Protein AF-0000000082410897 (afdb_homodimer)

Structure (mmCIF, N/CA/C/O backbone):
data_AF-0000000082410897-model_v1
#
loop_
_entity.id
_entity.type
_entity.pdbx_description
1 polymer 'threonine ammonia-lyase'
#
loop_
_atom_site.group_PDB
_atom_site.id
_atom_site.type_symbol
_atom_site.label_atom_id
_atom_site.label_alt_id
_atom_site.label_comp_id
_atom_site.label_asym_id
_atom_site.label_entity_id
_atom_site.label_seq_id
_atom_site.pdbx_PDB_ins_code
_atom_site.Cartn_x
_atom_site.Cartn_y
_atom_site.Cartn_z
_atom_site.occupancy
_atom_site.B_iso_or_equiv
_atom_site.auth_seq_id
_atom_site.auth_comp_id
_atom_site.auth_asym_id
_atom_site.auth_atom_id
_atom_site.pdbx_PDB_model_num
ATOM 1 N N . MET A 1 1 ? 3.176 -31.516 -30.844 1 23.73 1 MET A N 1
ATOM 2 C CA . MET A 1 1 ? 2.111 -31.438 -29.859 1 23.73 1 MET A CA 1
ATOM 3 C C . MET A 1 1 ? 2.639 -31.781 -28.469 1 23.73 1 MET A C 1
ATOM 5 O O . MET A 1 1 ? 2.826 -32.969 -28.141 1 23.73 1 MET A O 1
ATOM 9 N N . ALA A 1 2 ? 3.648 -31 -28.062 1 31.53 2 ALA A N 1
ATOM 10 C CA . ALA A 1 2 ? 4.555 -31.359 -26.969 1 31.53 2 ALA A CA 1
ATOM 11 C C . ALA A 1 2 ? 3.781 -31.656 -25.688 1 31.53 2 ALA A C 1
ATOM 13 O O . ALA A 1 2 ? 2.916 -30.875 -25.297 1 31.53 2 ALA A O 1
ATOM 14 N N . GLN A 1 3 ? 3.535 -32.906 -25.375 1 28.58 3 GLN A N 1
ATOM 15 C CA . GLN A 1 3 ? 2.881 -33.375 -24.172 1 28.58 3 GLN A CA 1
ATOM 16 C C . GLN A 1 3 ? 3.391 -32.656 -22.922 1 28.58 3 GLN A C 1
ATOM 18 O O . GLN A 1 3 ? 4.598 -32.625 -22.672 1 28.58 3 GLN A O 1
ATOM 23 N N . VAL A 1 4 ? 2.807 -31.562 -22.625 1 36.75 4 VAL A N 1
ATOM 24 C CA . VAL A 1 4 ? 3.219 -30.797 -21.453 1 36.75 4 VAL A CA 1
ATOM 25 C C . VAL A 1 4 ? 3.381 -31.719 -20.266 1 36.75 4 VAL A C 1
ATOM 27 O O . VAL A 1 4 ? 2.414 -32.344 -19.812 1 36.75 4 VAL A O 1
ATOM 30 N N . PRO A 1 5 ? 4.434 -32.375 -20.125 1 37.5 5 PRO A N 1
ATOM 31 C CA . PRO A 1 5 ? 4.723 -33.438 -19.156 1 37.5 5 PRO A CA 1
ATOM 32 C C . PRO A 1 5 ? 4.176 -33.125 -17.766 1 37.5 5 PRO A C 1
ATOM 34 O O . PRO A 1 5 ? 4.258 -33.969 -16.859 1 37.5 5 PRO A O 1
ATOM 37 N N . ASP A 1 6 ? 4.027 -31.922 -17.484 1 39.91 6 ASP A N 1
ATOM 38 C CA . ASP A 1 6 ? 3.74 -31.641 -16.078 1 39.91 6 ASP A CA 1
ATOM 39 C C . ASP A 1 6 ? 2.404 -32.25 -15.664 1 39.91 6 ASP A C 1
ATOM 41 O O . ASP A 1 6 ? 1.946 -32.062 -14.539 1 39.91 6 ASP A O 1
ATOM 45 N N . LEU A 1 7 ? 1.587 -32.75 -16.641 1 37.97 7 LEU A N 1
ATOM 46 C CA . LEU A 1 7 ? 0.259 -33.25 -16.328 1 37.97 7 LEU A CA 1
ATOM 47 C C . LEU A 1 7 ? 0.35 -34.469 -15.422 1 37.97 7 LEU A C 1
ATOM 49 O O . LEU A 1 7 ? -0.462 -34.656 -14.508 1 37.97 7 LEU A O 1
ATOM 53 N N . ALA A 1 8 ? 0.976 -35.656 -15.836 1 38.75 8 ALA A N 1
ATOM 54 C CA . ALA A 1 8 ? 0.842 -37.031 -15.375 1 38.75 8 ALA A CA 1
ATOM 55 C C . ALA A 1 8 ? 1.577 -37.219 -14.055 1 38.75 8 ALA A C 1
ATOM 57 O O . ALA A 1 8 ? 1.206 -38.094 -13.258 1 38.75 8 ALA A O 1
ATOM 58 N N . ALA A 1 9 ? 2.814 -36.688 -13.906 1 41.31 9 ALA A N 1
ATOM 59 C CA . ALA A 1 9 ? 3.688 -37.219 -12.859 1 41.31 9 ALA A CA 1
ATOM 60 C C . ALA A 1 9 ? 3.223 -36.781 -11.477 1 41.31 9 ALA A C 1
ATOM 62 O O . ALA A 1 9 ? 3.73 -37.281 -10.461 1 41.31 9 ALA A O 1
ATOM 63 N N . THR A 1 10 ? 2.582 -35.531 -11.32 1 44.59 10 THR A N 1
ATOM 64 C CA . THR A 1 10 ? 2.451 -34.906 -10.008 1 44.59 10 THR A CA 1
ATOM 65 C C . THR A 1 10 ? 1.21 -35.406 -9.281 1 44.59 10 THR A C 1
ATOM 67 O O . THR A 1 10 ? 0.605 -34.688 -8.484 1 44.59 10 THR A O 1
ATOM 70 N N . THR A 1 11 ? 0.627 -36.406 -9.664 1 49.94 11 THR A N 1
ATOM 71 C CA . THR A 1 11 ? -0.564 -37 -9.07 1 49.94 11 THR A CA 1
ATOM 72 C C . THR A 1 11 ? -0.333 -37.312 -7.598 1 49.94 11 THR A C 1
ATOM 74 O O . THR A 1 11 ? -1.281 -37.594 -6.863 1 49.94 11 THR A O 1
ATOM 77 N N . GLY A 1 12 ? 0.864 -37.031 -7.191 1 69.25 12 GLY A N 1
ATOM 78 C CA . GLY A 1 12 ? 1.093 -37.5 -5.836 1 69.25 12 GLY A CA 1
ATOM 79 C C . GLY A 1 12 ? 1.355 -36.375 -4.848 1 69.25 12 GLY A C 1
ATOM 80 O O . GLY A 1 12 ? 1.619 -36.656 -3.67 1 69.25 12 GLY A O 1
ATOM 81 N N . LEU A 1 13 ? 1.204 -35.094 -5.316 1 85.88 13 LEU A N 1
ATOM 82 C CA . LEU A 1 13 ? 1.529 -34.031 -4.363 1 85.88 13 LEU A CA 1
ATOM 83 C C . LEU A 1 13 ? 0.398 -33.844 -3.359 1 85.88 13 LEU A C 1
ATOM 85 O O . LEU A 1 13 ? -0.776 -33.812 -3.736 1 85.88 13 LEU A O 1
ATOM 89 N N . GLN A 1 14 ? 0.771 -33.75 -2.111 1 93.81 14 GLN A N 1
ATOM 90 C CA . GLN A 1 14 ? -0.213 -33.5 -1.059 1 93.81 14 GLN A CA 1
ATOM 91 C C . GLN A 1 14 ? -0.261 -32.031 -0.663 1 93.81 14 GLN A C 1
ATOM 93 O O . GLN A 1 14 ? 0.777 -31.375 -0.568 1 93.81 14 GLN A O 1
ATOM 98 N N . PRO A 1 15 ? -1.485 -31.547 -0.561 1 97.19 15 PRO A N 1
ATOM 99 C CA . PRO A 1 15 ? -1.594 -30.172 -0.059 1 97.19 15 PRO A CA 1
ATOM 100 C C . PRO A 1 15 ? -0.974 -30 1.325 1 97.19 15 PRO A C 1
ATOM 102 O O . PRO A 1 15 ? -0.872 -30.969 2.086 1 97.19 15 PRO A O 1
ATOM 105 N N . PRO A 1 16 ? -0.492 -28.781 1.615 1 98.25 16 PRO A N 1
ATOM 106 C CA . PRO A 1 16 ? 0.006 -28.562 2.975 1 98.25 16 PRO A CA 1
ATOM 107 C C . PRO A 1 16 ? -1.083 -28.703 4.035 1 98.25 16 PRO A C 1
ATOM 109 O O . PRO A 1 16 ? -2.254 -28.438 3.764 1 98.25 16 PRO A O 1
ATOM 112 N N . THR A 1 17 ? -0.662 -29.125 5.203 1 97.75 17 THR A N 1
ATOM 113 C CA . THR A 1 17 ? -1.562 -29.25 6.348 1 97.75 17 THR A CA 1
ATOM 114 C C . THR A 1 17 ? -1.705 -27.922 7.07 1 97.75 17 THR A C 1
ATOM 116 O O . THR A 1 17 ? -0.979 -26.969 6.773 1 97.75 17 THR A O 1
ATOM 119 N N . TRP A 1 18 ? -2.658 -27.953 7.973 1 97.88 18 TRP A N 1
ATOM 120 C CA . TRP A 1 18 ? -2.822 -26.75 8.805 1 97.88 18 TRP A CA 1
ATOM 121 C C . TRP A 1 18 ? -1.56 -26.484 9.609 1 97.88 18 TRP A C 1
ATOM 123 O O . TRP A 1 18 ? -1.168 -25.328 9.781 1 97.88 18 TRP A O 1
ATOM 133 N N . ALA A 1 19 ? -0.959 -27.5 10.07 1 98.25 19 ALA A N 1
ATOM 134 C CA . ALA A 1 19 ? 0.294 -27.359 10.805 1 98.25 19 ALA A CA 1
ATOM 135 C C . ALA A 1 19 ? 1.373 -26.719 9.938 1 98.25 19 ALA A C 1
ATOM 137 O O . ALA A 1 19 ? 2.18 -25.922 10.414 1 98.25 19 ALA A O 1
ATOM 138 N N . ASP A 1 20 ? 1.399 -27.078 8.68 1 98.56 20 ASP A N 1
ATOM 139 C CA . ASP A 1 20 ? 2.336 -26.484 7.734 1 98.56 20 ASP A CA 1
ATOM 140 C C . ASP A 1 20 ? 2.086 -24.984 7.586 1 98.56 20 ASP A C 1
ATOM 142 O O . ASP A 1 20 ? 3.031 -24.203 7.52 1 98.56 20 ASP A O 1
ATOM 146 N N . ILE A 1 21 ? 0.817 -24.609 7.551 1 98.81 21 ILE A N 1
ATOM 147 C CA . ILE A 1 21 ? 0.429 -23.219 7.367 1 98.81 21 ILE A CA 1
ATOM 148 C C . ILE A 1 21 ? 0.77 -22.406 8.625 1 98.81 21 ILE A C 1
ATOM 150 O O . ILE A 1 21 ? 1.24 -21.281 8.531 1 98.81 21 ILE A O 1
ATOM 154 N N . GLN A 1 22 ? 0.624 -23 9.75 1 98.62 22 GLN A N 1
ATOM 155 C CA . GLN A 1 22 ? 0.994 -22.344 11 1 98.62 22 GLN A CA 1
ATOM 156 C C . GLN A 1 22 ? 2.498 -22.094 11.07 1 98.62 22 GLN A C 1
ATOM 158 O O . GLN A 1 22 ? 2.939 -21.016 11.492 1 98.62 22 GLN A O 1
ATOM 163 N N . ARG A 1 23 ? 3.236 -23.078 10.664 1 98.56 23 ARG A N 1
ATOM 164 C CA . ARG A 1 23 ? 4.684 -22.922 10.617 1 98.56 23 ARG A CA 1
ATOM 165 C C . ARG A 1 23 ? 5.078 -21.828 9.617 1 98.56 23 ARG A C 1
ATOM 167 O O . ARG A 1 23 ? 5.969 -21.031 9.891 1 98.56 23 ARG A O 1
ATOM 174 N N . ALA A 1 24 ? 4.383 -21.844 8.5 1 98.81 24 ALA A N 1
ATOM 175 C CA . ALA A 1 24 ? 4.641 -20.812 7.488 1 98.81 24 ALA A CA 1
ATOM 176 C C . ALA A 1 24 ? 4.352 -19.422 8.031 1 98.81 24 ALA A C 1
ATOM 178 O O . ALA A 1 24 ? 5.062 -18.469 7.711 1 98.81 24 ALA A O 1
ATOM 179 N N . SER A 1 25 ? 3.312 -19.312 8.844 1 98.62 25 SER A N 1
ATOM 180 C CA . SER A 1 25 ? 2.959 -18.031 9.438 1 98.62 25 SER A CA 1
ATOM 181 C C . SER A 1 25 ? 4.09 -17.5 10.312 1 98.62 25 SER A C 1
ATOM 183 O O . SER A 1 25 ? 4.383 -16.297 10.297 1 98.62 25 SER A O 1
ATOM 185 N N . GLN A 1 26 ? 4.719 -18.359 11.039 1 98.19 26 GLN A N 1
ATOM 186 C CA . GLN A 1 26 ? 5.844 -17.969 11.875 1 98.19 26 GLN A CA 1
ATOM 187 C C . GLN A 1 26 ? 7.023 -17.484 11.031 1 98.19 26 GLN A C 1
ATOM 189 O O . GLN A 1 26 ? 7.668 -16.484 11.367 1 98.19 26 GLN A O 1
ATOM 194 N N . VAL A 1 27 ? 7.23 -18.172 9.977 1 98.19 27 VAL A N 1
ATOM 195 C CA . VAL A 1 27 ? 8.328 -17.828 9.086 1 98.19 27 VAL A CA 1
ATOM 196 C C . VAL A 1 27 ? 8.062 -16.484 8.414 1 98.19 27 VAL A C 1
ATOM 198 O O . VAL A 1 27 ? 8.891 -15.578 8.477 1 98.19 27 VAL A O 1
ATOM 201 N N . VAL A 1 28 ? 6.91 -16.359 7.816 1 98.19 28 VAL A N 1
ATOM 202 C CA . VAL A 1 28 ? 6.562 -15.188 7.02 1 98.19 28 VAL A CA 1
ATOM 203 C C . VAL A 1 28 ? 6.496 -13.953 7.91 1 98.19 28 VAL A C 1
ATOM 205 O O . VAL A 1 28 ? 6.949 -12.875 7.523 1 98.19 28 VAL A O 1
ATOM 208 N N . ARG A 1 29 ? 6.074 -14.062 9.141 1 95.31 29 ARG A N 1
ATOM 209 C CA . ARG A 1 29 ? 5.891 -12.938 10.055 1 95.31 29 ARG A CA 1
ATOM 210 C C . ARG A 1 29 ? 7.23 -12.352 10.477 1 95.31 29 ARG A C 1
ATOM 212 O O . ARG A 1 29 ? 7.301 -11.203 10.906 1 95.31 29 ARG A O 1
ATOM 219 N N . ARG A 1 30 ? 8.258 -13.094 10.344 1 94.69 30 ARG A N 1
ATOM 220 C CA . ARG A 1 30 ? 9.594 -12.594 10.672 1 94.69 30 ARG A CA 1
ATOM 221 C C . ARG A 1 30 ? 10.094 -11.633 9.602 1 94.69 30 ARG A C 1
ATOM 223 O O . ARG A 1 30 ? 10.992 -10.82 9.859 1 94.69 30 ARG A O 1
ATOM 230 N N . HIS A 1 31 ? 9.469 -11.781 8.445 1 94.25 31 HIS A N 1
ATOM 231 C CA . HIS A 1 31 ? 10.008 -11.039 7.312 1 94.25 31 HIS A CA 1
ATOM 232 C C . HIS A 1 31 ? 9.031 -9.969 6.836 1 94.25 31 HIS A C 1
ATOM 234 O O . HIS A 1 31 ? 9.445 -8.945 6.285 1 94.25 31 HIS A O 1
ATOM 240 N N . LEU A 1 32 ? 7.766 -10.273 6.949 1 95.44 32 LEU A N 1
ATOM 241 C CA . LEU A 1 32 ? 6.742 -9.414 6.363 1 95.44 32 LEU A CA 1
ATOM 242 C C . LEU A 1 32 ? 5.742 -8.961 7.422 1 95.44 32 LEU A C 1
ATOM 244 O O . LEU A 1 32 ? 5.297 -9.766 8.242 1 95.44 32 LEU A O 1
ATOM 248 N N . PRO A 1 33 ? 5.352 -7.641 7.359 1 92.5 33 PRO A N 1
ATOM 249 C CA . PRO A 1 33 ? 4.223 -7.223 8.195 1 92.5 33 PRO A CA 1
ATOM 250 C C . PRO A 1 33 ? 2.881 -7.711 7.656 1 92.5 33 PRO A C 1
ATOM 252 O O . PRO A 1 33 ? 2.783 -8.109 6.492 1 92.5 33 PRO A O 1
ATOM 255 N N . VAL A 1 34 ? 1.866 -7.684 8.555 1 95.81 34 VAL A N 1
ATOM 256 C CA . VAL A 1 34 ? 0.5 -7.949 8.117 1 95.81 34 VAL A CA 1
ATOM 257 C C . VAL A 1 34 ? 0.083 -6.918 7.074 1 95.81 34 VAL A C 1
ATOM 259 O O . VAL A 1 34 ? 0.319 -5.719 7.246 1 95.81 34 VAL A O 1
ATOM 262 N N . THR A 1 35 ? -0.437 -7.406 5.945 1 96.88 35 THR A N 1
ATOM 263 C CA . THR A 1 35 ? -0.852 -6.469 4.91 1 96.88 35 THR A CA 1
ATOM 264 C C . THR A 1 35 ? -2.213 -5.863 5.242 1 96.88 35 THR A C 1
ATOM 266 O O . THR A 1 35 ? -3.018 -6.48 5.941 1 96.88 35 THR A O 1
ATOM 269 N N . PRO A 1 36 ? -2.518 -4.664 4.676 1 95.88 36 PRO A N 1
ATOM 270 C CA . PRO A 1 36 ? -3.771 -3.982 5 1 95.88 36 PRO A CA 1
ATOM 271 C C . PRO A 1 36 ? -4.992 -4.672 4.398 1 95.88 36 PRO A C 1
ATOM 273 O O . PRO A 1 36 ? -4.914 -5.219 3.295 1 95.88 36 PRO A O 1
ATOM 276 N N . LEU A 1 37 ? -5.977 -4.719 5.168 1 97.31 37 LEU A N 1
ATOM 277 C CA . LEU A 1 37 ? -7.348 -4.965 4.727 1 97.31 37 LEU A CA 1
ATOM 278 C C . LEU A 1 37 ? -8.211 -3.729 4.938 1 97.31 37 LEU A C 1
ATOM 280 O O . LEU A 1 37 ? -8.469 -3.328 6.074 1 97.31 37 LEU A O 1
ATOM 284 N N . ILE A 1 38 ? -8.68 -3.164 3.811 1 95.75 38 ILE A N 1
ATOM 285 C CA . ILE A 1 38 ? -9.328 -1.86 3.924 1 95.75 38 ILE A CA 1
ATOM 286 C C . ILE A 1 38 ? -10.711 -1.912 3.291 1 95.75 38 ILE A C 1
ATOM 288 O O . ILE A 1 38 ? -10.891 -2.465 2.203 1 95.75 38 ILE A O 1
ATOM 292 N N . SER A 1 39 ? -11.68 -1.362 4.016 1 92.5 39 SER A N 1
ATOM 293 C CA . SER A 1 39 ? -13.016 -1.173 3.449 1 92.5 39 SER A CA 1
ATOM 294 C C . SER A 1 39 ? -13.055 0.038 2.523 1 92.5 39 SER A C 1
ATOM 296 O O . SER A 1 39 ? -12.562 1.112 2.875 1 92.5 39 SER A O 1
ATOM 298 N N . HIS A 1 40 ? -13.492 -0.213 1.335 1 89.06 40 HIS A N 1
ATOM 299 C CA . HIS A 1 40 ? -13.672 0.865 0.37 1 89.06 40 HIS A CA 1
ATOM 300 C C . HIS A 1 40 ? -15.133 0.986 -0.057 1 89.06 40 HIS A C 1
ATOM 302 O O . HIS A 1 40 ? -15.547 0.391 -1.056 1 89.06 40 HIS A O 1
ATOM 308 N N . PRO A 1 41 ? -15.836 1.862 0.57 1 83.75 41 PRO A N 1
ATOM 309 C CA . PRO A 1 41 ? -17.266 1.961 0.258 1 83.75 41 PRO A CA 1
ATOM 310 C C . PRO A 1 41 ? -17.531 2.404 -1.18 1 83.75 41 PRO A C 1
ATOM 312 O O . PRO A 1 41 ? -18.516 1.995 -1.786 1 83.75 41 PRO A O 1
ATOM 315 N N . THR A 1 42 ? -16.672 3.188 -1.698 1 83.44 42 THR A N 1
ATOM 316 C CA . THR A 1 42 ? -16.859 3.701 -3.051 1 83.44 42 THR A CA 1
ATOM 317 C C . THR A 1 42 ? -16.75 2.578 -4.078 1 83.44 42 THR A C 1
ATOM 319 O O . THR A 1 42 ? -17.406 2.613 -5.117 1 83.44 42 THR A O 1
ATOM 322 N N . LEU A 1 43 ? -15.969 1.587 -3.805 1 89.94 43 LEU A N 1
ATOM 323 C CA . LEU A 1 43 ? -15.805 0.466 -4.723 1 89.94 43 LEU A CA 1
ATOM 324 C C . LEU A 1 43 ? -17.047 -0.419 -4.73 1 89.94 43 LEU A C 1
ATOM 326 O O . LEU A 1 43 ? -17.359 -1.051 -5.742 1 89.94 43 LEU A O 1
ATOM 330 N N . GLY A 1 44 ? -17.75 -0.439 -3.646 1 83.56 44 GLY A N 1
ATOM 331 C CA . GLY A 1 44 ? -18.859 -1.355 -3.49 1 83.56 44 GLY A CA 1
ATOM 332 C C . GLY A 1 44 ? -20.203 -0.747 -3.891 1 83.56 44 GLY A C 1
ATOM 333 O O . GLY A 1 44 ? -21.219 -1.438 -3.918 1 83.56 44 GLY A O 1
ATOM 334 N N . ALA A 1 45 ? -20.266 0.492 -4.152 1 75.12 45 ALA A N 1
ATOM 335 C CA . ALA A 1 45 ? -21.531 1.188 -4.398 1 75.12 45 ALA A CA 1
ATOM 336 C C . ALA A 1 45 ? -22.281 0.567 -5.574 1 75.12 45 ALA A C 1
ATOM 338 O O . ALA A 1 45 ? -23.5 0.38 -5.516 1 75.12 45 ALA A O 1
ATOM 339 N N . GLY A 1 46 ? -21.594 0.074 -6.527 1 75.38 46 GLY A N 1
ATOM 340 C CA . GLY A 1 46 ? -22.25 -0.488 -7.691 1 75.38 46 GLY A CA 1
ATOM 341 C C . GLY A 1 46 ? -22.703 -1.923 -7.488 1 75.38 46 GLY A C 1
ATOM 342 O O . GLY A 1 46 ? -23.578 -2.412 -8.211 1 75.38 46 GLY A O 1
ATOM 343 N N . SER A 1 47 ? -22.25 -2.615 -6.523 1 79.5 47 SER A N 1
ATOM 344 C CA . SER A 1 47 ? -22.547 -4.031 -6.328 1 79.5 47 SER A CA 1
ATOM 345 C C . SER A 1 47 ? -23.406 -4.25 -5.094 1 79.5 47 SER A C 1
ATOM 347 O O . SER A 1 47 ? -23.812 -5.379 -4.809 1 79.5 47 SER A O 1
ATOM 349 N N . CYS A 1 48 ? -23.75 -3.297 -4.371 1 85.44 48 CYS A N 1
ATOM 350 C CA . CYS A 1 48 ? -24.516 -3.402 -3.137 1 85.44 48 CYS A CA 1
ATOM 351 C C . CYS A 1 48 ? -23.844 -4.344 -2.148 1 85.44 48 CYS A C 1
ATOM 353 O O . CYS A 1 48 ? -24.516 -5.156 -1.504 1 85.44 48 CYS A O 1
ATOM 355 N N . SER A 1 49 ? -22.594 -4.492 -2.252 1 91.62 49 SER A N 1
ATOM 356 C CA . SER A 1 49 ? -21.797 -5.285 -1.33 1 91.62 49 SER A CA 1
ATOM 357 C C . SER A 1 49 ? -20.906 -4.395 -0.462 1 91.62 49 SER A C 1
ATOM 359 O O . SER A 1 49 ? -20.703 -3.221 -0.776 1 91.62 49 SER A O 1
ATOM 361 N N . GLN A 1 50 ? -20.609 -4.887 0.683 1 94.31 50 GLN A N 1
ATOM 362 C CA . GLN A 1 50 ? -19.547 -4.27 1.471 1 94.31 50 GLN A CA 1
ATOM 363 C C . GLN A 1 50 ? -18.172 -4.816 1.078 1 94.31 50 GLN A C 1
ATOM 365 O O . GLN A 1 50 ? -17.844 -5.957 1.41 1 94.31 50 GLN A O 1
ATOM 370 N N . LEU A 1 51 ? -17.422 -3.963 0.487 1 96.38 51 LEU A N 1
ATOM 371 C CA . LEU A 1 51 ? -16.203 -4.453 -0.148 1 96.38 51 LEU A CA 1
ATOM 372 C C . LEU A 1 51 ? -14.977 -4.129 0.701 1 96.38 51 LEU A C 1
ATOM 374 O O . LEU A 1 51 ? -14.844 -3.006 1.194 1 96.38 51 LEU A O 1
ATOM 378 N N . PHE A 1 52 ? -14.156 -5.148 0.874 1 97.31 52 PHE A N 1
ATOM 379 C CA . PHE A 1 52 ? -12.844 -5.031 1.481 1 97.31 52 PHE A CA 1
ATOM 380 C C . PHE A 1 52 ? -11.75 -5.406 0.485 1 97.31 52 PHE A C 1
ATOM 382 O O . PHE A 1 52 ? -11.898 -6.363 -0.276 1 97.31 52 PHE A O 1
ATOM 389 N N . VAL A 1 53 ? -10.734 -4.605 0.481 1 98.31 53 VAL A N 1
ATOM 390 C CA . VAL A 1 53 ? -9.594 -4.941 -0.368 1 98.31 53 VAL A CA 1
ATOM 391 C C . VAL A 1 53 ? -8.438 -5.434 0.494 1 98.31 53 VAL A C 1
ATOM 393 O O . VAL A 1 53 ? -8.016 -4.746 1.428 1 98.31 53 VAL A O 1
ATOM 396 N N . LYS A 1 54 ? -7.973 -6.68 0.273 1 98.75 54 LYS A N 1
ATOM 397 C CA . LYS A 1 54 ? -6.738 -7.188 0.867 1 98.75 54 LYS A CA 1
ATOM 398 C C . LYS A 1 54 ? -5.523 -6.797 0.027 1 98.75 54 LYS A C 1
ATOM 400 O O . LYS A 1 54 ? -5.324 -7.328 -1.067 1 98.75 54 LYS A O 1
ATOM 405 N N . HIS A 1 55 ? -4.723 -5.926 0.554 1 98.25 55 HIS A N 1
ATOM 406 C CA . HIS A 1 55 ? -3.689 -5.254 -0.228 1 98.25 55 HIS A CA 1
ATOM 407 C C . HIS A 1 55 ? -2.385 -6.047 -0.214 1 98.25 55 HIS A C 1
ATOM 409 O O . HIS A 1 55 ? -1.375 -5.574 0.315 1 98.25 55 HIS A O 1
ATOM 415 N N . GLU A 1 56 ? -2.33 -7.102 -0.959 1 98.44 56 GLU A N 1
ATOM 416 C CA . GLU A 1 56 ? -1.108 -7.883 -1.121 1 98.44 56 GLU A CA 1
ATOM 417 C C . GLU A 1 56 ? -0.169 -7.234 -2.135 1 98.44 56 GLU A C 1
ATOM 419 O O . GLU A 1 56 ? 0.999 -7.617 -2.24 1 98.44 56 GLU A O 1
ATOM 424 N N . ASN A 1 57 ? -0.662 -6.215 -2.834 1 97.75 57 ASN A N 1
ATOM 425 C CA . ASN A 1 57 ? 0.115 -5.465 -3.816 1 97.75 57 ASN A CA 1
ATOM 426 C C . ASN A 1 57 ? 1.149 -4.566 -3.146 1 97.75 57 ASN A C 1
ATOM 428 O O . ASN A 1 57 ? 2.008 -3.994 -3.82 1 97.75 57 ASN A O 1
ATOM 432 N N . VAL A 1 58 ? 1.167 -4.539 -1.815 1 96.31 58 VAL A N 1
ATOM 433 C CA . VAL A 1 58 ? 2.086 -3.635 -1.133 1 96.31 58 VAL A CA 1
ATOM 434 C C . VAL A 1 58 ? 3.254 -4.43 -0.551 1 96.31 58 VAL A C 1
ATOM 436 O O . VAL A 1 58 ? 4.047 -3.896 0.231 1 96.31 58 VAL A O 1
ATOM 439 N N . GLN A 1 59 ? 3.406 -5.609 -0.962 1 96.31 59 GLN A N 1
ATOM 440 C CA . GLN A 1 59 ? 4.527 -6.445 -0.541 1 96.31 59 GLN A CA 1
ATOM 441 C C . GLN A 1 59 ? 5.828 -5.984 -1.188 1 96.31 59 GLN A C 1
ATOM 443 O O . GLN A 1 59 ? 5.812 -5.281 -2.199 1 96.31 59 GLN A O 1
ATOM 448 N N . PRO A 1 60 ? 7.062 -6.289 -0.675 1 92.94 60 PRO A N 1
ATOM 449 C CA . PRO A 1 60 ? 8.344 -5.824 -1.203 1 92.94 60 PRO A CA 1
ATOM 450 C C . PRO A 1 60 ? 8.547 -6.18 -2.674 1 92.94 60 PRO A C 1
ATOM 452 O O . PRO A 1 60 ? 9.211 -5.445 -3.408 1 92.94 60 PRO A O 1
ATOM 455 N N . THR A 1 61 ? 8.008 -7.289 -3.186 1 93.5 61 THR A N 1
ATOM 456 C CA . THR A 1 61 ? 8.141 -7.641 -4.594 1 93.5 61 THR A CA 1
ATOM 457 C C . THR A 1 61 ? 6.922 -7.172 -5.383 1 93.5 61 THR A C 1
ATOM 459 O O . THR A 1 61 ? 6.789 -7.477 -6.57 1 93.5 61 THR A O 1
ATOM 462 N N . GLY A 1 62 ? 6.043 -6.512 -4.684 1 95.31 62 GLY A N 1
ATOM 463 C CA . GLY A 1 62 ? 4.871 -5.945 -5.336 1 95.31 62 GLY A CA 1
ATOM 464 C C . GLY A 1 62 ? 3.736 -6.941 -5.492 1 95.31 62 GLY A C 1
ATOM 465 O O . GLY A 1 62 ? 2.746 -6.656 -6.172 1 95.31 62 GLY A O 1
ATOM 466 N N . ALA A 1 63 ? 3.947 -8.125 -4.832 1 97.31 63 ALA A N 1
ATOM 467 C CA . ALA A 1 63 ? 2.896 -9.117 -5.035 1 97.31 63 ALA A CA 1
ATOM 468 C C . ALA A 1 63 ? 2.895 -10.148 -3.912 1 97.31 63 ALA A C 1
ATOM 470 O O . ALA A 1 63 ? 3.893 -10.312 -3.207 1 97.31 63 ALA A O 1
ATOM 471 N N . PHE A 1 64 ? 1.832 -10.922 -3.834 1 98.38 64 PHE A N 1
ATOM 472 C CA . PHE A 1 64 ? 1.546 -11.875 -2.771 1 98.38 64 PHE A CA 1
ATOM 473 C C . PHE A 1 64 ? 2.525 -13.047 -2.812 1 98.38 64 PHE A C 1
ATOM 475 O O . PHE A 1 64 ? 2.756 -13.703 -1.798 1 98.38 64 PHE A O 1
ATOM 482 N N . LYS A 1 65 ? 3.123 -13.258 -3.924 1 98.06 65 LYS A N 1
ATOM 483 C CA . LYS A 1 65 ? 3.887 -14.484 -4.129 1 98.06 65 LYS A CA 1
ATOM 484 C C . LYS A 1 65 ? 5.125 -14.516 -3.238 1 98.06 65 LYS A C 1
ATOM 486 O O . LYS A 1 65 ? 5.668 -15.586 -2.965 1 98.06 65 LYS A O 1
ATOM 491 N N . VAL A 1 66 ? 5.527 -13.391 -2.773 1 98.06 66 VAL A N 1
ATOM 492 C CA . VAL A 1 66 ? 6.73 -13.32 -1.947 1 98.06 66 VAL A CA 1
ATOM 493 C C . VAL A 1 66 ? 6.551 -14.188 -0.703 1 98.06 66 VAL A C 1
ATOM 495 O O . VAL A 1 66 ? 7.516 -14.766 -0.196 1 98.06 66 VAL A O 1
ATOM 498 N N . ARG A 1 67 ? 5.324 -14.375 -0.227 1 98.62 67 ARG A N 1
ATOM 499 C CA . ARG A 1 67 ? 5.035 -15.203 0.937 1 98.62 67 ARG A CA 1
ATOM 500 C C . ARG A 1 67 ? 5.465 -16.641 0.698 1 98.62 67 ARG A C 1
ATOM 502 O O . ARG A 1 67 ? 6.066 -17.281 1.571 1 98.62 67 ARG A O 1
ATOM 509 N N . GLY A 1 68 ? 5.113 -17.125 -0.471 1 98.62 68 GLY A N 1
ATOM 510 C CA . GLY A 1 68 ? 5.457 -18.5 -0.82 1 98.62 68 GLY A CA 1
ATOM 511 C C . GLY A 1 68 ? 6.953 -18.719 -0.958 1 98.62 68 GLY A C 1
ATOM 512 O O . GLY A 1 68 ? 7.488 -19.719 -0.457 1 98.62 68 GLY A O 1
ATOM 513 N N . GLY A 1 69 ? 7.609 -17.781 -1.673 1 98.5 69 GLY A N 1
ATOM 514 C CA . GLY A 1 69 ? 9.055 -17.891 -1.817 1 98.5 69 GLY A CA 1
ATOM 515 C C . GLY A 1 69 ? 9.789 -17.922 -0.49 1 98.5 69 GLY A C 1
ATOM 516 O O . GLY A 1 69 ? 10.672 -18.75 -0.276 1 98.5 69 GLY A O 1
ATOM 517 N N . LEU A 1 70 ? 9.406 -17 0.4 1 98.62 70 LEU A N 1
ATOM 518 C CA . LEU A 1 70 ? 10.031 -16.922 1.714 1 98.62 70 LEU A CA 1
ATOM 519 C C . LEU A 1 70 ? 9.875 -18.234 2.473 1 98.62 70 LEU A C 1
ATOM 521 O O . LEU A 1 70 ? 10.844 -18.75 3.045 1 98.62 70 LEU A O 1
ATOM 525 N N . ASN A 1 71 ? 8.688 -18.797 2.441 1 98.81 71 ASN A N 1
ATOM 526 C CA . ASN A 1 71 ? 8.445 -20.047 3.16 1 98.81 71 ASN A CA 1
ATOM 527 C C . ASN A 1 71 ? 9.211 -21.203 2.543 1 98.81 71 ASN A C 1
ATOM 529 O O . ASN A 1 71 ? 9.805 -22.016 3.26 1 98.81 71 ASN A O 1
ATOM 533 N N . LEU A 1 72 ? 9.18 -21.312 1.227 1 98.69 72 LEU A N 1
ATOM 534 C CA . LEU A 1 72 ? 9.867 -22.391 0.538 1 98.69 72 LEU A CA 1
ATOM 535 C C . LEU A 1 72 ? 11.367 -22.375 0.836 1 98.69 72 LEU A C 1
ATOM 537 O O . LEU A 1 72 ? 11.945 -23.391 1.22 1 98.69 72 LEU A O 1
ATOM 541 N N . VAL A 1 73 ? 11.992 -21.234 0.732 1 98.56 73 VAL A N 1
ATOM 542 C CA . VAL A 1 73 ? 13.438 -21.109 0.884 1 98.56 73 VAL A CA 1
ATOM 543 C C . VAL A 1 73 ? 13.828 -21.375 2.338 1 98.56 73 VAL A C 1
ATOM 545 O O . VAL A 1 73 ? 14.859 -22 2.607 1 98.56 73 VAL A O 1
ATOM 548 N N . ALA A 1 74 ? 13.039 -20.891 3.264 1 98.19 74 ALA A N 1
ATOM 549 C CA . ALA A 1 74 ? 13.312 -21.094 4.684 1 98.19 74 ALA A CA 1
ATOM 550 C C . ALA A 1 74 ? 13.32 -22.578 5.023 1 98.19 74 ALA A C 1
ATOM 552 O O . ALA A 1 74 ? 14.008 -23.016 5.949 1 98.19 74 ALA A O 1
ATOM 553 N N . GLY A 1 75 ? 12.609 -23.406 4.266 1 97.75 75 GLY A N 1
ATOM 554 C CA . GLY A 1 75 ? 12.445 -24.828 4.57 1 97.75 75 GLY A CA 1
ATOM 555 C C . GLY A 1 75 ? 13.406 -25.719 3.811 1 97.75 75 GLY A C 1
ATOM 556 O O . GLY A 1 75 ? 13.344 -26.938 3.928 1 97.75 75 GLY A O 1
ATOM 557 N N . LEU A 1 76 ? 14.273 -25.156 3.086 1 97.88 76 LEU A N 1
ATOM 558 C CA . LEU A 1 76 ? 15.211 -25.969 2.303 1 97.88 76 LEU A CA 1
ATOM 559 C C . LEU A 1 76 ? 16.156 -26.734 3.211 1 97.88 76 LEU A C 1
ATOM 561 O O . LEU A 1 76 ? 16.594 -26.234 4.242 1 97.88 76 LEU A O 1
ATOM 565 N N . ASP A 1 77 ? 16.469 -27.969 2.801 1 97.25 77 ASP A N 1
ATOM 566 C CA . ASP A 1 77 ? 17.5 -28.719 3.508 1 97.25 77 ASP A CA 1
ATOM 567 C C . ASP A 1 77 ? 18.891 -28.203 3.164 1 97.25 77 ASP A C 1
ATOM 569 O O . ASP A 1 77 ? 19.062 -27.453 2.195 1 97.25 77 ASP A O 1
ATOM 573 N N . GLU A 1 78 ? 19.844 -28.609 3.891 1 97.31 78 GLU A N 1
ATOM 574 C CA . GLU A 1 78 ? 21.203 -28.047 3.791 1 97.31 78 GLU A CA 1
ATOM 575 C C . GLU A 1 78 ? 21.812 -28.344 2.424 1 97.31 78 GLU A C 1
ATOM 577 O O . GLU A 1 78 ? 22.406 -27.453 1.804 1 97.31 78 GLU A O 1
ATOM 582 N N . PRO A 1 79 ? 21.703 -29.531 1.962 1 97.44 79 PRO A N 1
ATOM 583 C CA . PRO A 1 79 ? 22.281 -29.797 0.64 1 97.44 79 PRO A CA 1
ATOM 584 C C . PRO A 1 79 ? 21.672 -28.922 -0.452 1 97.44 79 PRO A C 1
ATOM 586 O O . PRO A 1 79 ? 22.391 -28.406 -1.309 1 97.44 79 PRO A O 1
ATOM 589 N N . THR A 1 80 ? 20.359 -28.797 -0.452 1 97.25 80 THR A N 1
ATOM 590 C CA . THR A 1 80 ? 19.672 -27.969 -1.434 1 97.25 80 THR A CA 1
ATOM 591 C C . THR A 1 80 ? 20.094 -26.5 -1.281 1 97.25 80 THR A C 1
ATOM 593 O O . THR A 1 80 ? 20.297 -25.812 -2.275 1 97.25 80 THR A O 1
ATOM 596 N N . ARG A 1 81 ? 20.188 -26.078 -0.102 1 97.5 81 ARG A N 1
ATOM 597 C CA . ARG A 1 81 ? 20.609 -24.703 0.185 1 97.5 81 ARG A CA 1
ATOM 598 C C . ARG A 1 81 ? 21.984 -24.422 -0.395 1 97.5 81 ARG A C 1
ATOM 600 O O . ARG A 1 81 ? 22.25 -23.328 -0.896 1 97.5 81 ARG A O 1
ATOM 607 N N . ALA A 1 82 ? 22.812 -25.344 -0.319 1 97.44 82 ALA A N 1
ATOM 608 C CA . ALA A 1 82 ? 24.188 -25.188 -0.788 1 97.44 82 ALA A CA 1
ATOM 609 C C . ALA A 1 82 ? 24.25 -25.094 -2.311 1 97.44 82 ALA A C 1
ATOM 611 O O . ALA A 1 82 ? 25.094 -24.391 -2.865 1 97.44 82 ALA A O 1
ATOM 612 N N . ARG A 1 83 ? 23.375 -25.797 -2.984 1 97.88 83 ARG A N 1
ATOM 613 C CA . ARG A 1 83 ? 23.375 -25.828 -4.441 1 97.88 83 ARG A CA 1
ATOM 614 C C . ARG A 1 83 ? 22.578 -24.656 -5.016 1 97.88 83 ARG A C 1
ATOM 616 O O . ARG A 1 83 ? 23 -24.031 -5.992 1 97.88 83 ARG A O 1
ATOM 623 N N . GLY A 1 84 ? 21.344 -24.469 -4.449 1 98.44 84 GLY A N 1
ATOM 624 C CA . GLY A 1 84 ? 20.531 -23.359 -4.898 1 98.44 84 GLY A CA 1
ATOM 625 C C . GLY A 1 84 ? 19.234 -23.797 -5.547 1 98.44 84 GLY A C 1
ATOM 626 O O . GLY A 1 84 ? 18.938 -25 -5.605 1 98.44 84 GLY A O 1
ATOM 627 N N . ILE A 1 85 ? 18.453 -22.797 -5.945 1 98.75 85 ILE A N 1
ATOM 628 C CA . ILE A 1 85 ? 17.156 -23.062 -6.559 1 98.75 85 ILE A CA 1
ATOM 629 C C . ILE A 1 85 ? 17.109 -22.438 -7.957 1 98.75 85 ILE A C 1
ATOM 631 O O . ILE A 1 85 ? 17.922 -21.578 -8.281 1 98.75 85 ILE A O 1
ATOM 635 N N . ILE A 1 86 ? 16.188 -22.984 -8.766 1 98.56 86 ILE A N 1
ATOM 636 C CA . ILE A 1 86 ? 16.016 -22.469 -10.125 1 98.56 86 ILE A CA 1
ATOM 637 C C . ILE A 1 86 ? 14.523 -22.438 -10.469 1 98.56 86 ILE A C 1
ATOM 639 O O . ILE A 1 86 ? 13.75 -23.281 -10.023 1 98.56 86 ILE A O 1
ATOM 643 N N . GLY A 1 87 ? 14.125 -21.375 -11.062 1 97.12 87 GLY A N 1
ATOM 644 C CA . GLY A 1 87 ? 12.773 -21.234 -11.594 1 97.12 87 GLY A CA 1
ATOM 645 C C . GLY A 1 87 ? 12.742 -20.672 -13.008 1 97.12 87 GLY A C 1
ATOM 646 O O . GLY A 1 87 ? 13.781 -20.297 -13.555 1 97.12 87 GLY A O 1
ATOM 647 N N . TYR A 1 88 ? 11.57 -20.812 -13.609 1 93.94 88 TYR A N 1
ATOM 648 C CA . TYR A 1 88 ? 11.305 -20.172 -14.891 1 93.94 88 TYR A CA 1
ATOM 649 C C . TYR A 1 88 ? 10.039 -19.328 -14.836 1 93.94 88 TYR A C 1
ATOM 651 O O . TYR A 1 88 ? 8.969 -19.828 -14.477 1 93.94 88 TYR A O 1
ATOM 659 N N . SER A 1 89 ? 10.172 -18.125 -14.984 1 90.44 89 SER A N 1
ATOM 660 C CA . SER A 1 89 ? 9.102 -17.141 -14.875 1 90.44 89 SER A CA 1
ATOM 661 C C . SER A 1 89 ? 9.578 -15.758 -15.289 1 90.44 89 SER A C 1
ATOM 663 O O . SER A 1 89 ? 10.773 -15.445 -15.188 1 90.44 89 SER A O 1
ATOM 665 N N . THR A 1 90 ? 8.633 -14.992 -15.781 1 79.56 90 THR A N 1
ATOM 666 C CA . THR A 1 90 ? 8.977 -13.617 -16.109 1 79.56 90 THR A CA 1
ATOM 667 C C . THR A 1 90 ? 8.336 -12.648 -15.109 1 79.56 90 THR A C 1
ATOM 669 O O . THR A 1 90 ? 8.469 -11.43 -15.242 1 79.56 90 THR A O 1
ATOM 672 N N . GLY A 1 91 ? 7.785 -13.109 -14.109 1 89 91 GLY A N 1
ATOM 673 C CA . GLY A 1 91 ? 6.961 -12.203 -13.336 1 89 91 GLY A CA 1
ATOM 674 C C . GLY A 1 91 ? 7.105 -12.398 -11.836 1 89 91 GLY A C 1
ATOM 675 O O . GLY A 1 91 ? 8.227 -12.438 -11.312 1 89 91 GLY A O 1
ATOM 676 N N . ASN A 1 92 ? 5.965 -12.43 -11.141 1 93.19 92 ASN A N 1
ATOM 677 C CA . ASN A 1 92 ? 5.887 -12.383 -9.688 1 93.19 92 ASN A CA 1
ATOM 678 C C . ASN A 1 92 ? 6.535 -13.609 -9.047 1 93.19 92 ASN A C 1
ATOM 680 O O . ASN A 1 92 ? 7.117 -13.516 -7.969 1 93.19 92 ASN A O 1
ATOM 684 N N . HIS A 1 93 ? 6.426 -14.719 -9.734 1 95.5 93 HIS A N 1
ATOM 685 C CA . HIS A 1 93 ? 7.066 -15.922 -9.219 1 95.5 93 HIS A CA 1
ATOM 686 C C . HIS A 1 93 ? 8.586 -15.789 -9.227 1 95.5 93 HIS A C 1
ATOM 688 O O . HIS A 1 93 ? 9.25 -16.109 -8.234 1 95.5 93 HIS A O 1
ATOM 694 N N . ALA A 1 94 ? 9.094 -15.328 -10.336 1 96.19 94 ALA A N 1
ATOM 695 C CA . ALA A 1 94 ? 10.531 -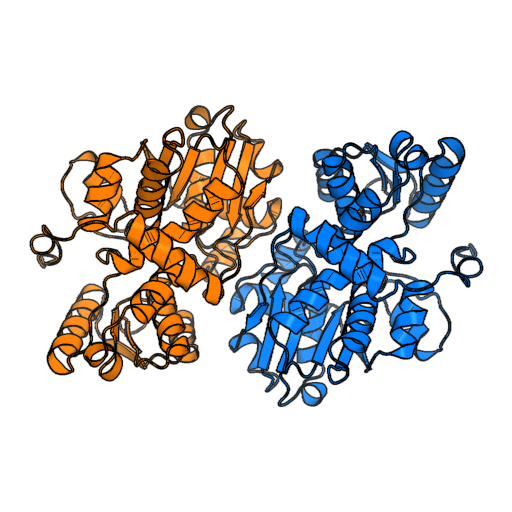15.109 -10.445 1 96.19 94 ALA A CA 1
ATOM 696 C C . ALA A 1 94 ? 11.039 -14.172 -9.352 1 96.19 94 ALA A C 1
ATOM 698 O O . ALA A 1 94 ? 12.031 -14.461 -8.688 1 96.19 94 ALA A O 1
ATOM 699 N N . GLN A 1 95 ? 10.336 -13.109 -9.148 1 95.44 95 GLN A N 1
ATOM 700 C CA . GLN A 1 95 ? 10.75 -12.117 -8.156 1 95.44 95 GLN A CA 1
ATOM 701 C C . GLN A 1 95 ? 10.625 -12.68 -6.742 1 95.44 95 GLN A C 1
ATOM 703 O O . GLN A 1 95 ? 11.438 -12.359 -5.871 1 95.44 95 GLN A O 1
ATOM 708 N N . SER A 1 96 ? 9.625 -13.445 -6.512 1 97.25 96 SER A N 1
ATOM 709 C CA . SER A 1 96 ? 9.43 -14.086 -5.215 1 97.25 96 SER A CA 1
ATOM 710 C C . SER A 1 96 ? 10.625 -14.961 -4.848 1 97.25 96 SER A C 1
ATOM 712 O O . SER A 1 96 ? 11.141 -14.883 -3.73 1 97.25 96 SER A O 1
ATOM 714 N N . LEU A 1 97 ? 11.047 -15.766 -5.777 1 98.12 97 LEU A N 1
ATOM 715 C CA . LEU A 1 97 ? 12.18 -16.641 -5.543 1 98.12 97 LEU A CA 1
ATOM 716 C C . LEU A 1 97 ? 13.461 -15.844 -5.348 1 98.12 97 LEU A C 1
ATOM 718 O O . LEU A 1 97 ? 14.242 -16.125 -4.43 1 98.12 97 LEU A O 1
ATOM 722 N N . ALA A 1 98 ? 13.633 -14.883 -6.215 1 97.12 98 ALA A N 1
ATOM 723 C CA . ALA A 1 98 ? 14.836 -14.047 -6.148 1 97.12 98 ALA A CA 1
ATOM 724 C C . ALA A 1 98 ? 14.938 -13.336 -4.805 1 97.12 98 ALA A C 1
ATOM 726 O O . ALA A 1 98 ? 15.992 -13.344 -4.164 1 97.12 98 ALA A O 1
ATOM 727 N N . TYR A 1 99 ? 13.898 -12.797 -4.309 1 96.75 99 TYR A N 1
ATOM 728 C CA . TYR A 1 99 ? 13.852 -12.062 -3.047 1 96.75 99 TYR A CA 1
ATOM 729 C C . TYR A 1 99 ? 14.156 -12.984 -1.873 1 96.75 99 TYR A C 1
ATOM 731 O O . TYR A 1 99 ? 14.992 -12.664 -1.024 1 96.75 99 TYR A O 1
ATOM 739 N N . ALA A 1 100 ? 13.43 -14.07 -1.826 1 97.94 100 ALA A N 1
ATOM 740 C CA . ALA A 1 100 ? 13.57 -15.023 -0.729 1 97.94 100 ALA A CA 1
ATOM 741 C C . ALA A 1 100 ? 14.984 -15.586 -0.677 1 97.94 100 ALA A C 1
ATOM 743 O O . ALA A 1 100 ? 15.562 -15.742 0.403 1 97.94 100 ALA A O 1
ATOM 744 N N . ALA A 1 101 ? 15.516 -15.891 -1.847 1 98.25 101 ALA A N 1
ATOM 745 C CA . ALA A 1 101 ? 16.859 -16.453 -1.925 1 98.25 101 ALA A CA 1
ATOM 746 C C . ALA A 1 101 ? 17.906 -15.445 -1.453 1 98.25 101 ALA A C 1
ATOM 748 O O . ALA A 1 101 ? 18.828 -15.805 -0.72 1 98.25 101 ALA A O 1
ATOM 749 N N . ALA A 1 102 ? 17.75 -14.25 -1.879 1 95.62 102 ALA A N 1
ATOM 750 C CA . ALA A 1 102 ? 18.672 -13.195 -1.45 1 95.62 102 ALA A CA 1
ATOM 751 C C . ALA A 1 102 ? 18.656 -13.031 0.067 1 95.62 102 ALA A C 1
ATOM 753 O O . ALA A 1 102 ? 19.703 -12.914 0.701 1 95.62 102 ALA A O 1
ATOM 754 N N . ASP A 1 103 ? 17.516 -13.062 0.633 1 93.69 103 ASP A N 1
ATOM 755 C CA . ASP A 1 103 ? 17.312 -12.914 2.072 1 93.69 103 ASP A CA 1
ATOM 756 C C . ASP A 1 103 ? 18.016 -14.039 2.838 1 93.69 103 ASP A C 1
ATOM 758 O O . ASP A 1 103 ? 18.547 -13.82 3.928 1 93.69 103 ASP A O 1
ATOM 762 N N . ALA A 1 104 ? 18.047 -15.18 2.256 1 96.75 104 ALA A N 1
ATOM 763 C CA . ALA A 1 104 ? 18.547 -16.359 2.941 1 96.75 104 ALA A CA 1
ATOM 764 C C . ALA A 1 104 ? 19.984 -16.672 2.525 1 96.75 104 ALA A C 1
ATOM 766 O O . ALA A 1 104 ? 20.594 -17.609 3.047 1 96.75 104 ALA A O 1
ATOM 767 N N . GLY A 1 105 ? 20.516 -15.938 1.604 1 96.81 105 GLY A N 1
ATOM 768 C CA . GLY A 1 105 ? 21.844 -16.219 1.099 1 96.81 105 GLY A CA 1
ATOM 769 C C . GLY A 1 105 ? 21.922 -17.484 0.262 1 96.81 105 GLY A C 1
ATOM 770 O O . GLY A 1 105 ? 22.891 -18.234 0.345 1 96.81 105 GLY A O 1
ATOM 771 N N . VAL A 1 106 ? 20.906 -17.812 -0.435 1 98.19 106 VAL A N 1
ATOM 772 C CA . VAL A 1 106 ? 20.812 -19 -1.289 1 98.19 106 VAL A CA 1
ATOM 773 C C . VAL A 1 106 ? 20.953 -18.594 -2.754 1 98.19 106 VAL A C 1
ATOM 775 O O . VAL A 1 106 ? 20.406 -17.562 -3.176 1 98.19 106 VAL A O 1
ATOM 778 N N . ARG A 1 107 ? 21.672 -19.375 -3.527 1 98.19 107 ARG A N 1
ATOM 779 C CA . ARG A 1 107 ? 21.781 -19.125 -4.961 1 98.19 107 ARG A CA 1
ATOM 780 C C . ARG A 1 107 ? 20.453 -19.312 -5.664 1 98.19 107 ARG A C 1
ATOM 782 O O . ARG A 1 107 ? 19.75 -20.297 -5.422 1 98.19 107 ARG A O 1
ATOM 789 N N . CYS A 1 108 ? 20.094 -18.344 -6.547 1 98.62 108 CYS A N 1
ATOM 790 C CA . CYS A 1 108 ? 18.844 -18.406 -7.281 1 98.62 108 CYS A CA 1
ATOM 791 C C . CYS A 1 108 ? 19.062 -18.141 -8.766 1 98.62 108 CYS A C 1
ATOM 793 O O . CYS A 1 108 ? 19.641 -17.109 -9.141 1 98.62 108 CYS A O 1
ATOM 795 N N . VAL A 1 109 ? 18.625 -19.062 -9.586 1 98.5 109 VAL A N 1
ATOM 796 C CA . VAL A 1 109 ? 18.672 -18.906 -11.039 1 98.5 109 VAL A CA 1
ATOM 797 C C . VAL A 1 109 ? 17.266 -18.781 -11.602 1 98.5 109 VAL A C 1
ATOM 799 O O . VAL A 1 109 ? 16.375 -19.547 -11.242 1 98.5 109 VAL A O 1
ATOM 802 N N . ILE A 1 110 ? 17.078 -17.797 -12.422 1 98.12 110 ILE A N 1
ATOM 803 C CA . ILE A 1 110 ? 15.805 -17.609 -13.094 1 98.12 110 ILE A CA 1
ATOM 804 C C . ILE A 1 110 ? 16 -17.688 -14.609 1 98.12 110 ILE A C 1
ATOM 806 O O . ILE A 1 110 ? 16.844 -16.984 -15.164 1 98.12 110 ILE A O 1
ATOM 810 N N . VAL A 1 111 ? 15.203 -18.5 -15.273 1 97.31 111 VAL A N 1
ATOM 811 C CA . VAL A 1 111 ? 15.25 -18.625 -16.719 1 97.31 111 VAL A CA 1
ATOM 812 C C . VAL A 1 111 ? 14.039 -17.922 -17.344 1 97.31 111 VAL A C 1
ATOM 814 O O . VAL A 1 111 ? 12.906 -18.125 -16.906 1 97.31 111 VAL A O 1
ATOM 817 N N . MET A 1 112 ? 14.32 -17.062 -18.266 1 94.06 112 MET A N 1
ATOM 818 C CA . MET A 1 112 ? 13.281 -16.375 -19.047 1 94.06 112 MET A CA 1
ATOM 819 C C . MET A 1 112 ? 13.516 -16.562 -20.531 1 94.06 112 MET A C 1
ATOM 821 O O . MET A 1 112 ? 14.633 -16.828 -20.969 1 94.06 112 MET A O 1
ATOM 825 N N . PRO A 1 113 ? 12.359 -16.469 -21.312 1 91.75 113 PRO A N 1
ATOM 826 C CA . PRO A 1 113 ? 12.57 -16.469 -22.766 1 91.75 113 PRO A CA 1
ATOM 827 C C . PRO A 1 113 ? 13.461 -15.32 -23.234 1 91.75 113 PRO A C 1
ATOM 829 O O . PRO A 1 113 ? 13.516 -14.273 -22.578 1 91.75 113 PRO A O 1
ATOM 832 N N . ALA A 1 114 ? 14.062 -15.578 -24.297 1 90.69 114 ALA A N 1
ATOM 833 C CA . ALA A 1 114 ? 14.867 -14.516 -24.891 1 90.69 114 ALA A CA 1
ATOM 834 C C . ALA A 1 114 ? 14 -13.336 -25.312 1 90.69 114 ALA A C 1
ATOM 836 O O . ALA A 1 114 ? 12.898 -13.531 -25.844 1 90.69 114 ALA A O 1
ATOM 837 N N . GLY A 1 115 ? 14.445 -12.125 -25.031 1 83.81 115 GLY A N 1
ATOM 838 C CA . GLY A 1 115 ? 13.703 -10.93 -25.406 1 83.81 115 GLY A CA 1
ATOM 839 C C . GLY A 1 115 ? 12.617 -10.57 -24.406 1 83.81 115 GLY A C 1
ATOM 840 O O . GLY A 1 115 ? 11.711 -9.797 -24.734 1 83.81 115 GLY A O 1
ATOM 841 N N . ALA A 1 116 ? 12.703 -11.125 -23.328 1 77 116 ALA A N 1
ATOM 842 C CA . ALA A 1 116 ? 11.742 -10.789 -22.281 1 77 116 ALA A CA 1
ATOM 843 C C . ALA A 1 116 ? 11.805 -9.305 -21.922 1 77 116 ALA A C 1
ATOM 845 O O . ALA A 1 116 ? 12.789 -8.625 -22.234 1 77 116 ALA A O 1
ATOM 846 N N . ASN A 1 117 ? 10.695 -8.805 -21.422 1 80.06 117 ASN A N 1
ATOM 847 C CA . ASN A 1 117 ? 10.617 -7.41 -21 1 80.06 117 ASN A CA 1
ATOM 848 C C . ASN A 1 117 ? 11.812 -7.016 -20.141 1 80.06 117 ASN A C 1
ATOM 850 O O . ASN A 1 117 ? 12.055 -7.609 -19.078 1 80.06 117 ASN A O 1
ATOM 854 N N . PRO A 1 118 ? 12.523 -6.039 -20.609 1 81.69 118 PRO A N 1
ATOM 855 C CA . PRO A 1 118 ? 13.75 -5.652 -19.922 1 81.69 118 PRO A CA 1
ATOM 856 C C . PRO A 1 118 ? 13.5 -5.195 -18.484 1 81.69 118 PRO A C 1
ATOM 858 O O . PRO A 1 118 ? 14.359 -5.371 -17.609 1 81.69 118 PRO A O 1
ATOM 861 N N . VAL A 1 119 ? 12.383 -4.668 -18.25 1 78.19 119 VAL A N 1
ATOM 862 C CA . VAL A 1 119 ? 12.047 -4.172 -16.922 1 78.19 119 VAL A CA 1
ATOM 863 C C . VAL A 1 119 ? 11.922 -5.34 -15.953 1 78.19 119 VAL A C 1
ATOM 865 O O . VAL A 1 119 ? 12.445 -5.281 -14.836 1 78.19 119 VAL A O 1
ATOM 868 N N . LYS A 1 120 ? 11.352 -6.34 -16.375 1 80.81 120 LYS A N 1
ATOM 869 C CA . LYS A 1 120 ? 11.18 -7.527 -15.539 1 80.81 120 LYS A CA 1
ATOM 870 C C . LYS A 1 120 ? 12.516 -8.234 -15.297 1 80.81 120 LYS A C 1
ATOM 872 O O . LYS A 1 120 ? 12.789 -8.695 -14.188 1 80.81 120 LYS A O 1
ATOM 877 N N . ALA A 1 121 ? 13.25 -8.297 -16.359 1 87.31 121 ALA A N 1
ATOM 878 C CA . ALA A 1 121 ? 14.578 -8.891 -16.25 1 87.31 121 ALA A CA 1
ATOM 879 C C . ALA A 1 121 ? 15.445 -8.109 -15.266 1 87.31 121 ALA A C 1
ATOM 881 O O . ALA A 1 121 ? 16.125 -8.695 -14.422 1 87.31 121 ALA A O 1
ATOM 882 N N . HIS A 1 122 ? 15.383 -6.879 -15.375 1 85.94 122 HIS A N 1
ATOM 883 C CA . HIS A 1 122 ? 16.172 -6.008 -14.508 1 85.94 122 HIS A CA 1
ATOM 884 C C . HIS A 1 122 ? 15.758 -6.168 -13.047 1 85.94 122 HIS A C 1
ATOM 886 O O . HIS A 1 122 ? 16.609 -6.223 -12.164 1 85.94 122 HIS A O 1
ATOM 892 N N . ALA A 1 123 ? 14.523 -6.27 -12.789 1 84.19 123 ALA A N 1
ATOM 893 C CA . ALA A 1 123 ? 14.023 -6.43 -11.43 1 84.19 123 ALA A CA 1
ATOM 894 C C . ALA A 1 123 ? 14.57 -7.703 -10.789 1 84.19 123 ALA A C 1
ATOM 896 O O . ALA A 1 123 ? 14.977 -7.691 -9.625 1 84.19 123 ALA A O 1
ATOM 897 N N . VAL A 1 124 ? 14.609 -8.719 -11.508 1 90.75 124 VAL A N 1
ATOM 898 C CA . VAL A 1 124 ? 15.086 -10.008 -11.023 1 90.75 124 VAL A CA 1
ATOM 899 C C . VAL A 1 124 ? 16.578 -9.93 -10.734 1 90.75 124 VAL A C 1
ATOM 901 O O . VAL A 1 124 ? 17.047 -10.422 -9.695 1 90.75 124 VAL A O 1
ATOM 904 N N . ARG A 1 125 ? 17.328 -9.258 -11.602 1 91.38 125 ARG A N 1
ATOM 905 C CA . ARG A 1 125 ? 18.766 -9.086 -11.406 1 91.38 125 ARG A CA 1
ATOM 906 C C . ARG A 1 125 ? 19.047 -8.234 -10.172 1 91.38 125 ARG A C 1
ATOM 908 O O . ARG A 1 125 ? 19.953 -8.539 -9.398 1 91.38 125 ARG A O 1
ATOM 915 N N . MET A 1 126 ? 18.266 -7.258 -9.992 1 87.06 126 MET A N 1
ATOM 916 C CA . MET A 1 126 ? 18.484 -6.34 -8.875 1 87.06 126 MET A CA 1
ATOM 917 C C . MET A 1 126 ? 18.219 -7.035 -7.543 1 87.06 126 MET A C 1
ATOM 919 O O . MET A 1 126 ? 18.75 -6.625 -6.508 1 87.06 126 MET A O 1
ATOM 923 N N . LEU A 1 127 ? 17.469 -8.078 -7.625 1 90.81 127 LEU A N 1
ATOM 924 C CA . LEU A 1 127 ? 17.172 -8.836 -6.414 1 90.81 127 LEU A CA 1
ATOM 925 C C . LEU A 1 127 ? 18.281 -9.859 -6.141 1 90.81 127 LEU A C 1
ATOM 927 O O . LEU A 1 127 ? 18.219 -10.586 -5.148 1 90.81 127 LEU A O 1
ATOM 931 N N . GLY A 1 128 ? 19.234 -9.984 -7.078 1 92.12 128 GLY A N 1
ATOM 932 C CA . GLY A 1 128 ? 20.406 -10.789 -6.805 1 92.12 128 GLY A CA 1
ATOM 933 C C . GLY A 1 128 ? 20.391 -12.133 -7.504 1 92.12 128 GLY A C 1
ATOM 934 O O . GLY A 1 128 ? 21.328 -12.922 -7.375 1 92.12 128 GLY A O 1
ATOM 935 N N . ALA A 1 129 ? 19.375 -12.406 -8.242 1 96.56 129 ALA A N 1
ATOM 936 C CA . ALA A 1 129 ? 19.266 -13.695 -8.922 1 96.56 129 ALA A CA 1
ATOM 937 C C . ALA A 1 129 ? 20.109 -13.703 -10.195 1 96.56 129 ALA A C 1
ATOM 939 O O . ALA A 1 129 ? 20.344 -12.656 -10.805 1 96.56 129 ALA A O 1
ATOM 940 N N . VAL A 1 130 ? 20.578 -14.859 -10.555 1 97.06 130 VAL A N 1
ATOM 941 C CA . VAL A 1 130 ? 21.203 -15.062 -11.852 1 97.06 130 VAL A CA 1
ATOM 942 C C . VAL A 1 130 ? 20.141 -15.25 -12.922 1 97.06 130 VAL A C 1
ATOM 944 O O . VAL A 1 130 ? 19.312 -16.156 -12.836 1 97.06 130 VAL A O 1
ATOM 947 N N . LEU A 1 131 ? 20.203 -14.398 -13.883 1 96.75 131 LEU A N 1
ATOM 948 C CA . LEU A 1 131 ? 19.203 -14.461 -14.945 1 96.75 131 LEU A CA 1
ATOM 949 C C . LEU A 1 131 ? 19.781 -15.125 -16.188 1 96.75 131 LEU A C 1
ATOM 951 O O . LEU A 1 131 ? 20.875 -14.766 -16.641 1 96.75 131 LEU A O 1
ATOM 955 N N . ILE A 1 132 ? 19.047 -16.094 -16.719 1 96.56 132 ILE A N 1
ATOM 956 C CA . ILE A 1 132 ? 19.391 -16.75 -17.984 1 96.56 132 ILE A CA 1
ATOM 957 C C . ILE A 1 132 ? 18.266 -16.531 -18.984 1 96.56 132 ILE A C 1
ATOM 959 O O . ILE A 1 132 ? 17.109 -16.922 -18.734 1 96.56 132 ILE A O 1
ATOM 963 N N . GLU A 1 133 ? 18.594 -15.914 -20.031 1 94.75 133 GLU A N 1
ATOM 964 C CA . GLU A 1 133 ? 17.641 -15.773 -21.125 1 94.75 133 GLU A CA 1
ATOM 965 C C . GLU A 1 133 ? 17.812 -16.875 -22.172 1 94.75 133 GLU A C 1
ATOM 967 O O . GLU A 1 133 ? 18.859 -16.953 -22.828 1 94.75 133 GLU A O 1
ATOM 972 N N . HIS A 1 134 ? 16.812 -17.672 -22.312 1 95.19 134 HIS A N 1
ATOM 973 C CA . HIS A 1 134 ? 16.906 -18.797 -23.234 1 95.19 134 HIS A CA 1
ATOM 974 C C . HIS A 1 134 ? 15.531 -19.203 -23.75 1 95.19 134 HIS A C 1
ATOM 976 O O . HIS A 1 134 ? 14.586 -19.328 -22.984 1 95.19 134 HIS A O 1
ATOM 982 N N . GLY A 1 135 ? 15.555 -19.484 -25.062 1 93.31 135 GLY A N 1
ATOM 983 C CA . GLY A 1 135 ? 14.336 -19.984 -25.688 1 93.31 135 GLY A CA 1
ATOM 984 C C . GLY A 1 135 ? 13.5 -18.875 -26.312 1 93.31 135 GLY A C 1
ATOM 985 O O . GLY A 1 135 ? 13.562 -17.719 -25.875 1 93.31 135 GLY A O 1
ATOM 986 N N . ALA A 1 136 ? 12.688 -19.312 -27.328 1 90.31 136 ALA A N 1
ATOM 987 C CA . ALA A 1 136 ? 11.836 -18.375 -28.047 1 90.31 136 ALA A CA 1
ATOM 988 C C . ALA A 1 136 ? 10.508 -18.172 -27.312 1 90.31 136 ALA A C 1
ATOM 990 O O . ALA A 1 136 ? 9.797 -17.188 -27.562 1 90.31 136 ALA A O 1
ATOM 991 N N . ASN A 1 137 ? 10.203 -19.125 -26.531 1 86.31 137 ASN A N 1
ATOM 992 C CA . ASN A 1 137 ? 8.945 -19.078 -25.797 1 86.31 137 ASN A CA 1
ATOM 993 C C . ASN A 1 137 ? 9.078 -19.703 -24.406 1 86.31 137 ASN A C 1
ATOM 995 O O . ASN A 1 137 ? 10.164 -20.156 -24.031 1 86.31 137 ASN A O 1
ATOM 999 N N . PHE A 1 138 ? 8 -19.672 -23.703 1 85.31 138 PHE A N 1
ATOM 1000 C CA . PHE A 1 138 ? 8 -20.109 -22.297 1 85.31 138 PHE A CA 1
ATOM 1001 C C . PHE A 1 138 ? 8.305 -21.594 -22.203 1 85.31 138 PHE A C 1
ATOM 1003 O O . PHE A 1 138 ? 8.977 -22.031 -21.266 1 85.31 138 PHE A O 1
ATOM 1010 N N . ASP A 1 139 ? 7.863 -22.344 -23.141 1 86.12 139 ASP A N 1
ATOM 1011 C CA . ASP A 1 139 ? 8.094 -23.781 -23.125 1 86.12 139 ASP A CA 1
ATOM 1012 C C . ASP A 1 139 ? 9.578 -24.109 -23.266 1 86.12 139 ASP A C 1
ATOM 1014 O O . ASP A 1 139 ? 10.094 -25 -22.594 1 86.12 139 ASP A O 1
ATOM 1018 N N . GLU A 1 140 ? 10.141 -23.406 -24.078 1 92 140 GLU A N 1
ATOM 1019 C CA . GLU A 1 140 ? 11.57 -23.625 -24.281 1 92 140 GLU A CA 1
ATOM 1020 C C . GLU A 1 140 ? 12.367 -23.172 -23.047 1 92 140 GLU A C 1
ATOM 1022 O O . GLU A 1 140 ? 13.352 -23.797 -22.672 1 92 140 GLU A O 1
ATOM 1027 N N . ALA A 1 141 ? 11.945 -22.094 -22.484 1 94.25 141 ALA A N 1
ATOM 1028 C CA . ALA A 1 141 ? 12.586 -21.625 -21.266 1 94.25 141 ALA A CA 1
ATOM 1029 C C . ALA A 1 141 ? 12.422 -22.656 -20.141 1 94.25 141 ALA A C 1
ATOM 1031 O O . ALA A 1 141 ? 13.367 -22.906 -19.391 1 94.25 141 ALA A O 1
ATOM 1032 N N . ARG A 1 142 ? 11.297 -23.203 -20.031 1 93.06 142 ARG A N 1
ATOM 1033 C CA . ARG A 1 142 ? 11.031 -24.234 -19.016 1 93.06 142 ARG A CA 1
ATOM 1034 C C . ARG A 1 142 ? 11.938 -25.438 -19.219 1 93.06 142 ARG A C 1
ATOM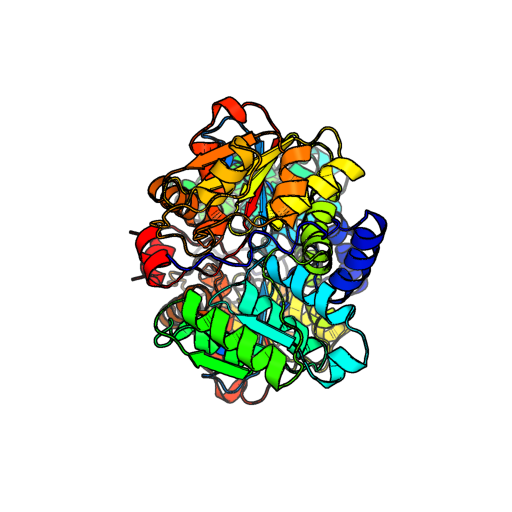 1036 O O . ARG A 1 142 ? 12.562 -25.922 -18.266 1 93.06 142 ARG A O 1
ATOM 1043 N N . ALA A 1 143 ? 11.992 -25.891 -20.438 1 95.25 143 ALA A N 1
ATOM 1044 C CA . ALA A 1 143 ? 12.828 -27.047 -20.75 1 95.25 143 ALA A CA 1
ATOM 1045 C C . ALA A 1 143 ? 14.289 -26.781 -20.391 1 95.25 143 ALA A C 1
ATOM 1047 O O . ALA A 1 143 ? 14.984 -27.656 -19.891 1 95.25 143 ALA A O 1
ATOM 1048 N N . HIS A 1 144 ? 14.633 -25.609 -20.672 1 97.12 144 HIS A N 1
ATOM 1049 C CA . HIS A 1 144 ? 16 -25.234 -20.344 1 97.12 144 HIS A CA 1
ATOM 1050 C C . HIS A 1 144 ? 16.234 -25.188 -18.844 1 97.12 144 HIS A C 1
ATOM 1052 O O . HIS A 1 144 ? 17.281 -25.594 -18.359 1 97.12 144 HIS A O 1
ATOM 1058 N N . ALA A 1 145 ? 15.328 -24.656 -18.109 1 97.69 145 ALA A N 1
ATOM 1059 C CA . ALA A 1 145 ? 15.422 -24.641 -16.656 1 97.69 145 ALA A CA 1
ATOM 1060 C C . ALA A 1 145 ? 15.531 -26.062 -16.109 1 97.69 145 ALA A C 1
ATOM 1062 O O . ALA A 1 145 ? 16.312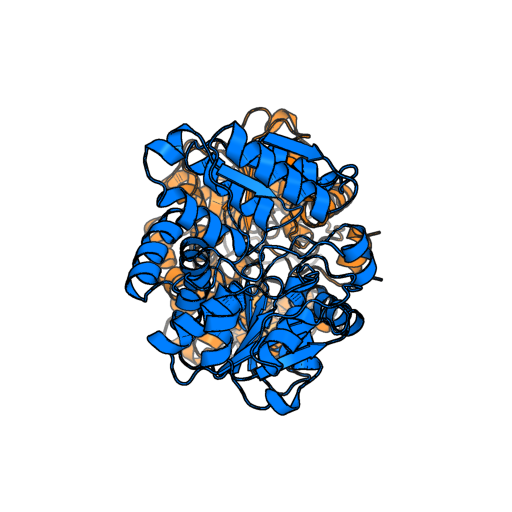 -26.312 -15.188 1 97.69 145 ALA A O 1
ATOM 1063 N N . GLU A 1 146 ? 14.789 -26.969 -16.656 1 97 146 GLU A N 1
ATOM 1064 C CA . GLU A 1 146 ? 14.828 -28.359 -16.266 1 97 146 GLU A CA 1
ATOM 1065 C C . GLU A 1 146 ? 16.203 -28.969 -16.547 1 97 146 GLU A C 1
ATOM 1067 O O . GLU A 1 146 ? 16.75 -29.703 -15.719 1 97 146 GLU A O 1
ATOM 1072 N N . PHE A 1 147 ? 16.703 -28.641 -17.703 1 97.81 147 PHE A N 1
ATOM 1073 C CA . PHE A 1 147 ? 18.031 -29.109 -18.094 1 97.81 147 PHE A CA 1
ATOM 1074 C C . PHE A 1 147 ? 19.094 -28.641 -17.109 1 97.81 147 PHE A C 1
ATOM 1076 O O . PHE A 1 147 ? 19.891 -29.438 -16.625 1 97.81 147 PHE A O 1
ATOM 1083 N N . ILE A 1 148 ? 19.047 -27.375 -16.797 1 98 148 ILE A N 1
ATOM 1084 C CA . ILE A 1 148 ? 20.016 -26.781 -15.883 1 98 148 ILE A CA 1
ATOM 1085 C C . ILE A 1 148 ? 19.859 -27.375 -14.484 1 98 148 ILE A C 1
ATOM 1087 O O . ILE A 1 148 ? 20.844 -27.656 -13.805 1 98 148 ILE A O 1
ATOM 1091 N N . SER A 1 149 ? 18.625 -27.484 -14.086 1 98.19 149 SER A N 1
ATOM 1092 C CA . SER A 1 149 ? 18.344 -28.094 -12.789 1 98.19 149 SER A CA 1
ATOM 1093 C C . SER A 1 149 ? 19 -29.469 -12.648 1 98.19 149 SER A C 1
ATOM 1095 O O . SER A 1 149 ? 19.656 -29.75 -11.648 1 98.19 149 SER A O 1
ATOM 1097 N N . GLU A 1 150 ? 18.844 -30.297 -13.641 1 97.56 150 GLU A N 1
ATOM 1098 C CA . GLU A 1 150 ? 19.406 -31.641 -13.633 1 97.56 150 GLU A CA 1
ATOM 1099 C C . GLU A 1 150 ? 20.938 -31.609 -13.695 1 97.56 150 GLU A C 1
ATOM 1101 O O . GLU A 1 150 ? 21.609 -32.344 -12.977 1 97.56 150 GLU A O 1
ATOM 1106 N N . ARG A 1 151 ? 21.406 -30.781 -14.531 1 97.5 151 ARG A N 1
ATOM 1107 C CA . ARG A 1 151 ? 22.844 -30.703 -14.766 1 97.5 151 ARG A CA 1
ATOM 1108 C C . ARG A 1 151 ? 23.562 -30.203 -13.516 1 97.5 151 ARG A C 1
ATOM 1110 O O . ARG A 1 151 ? 24.594 -30.766 -13.125 1 97.5 151 ARG A O 1
ATOM 1117 N N . ASP A 1 152 ? 23.031 -29.172 -12.859 1 97.38 152 ASP A N 1
ATOM 1118 C CA . ASP A 1 152 ? 23.75 -28.484 -11.797 1 97.38 152 ASP A CA 1
ATOM 1119 C C . ASP A 1 152 ? 23.234 -28.906 -10.422 1 97.38 152 ASP A C 1
ATOM 1121 O O . ASP A 1 152 ? 23.797 -28.516 -9.398 1 97.38 152 ASP A O 1
ATOM 1125 N N . GLY A 1 153 ? 22.172 -29.656 -10.391 1 97.44 153 GLY A N 1
ATOM 1126 C CA . GLY A 1 153 ? 21.609 -30.141 -9.133 1 97.44 153 GLY A CA 1
ATOM 1127 C C . GLY A 1 153 ? 20.797 -29.094 -8.406 1 97.44 153 GLY A C 1
ATOM 1128 O O . GLY A 1 153 ? 20.609 -29.172 -7.191 1 97.44 153 GLY A O 1
ATOM 1129 N N . LEU A 1 154 ? 20.375 -28.047 -9.07 1 98.31 154 LEU A N 1
ATOM 1130 C CA . LEU A 1 154 ? 19.531 -27.016 -8.484 1 98.31 154 LEU A CA 1
ATOM 1131 C C . LEU A 1 154 ? 18.109 -27.531 -8.297 1 98.31 154 LEU A C 1
ATOM 1133 O O . LEU A 1 154 ? 17.609 -28.328 -9.109 1 98.31 154 LEU A O 1
ATOM 1137 N N . ARG A 1 155 ? 17.438 -27.094 -7.281 1 98.06 155 ARG A N 1
ATOM 1138 C CA . ARG A 1 155 ? 16.047 -27.469 -7.086 1 98.06 155 ARG A CA 1
ATOM 1139 C C . ARG A 1 155 ? 15.125 -26.625 -7.965 1 98.06 155 ARG A C 1
ATOM 1141 O O . ARG A 1 155 ? 15.047 -25.406 -7.805 1 98.06 155 ARG A O 1
ATOM 1148 N N . LEU A 1 156 ? 14.477 -27.312 -8.875 1 98.06 156 LEU A N 1
ATOM 1149 C CA . LEU A 1 156 ? 13.477 -26.625 -9.688 1 98.06 156 LEU A CA 1
ATOM 1150 C C . LEU A 1 156 ? 12.219 -26.344 -8.875 1 98.06 156 LEU A C 1
ATOM 1152 O O . LEU A 1 156 ? 11.648 -27.25 -8.258 1 98.06 156 LEU A O 1
ATOM 1156 N N . VAL A 1 157 ? 11.812 -25.094 -8.883 1 97.69 157 VAL A N 1
ATOM 1157 C CA . VAL A 1 157 ? 10.656 -24.688 -8.078 1 97.69 157 VAL A CA 1
ATOM 1158 C C . VAL A 1 157 ? 9.484 -24.344 -8.992 1 97.69 157 VAL A C 1
ATOM 1160 O O . VAL A 1 157 ? 9.578 -23.422 -9.805 1 97.69 157 VAL A O 1
ATOM 1163 N N . SER A 1 158 ? 8.438 -25.078 -8.781 1 94.31 158 SER A N 1
ATOM 1164 C CA . SER A 1 158 ? 7.211 -24.812 -9.531 1 94.31 158 SER A CA 1
ATOM 1165 C C . SER A 1 158 ? 6.484 -23.594 -8.992 1 94.31 158 SER A C 1
ATOM 1167 O O . SER A 1 158 ? 6.586 -23.266 -7.805 1 94.31 158 SER A O 1
ATOM 1169 N N . ALA A 1 159 ? 5.719 -22.953 -9.875 1 90.75 159 ALA A N 1
ATOM 1170 C CA . ALA A 1 159 ? 4.969 -21.766 -9.477 1 90.75 159 ALA A CA 1
ATOM 1171 C C . ALA A 1 159 ? 3.721 -22.141 -8.68 1 90.75 159 ALA A C 1
ATOM 1173 O O . ALA A 1 159 ? 3.188 -21.328 -7.922 1 90.75 159 ALA A O 1
ATOM 1174 N N . ALA A 1 160 ? 3.244 -23.406 -8.883 1 93 160 ALA A N 1
ATOM 1175 C CA . ALA A 1 160 ? 1.949 -23.656 -8.266 1 93 160 ALA A CA 1
ATOM 1176 C C . ALA A 1 160 ? 1.845 -25.109 -7.805 1 93 160 ALA A C 1
ATOM 1178 O O . ALA A 1 160 ? 0.914 -25.484 -7.082 1 93 160 ALA A O 1
ATOM 1179 N N . ASN A 1 161 ? 2.766 -25.984 -8.219 1 95.44 161 ASN A N 1
ATOM 1180 C CA . ASN A 1 161 ? 2.824 -27.344 -7.715 1 95.44 161 ASN A CA 1
ATOM 1181 C C . ASN A 1 161 ? 3.871 -27.5 -6.617 1 95.44 161 ASN A C 1
ATOM 1183 O O . ASN A 1 161 ? 4.742 -28.359 -6.695 1 95.44 161 ASN A O 1
ATOM 1187 N N . GLU A 1 162 ? 3.799 -26.641 -5.648 1 97 162 GLU A N 1
ATOM 1188 C CA . GLU A 1 162 ? 4.715 -26.578 -4.512 1 97 162 GLU A CA 1
ATOM 1189 C C . GLU A 1 162 ? 3.957 -26.406 -3.199 1 97 162 GLU A C 1
ATOM 1191 O O . GLU A 1 162 ? 3.549 -25.297 -2.85 1 97 162 GLU A O 1
ATOM 1196 N N . PRO A 1 163 ? 3.873 -27.516 -2.412 1 98.12 163 PRO A N 1
ATOM 1197 C CA . PRO A 1 163 ? 3.146 -27.406 -1.145 1 98.12 163 PRO A CA 1
ATOM 1198 C C . PRO A 1 163 ? 3.707 -26.312 -0.241 1 98.12 163 PRO A C 1
ATOM 1200 O O . PRO A 1 163 ? 2.945 -25.609 0.433 1 98.12 163 PRO A O 1
ATOM 1203 N N . ALA A 1 164 ? 4.984 -26.141 -0.256 1 98.19 164 ALA A N 1
ATOM 1204 C CA . ALA A 1 164 ? 5.609 -25.125 0.587 1 98.19 164 ALA A CA 1
ATOM 1205 C C . ALA A 1 164 ? 5.207 -23.719 0.146 1 98.19 164 ALA A C 1
ATOM 1207 O O . ALA A 1 164 ? 5.035 -22.828 0.978 1 98.19 164 ALA A O 1
ATOM 1208 N N . ILE A 1 165 ? 5.098 -23.5 -1.143 1 98.12 165 ILE A N 1
ATOM 1209 C CA . ILE A 1 165 ? 4.648 -22.203 -1.66 1 98.12 165 ILE A CA 1
ATOM 1210 C C . ILE A 1 165 ? 3.197 -21.969 -1.25 1 98.12 165 ILE A C 1
ATOM 1212 O O . ILE A 1 165 ? 2.852 -20.875 -0.781 1 98.12 165 ILE A O 1
ATOM 1216 N N . LEU A 1 166 ? 2.418 -23 -1.365 1 98.5 166 LEU A N 1
ATOM 1217 C CA . LEU A 1 166 ? 1.016 -22.859 -0.986 1 98.5 166 LEU A CA 1
ATOM 1218 C C . LEU A 1 166 ? 0.883 -22.5 0.488 1 98.5 166 LEU A C 1
ATOM 1220 O O . LEU A 1 166 ? 0.06 -21.656 0.849 1 98.5 166 LEU A O 1
ATOM 1224 N N . ALA A 1 167 ? 1.654 -23.141 1.314 1 98.81 167 ALA A N 1
ATOM 1225 C CA . ALA A 1 167 ? 1.622 -22.859 2.746 1 98.81 167 ALA A CA 1
ATOM 1226 C C . ALA A 1 167 ? 1.997 -21.406 3.018 1 98.81 167 ALA A C 1
ATOM 1228 O O . ALA A 1 167 ? 1.385 -20.75 3.863 1 98.81 167 ALA A O 1
ATOM 1229 N N . GLY A 1 168 ? 3.006 -20.922 2.342 1 98.81 168 GLY A N 1
ATOM 1230 C CA . GLY A 1 168 ? 3.4 -19.531 2.477 1 98.81 168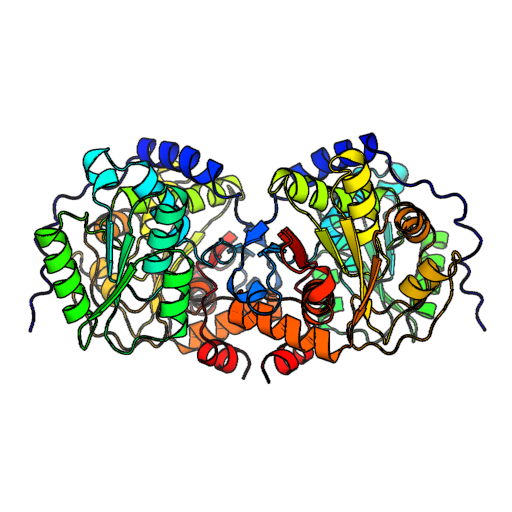 GLY A CA 1
ATOM 1231 C C . GLY A 1 168 ? 2.322 -18.562 2.031 1 98.81 168 GLY A C 1
ATOM 1232 O O . GLY A 1 168 ? 2.01 -17.609 2.742 1 98.81 168 GLY A O 1
ATOM 1233 N N . VAL A 1 169 ? 1.737 -18.844 0.892 1 98.88 169 VAL A N 1
ATOM 1234 C CA . VAL A 1 169 ? 0.693 -17.984 0.331 1 98.88 169 VAL A CA 1
ATOM 1235 C C . VAL A 1 169 ? -0.523 -17.984 1.254 1 98.88 169 VAL A C 1
ATOM 1237 O O . VAL A 1 169 ? -1.188 -16.953 1.414 1 98.88 169 VAL A O 1
ATOM 1240 N N . ALA A 1 170 ? -0.767 -19.078 1.947 1 98.94 170 ALA A N 1
ATOM 1241 C CA . ALA A 1 170 ? -1.932 -19.25 2.811 1 98.94 170 ALA A CA 1
ATOM 1242 C C . ALA A 1 170 ? -1.885 -18.281 3.99 1 98.94 170 ALA A C 1
ATOM 1244 O O . ALA A 1 170 ? -2.922 -17.953 4.574 1 98.94 170 ALA A O 1
ATOM 1245 N N . THR A 1 171 ? -0.735 -17.797 4.328 1 98.88 171 THR A N 1
ATOM 1246 C CA . THR A 1 171 ? -0.604 -16.891 5.465 1 98.88 171 THR A CA 1
ATOM 1247 C C . THR A 1 171 ? -1.361 -15.594 5.211 1 98.88 171 THR A C 1
ATOM 1249 O O . THR A 1 171 ? -1.832 -14.953 6.152 1 98.88 171 THR A O 1
ATOM 1252 N N . ALA A 1 172 ? -1.499 -15.195 3.969 1 98.81 172 ALA A N 1
ATOM 1253 C CA . ALA A 1 172 ? -2.279 -14.008 3.625 1 98.81 172 ALA A CA 1
ATOM 1254 C C . ALA A 1 172 ? -3.738 -14.172 4.043 1 98.81 172 ALA A C 1
ATOM 1256 O O . ALA A 1 172 ? -4.383 -13.211 4.461 1 98.81 172 ALA A O 1
ATOM 1257 N N . TYR A 1 173 ? -4.188 -15.312 3.912 1 98.94 173 TYR A N 1
ATOM 1258 C CA . TYR A 1 173 ? -5.602 -15.562 4.168 1 98.94 173 TYR A CA 1
ATOM 1259 C C . TYR A 1 173 ? -5.848 -15.844 5.648 1 98.94 173 TYR A C 1
ATOM 1261 O O . TYR A 1 173 ? -6.949 -15.633 6.152 1 98.94 173 TYR A O 1
ATOM 1269 N N . VAL A 1 174 ? -4.82 -16.328 6.344 1 98.81 174 VAL A N 1
ATOM 1270 C CA . VAL A 1 174 ? -4.898 -16.344 7.801 1 98.81 174 VAL A CA 1
ATOM 1271 C C . VAL A 1 174 ? -5.086 -14.922 8.328 1 98.81 174 VAL A C 1
ATOM 1273 O O . VAL A 1 174 ? -5.98 -14.664 9.133 1 98.81 174 VAL A O 1
ATOM 1276 N N . GLU A 1 175 ? -4.246 -14.016 7.82 1 98.19 175 G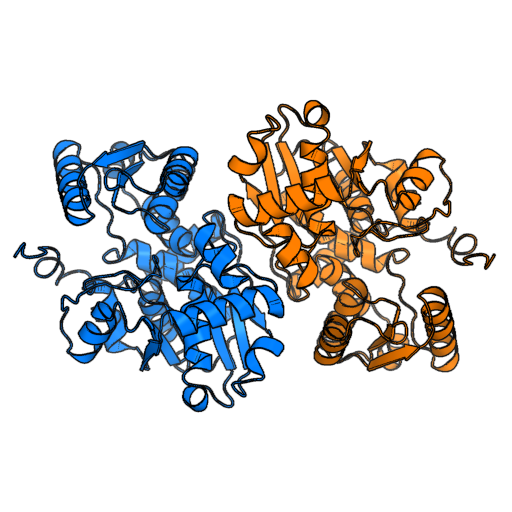LU A N 1
ATOM 1277 C CA . GLU A 1 175 ? -4.391 -12.609 8.18 1 98.19 175 GLU A CA 1
ATOM 1278 C C . GLU A 1 175 ? -5.793 -12.102 7.867 1 98.19 175 GLU A C 1
ATOM 1280 O O . GLU A 1 175 ? -6.41 -11.414 8.688 1 98.19 175 GLU A O 1
ATOM 1285 N N . LEU A 1 176 ? -6.281 -12.453 6.691 1 98.56 176 LEU A N 1
ATOM 1286 C CA . LEU A 1 176 ? -7.566 -11.969 6.203 1 98.56 176 LEU A CA 1
ATOM 1287 C C . LEU A 1 176 ? -8.688 -12.352 7.16 1 98.56 176 LEU A C 1
ATOM 1289 O O . LEU A 1 176 ? -9.492 -11.5 7.555 1 98.56 176 LEU A O 1
ATOM 1293 N N . VAL A 1 177 ? -8.703 -13.586 7.543 1 98.44 177 VAL A N 1
ATOM 1294 C CA . VAL A 1 177 ? -9.766 -14.102 8.398 1 98.44 177 VAL A CA 1
ATOM 1295 C C . VAL A 1 177 ? -9.633 -13.5 9.797 1 98.44 177 VAL A C 1
ATOM 1297 O O . VAL A 1 177 ? -10.633 -13.227 10.461 1 98.44 177 VAL A O 1
ATOM 1300 N N . GLU A 1 178 ? -8.422 -13.297 10.227 1 96.88 178 GLU A N 1
ATOM 1301 C CA . GLU A 1 178 ? -8.195 -12.68 11.531 1 96.88 178 GLU A CA 1
ATOM 1302 C C . GLU A 1 178 ? -8.633 -11.211 11.531 1 96.88 178 GLU A C 1
ATOM 1304 O O . GLU A 1 178 ? -9.203 -10.727 12.508 1 96.88 178 GLU A O 1
ATOM 1309 N N . GLN A 1 179 ? -8.438 -10.531 10.5 1 96.06 179 GLN A N 1
ATOM 1310 C CA . GLN A 1 179 ? -8.727 -9.109 10.383 1 96.06 179 GLN A CA 1
ATOM 1311 C C . GLN A 1 179 ? -10.227 -8.867 10.242 1 96.06 179 GLN A C 1
ATOM 1313 O O . GLN A 1 179 ? -10.742 -7.848 10.711 1 96.06 179 GLN A O 1
ATOM 1318 N N . GLN A 1 180 ? -10.891 -9.766 9.5 1 97.25 180 GLN A N 1
ATOM 1319 C CA . GLN A 1 180 ? -12.328 -9.648 9.297 1 97.25 180 GLN A CA 1
ATOM 1320 C C . GLN A 1 180 ? -13.008 -11.016 9.367 1 97.25 180 GLN A C 1
ATOM 1322 O O . GLN A 1 180 ? -13.352 -11.602 8.344 1 97.25 180 GLN A O 1
ATOM 1327 N N . PRO A 1 181 ? -13.32 -11.422 10.578 1 97.12 181 PRO A N 1
ATOM 1328 C CA . PRO A 1 181 ? -13.805 -12.789 10.781 1 97.12 181 PRO A CA 1
ATOM 1329 C C . PRO A 1 181 ? -15.211 -13 10.234 1 97.12 181 PRO A C 1
ATOM 1331 O O . PRO A 1 181 ? -15.625 -14.148 10.016 1 97.12 181 PRO A O 1
ATOM 1334 N N . ASP A 1 182 ? -15.969 -11.93 9.961 1 97.31 182 ASP A N 1
ATOM 1335 C CA . ASP A 1 182 ? -17.359 -12.07 9.57 1 97.31 182 ASP A CA 1
ATOM 1336 C C . ASP A 1 182 ? -17.531 -11.93 8.055 1 97.31 182 ASP A C 1
ATOM 1338 O O . ASP A 1 182 ? -18.625 -11.656 7.57 1 97.31 182 ASP A O 1
ATOM 1342 N N . LEU A 1 183 ? -16.469 -12.109 7.285 1 98.44 183 LEU A N 1
ATOM 1343 C CA . LEU A 1 183 ? -16.547 -12.094 5.832 1 98.44 183 LEU A CA 1
ATOM 1344 C C . LEU A 1 183 ? -17.469 -13.195 5.324 1 98.44 183 LEU A C 1
ATOM 1346 O O . LEU A 1 183 ? -17.453 -14.312 5.836 1 98.44 183 LEU A O 1
ATOM 1350 N N . ASP A 1 184 ? -18.219 -12.82 4.297 1 98.56 184 ASP A N 1
ATOM 1351 C CA . ASP A 1 184 ? -19.094 -13.812 3.658 1 98.56 184 ASP A CA 1
ATOM 1352 C C . ASP A 1 184 ? -18.375 -14.484 2.486 1 98.56 184 ASP A C 1
ATOM 1354 O O . ASP A 1 184 ? -18.594 -15.672 2.225 1 98.56 184 ASP A O 1
ATOM 1358 N N . ALA A 1 185 ? -17.578 -13.742 1.787 1 98.75 185 ALA A N 1
ATOM 1359 C CA . ALA A 1 185 ? -16.938 -14.258 0.582 1 98.75 185 ALA A CA 1
ATOM 1360 C C . ALA A 1 185 ? -15.57 -13.617 0.372 1 98.75 185 ALA A C 1
ATOM 1362 O O . ALA A 1 185 ? -15.328 -12.484 0.81 1 98.75 185 ALA A O 1
ATOM 1363 N N . VAL A 1 186 ? -14.703 -14.383 -0.247 1 98.94 186 VAL A N 1
ATOM 1364 C CA . VAL A 1 186 ? -13.438 -13.867 -0.751 1 98.94 186 VAL A CA 1
ATOM 1365 C C . VAL A 1 186 ? -13.266 -14.258 -2.219 1 98.94 186 VAL A C 1
ATOM 1367 O O . VAL A 1 186 ? -13.617 -15.367 -2.621 1 98.94 186 VAL A O 1
ATOM 1370 N N . VAL A 1 187 ? -12.891 -13.273 -3.033 1 98.94 187 VAL A N 1
ATOM 1371 C CA . VAL A 1 187 ? -12.672 -13.484 -4.461 1 98.94 187 VAL A CA 1
ATOM 1372 C C . VAL A 1 187 ? -11.18 -13.398 -4.777 1 98.94 187 VAL A C 1
ATOM 1374 O O . VAL A 1 187 ? -10.516 -12.43 -4.398 1 98.94 187 VAL A O 1
ATOM 1377 N N . VAL A 1 188 ? -10.664 -14.43 -5.457 1 98.94 188 VAL A N 1
ATOM 1378 C CA . VAL A 1 188 ? -9.219 -14.57 -5.648 1 98.94 188 VAL A CA 1
ATOM 1379 C C . VAL A 1 188 ? -8.922 -14.859 -7.117 1 98.94 188 VAL A C 1
ATOM 1381 O O . VAL A 1 188 ? -9.523 -15.75 -7.719 1 98.94 188 VAL A O 1
ATOM 1384 N N . PRO A 1 189 ? -7.957 -14.094 -7.711 1 98.88 189 PRO A N 1
ATOM 1385 C CA . PRO A 1 189 ? -7.586 -14.375 -9.102 1 98.88 189 PRO A CA 1
ATOM 1386 C C . PRO A 1 189 ? -6.777 -15.664 -9.25 1 98.88 189 PRO A C 1
ATOM 1388 O O . PRO A 1 189 ? -6.098 -16.078 -8.305 1 98.88 189 PRO A O 1
ATOM 1391 N N . VAL A 1 190 ? -6.891 -16.234 -10.5 1 98.44 190 VAL A N 1
ATOM 1392 C CA . VAL A 1 190 ? -6.23 -17.516 -10.703 1 98.44 190 VAL A CA 1
ATOM 1393 C C . VAL A 1 190 ? -5.375 -17.469 -11.969 1 98.44 190 VAL A C 1
ATOM 1395 O O . VAL A 1 190 ? -5.891 -17.266 -13.07 1 98.44 190 VAL A O 1
ATOM 1398 N N . GLY A 1 191 ? -4.094 -17.438 -11.766 1 95.88 191 GLY A N 1
ATOM 1399 C CA . GLY A 1 191 ? -3.172 -17.969 -12.758 1 95.88 191 GLY A CA 1
ATOM 1400 C C . GLY A 1 191 ? -2.867 -19.438 -12.57 1 95.88 191 GLY A C 1
ATOM 1401 O O . GLY A 1 191 ? -3.66 -20.297 -12.969 1 95.88 191 GLY A O 1
ATOM 1402 N N . GLY A 1 192 ? -1.897 -19.672 -11.727 1 94.06 192 GLY A N 1
ATOM 1403 C CA . GLY A 1 192 ? -1.604 -21.047 -11.352 1 94.06 192 GLY A CA 1
ATOM 1404 C C . GLY A 1 192 ? -2.469 -21.547 -10.211 1 94.06 192 GLY A C 1
ATOM 1405 O O . GLY A 1 192 ? -2.525 -22.75 -9.945 1 94.06 192 GLY A O 1
ATOM 1406 N N . GLY A 1 193 ? -3.09 -20.703 -9.562 1 97.69 193 GLY A N 1
ATOM 1407 C CA . GLY A 1 193 ? -4.113 -21.078 -8.602 1 97.69 193 GLY A CA 1
ATOM 1408 C C . GLY A 1 193 ? -3.607 -21.109 -7.172 1 97.69 193 GLY A C 1
ATOM 1409 O O . GLY A 1 193 ? -4.359 -21.453 -6.25 1 97.69 193 GLY A O 1
ATOM 1410 N N . SER A 1 194 ? -2.367 -20.734 -6.906 1 97.94 194 SER A N 1
ATOM 1411 C CA . SER A 1 194 ? -1.823 -20.828 -5.559 1 97.94 194 SER A CA 1
ATOM 1412 C C . SER A 1 194 ? -2.629 -19.969 -4.578 1 97.94 194 SER A C 1
ATOM 1414 O O . SER A 1 194 ? -2.895 -20.391 -3.453 1 97.94 194 SER A O 1
ATOM 1416 N N . GLY A 1 195 ? -3.061 -18.797 -5.004 1 98.56 195 GLY A N 1
ATOM 1417 C CA . GLY A 1 195 ? -3.85 -17.938 -4.141 1 98.56 195 GLY A CA 1
ATOM 1418 C C . GLY A 1 195 ? -5.203 -18.531 -3.785 1 98.56 195 GLY A C 1
ATOM 1419 O O . GLY A 1 195 ? -5.559 -18.609 -2.607 1 98.56 195 GLY A O 1
ATOM 1420 N N . ALA A 1 196 ? -5.918 -18.938 -4.777 1 98.81 196 ALA A N 1
ATOM 1421 C CA . ALA A 1 196 ? -7.254 -19.484 -4.562 1 98.81 196 ALA A CA 1
ATOM 1422 C C . ALA A 1 196 ? -7.195 -20.781 -3.756 1 98.81 196 ALA A C 1
ATOM 1424 O O . ALA A 1 196 ? -8.023 -21 -2.865 1 98.81 196 ALA A O 1
ATOM 1425 N N . ALA A 1 197 ? -6.25 -21.594 -4.094 1 98.75 197 ALA A N 1
ATOM 1426 C CA . ALA A 1 197 ? -6.078 -22.828 -3.326 1 98.75 197 ALA A CA 1
ATOM 1427 C C . ALA A 1 197 ? -5.762 -22.531 -1.865 1 98.75 197 ALA A C 1
ATOM 1429 O O . ALA A 1 197 ? -6.32 -23.156 -0.96 1 98.75 197 ALA A O 1
ATOM 1430 N N . ALA A 1 198 ? -4.895 -21.609 -1.664 1 98.88 198 ALA A N 1
ATOM 1431 C CA . ALA A 1 198 ? -4.523 -21.219 -0.31 1 98.88 198 ALA A CA 1
ATOM 1432 C C . ALA A 1 198 ? -5.738 -20.703 0.461 1 98.88 198 ALA A C 1
ATOM 1434 O O . ALA A 1 198 ? -5.926 -21.031 1.631 1 98.88 198 ALA A O 1
ATOM 1435 N N . ALA A 1 199 ? -6.527 -19.875 -0.182 1 98.94 199 ALA A N 1
ATOM 1436 C CA . ALA A 1 199 ? -7.75 -19.359 0.437 1 98.94 199 ALA A CA 1
ATOM 1437 C C . ALA A 1 199 ? -8.672 -20.516 0.847 1 98.94 199 ALA A C 1
ATOM 1439 O O . ALA A 1 199 ? -9.25 -20.484 1.935 1 98.94 199 ALA A O 1
ATOM 1440 N N . CYS A 1 200 ? -8.75 -21.469 0.025 1 98.81 200 CYS A N 1
ATOM 1441 C CA . CYS A 1 200 ? -9.586 -22.641 0.307 1 98.81 200 CYS A CA 1
ATOM 1442 C C . CYS A 1 200 ? -9.094 -23.375 1.547 1 98.81 200 CYS A C 1
ATOM 1444 O O . CYS A 1 200 ? -9.891 -23.734 2.414 1 98.81 200 CYS A O 1
ATOM 1446 N N . LEU A 1 201 ? -7.797 -23.594 1.581 1 98.69 201 LEU A N 1
ATOM 1447 C CA . LEU A 1 201 ? -7.227 -24.312 2.715 1 98.69 201 LEU A CA 1
ATOM 1448 C C . LEU A 1 201 ? -7.52 -23.578 4.023 1 98.69 201 LEU A C 1
ATOM 1450 O O . LEU A 1 201 ? -7.934 -24.203 5.004 1 98.69 201 LEU A O 1
ATOM 1454 N N . VAL A 1 202 ? -7.371 -22.297 4.016 1 98.81 202 VAL A N 1
ATOM 1455 C CA . VAL A 1 202 ? -7.555 -21.516 5.23 1 98.81 202 VAL A CA 1
ATOM 1456 C C . VAL A 1 202 ? -9.039 -21.438 5.586 1 98.81 202 VAL A C 1
ATOM 1458 O O . VAL A 1 202 ? -9.406 -21.547 6.758 1 98.81 202 VAL A O 1
ATOM 1461 N N . ALA A 1 203 ? -9.883 -21.234 4.562 1 98.56 203 ALA A N 1
ATOM 1462 C CA . ALA A 1 203 ? -11.32 -21.219 4.809 1 98.56 203 ALA A CA 1
ATOM 1463 C C . ALA A 1 203 ? -11.781 -22.531 5.465 1 98.56 203 ALA A C 1
ATOM 1465 O O . ALA A 1 203 ? -12.555 -22.5 6.426 1 98.56 203 ALA A O 1
ATOM 1466 N N . SER A 1 204 ? -11.281 -23.609 5.016 1 98 204 SER A N 1
ATOM 1467 C CA . SER A 1 204 ? -11.656 -24.906 5.562 1 98 204 SER A CA 1
ATOM 1468 C C . SER A 1 204 ? -11.227 -25.031 7.02 1 98 204 SER A C 1
ATOM 1470 O O . SER A 1 204 ? -11.953 -25.594 7.84 1 98 204 SER A O 1
ATOM 1472 N N . ALA A 1 205 ? -10.117 -24.5 7.355 1 97.56 205 ALA A N 1
ATOM 1473 C CA . ALA A 1 205 ? -9.523 -24.688 8.68 1 97.56 205 ALA A CA 1
ATOM 1474 C C . ALA A 1 205 ? -10.062 -23.672 9.672 1 97.56 205 ALA A C 1
ATOM 1476 O O . ALA A 1 205 ? -10.297 -23.984 10.844 1 97.56 205 ALA A O 1
ATOM 1477 N N . LEU A 1 206 ? -10.32 -22.391 9.211 1 97.19 206 LEU A N 1
ATOM 1478 C CA . LEU A 1 206 ? -10.523 -21.312 10.164 1 97.19 206 LEU A CA 1
ATOM 1479 C C . LEU A 1 206 ? -11.891 -20.672 9.977 1 97.19 206 LEU A C 1
ATOM 1481 O O . LEU A 1 206 ? -12.406 -20.016 10.891 1 97.19 206 LEU A O 1
ATOM 1485 N N . ALA A 1 207 ? -12.422 -20.812 8.828 1 97.81 207 ALA A N 1
ATOM 1486 C CA . ALA A 1 207 ? -13.648 -20.078 8.516 1 97.81 207 ALA A CA 1
ATOM 1487 C C . ALA A 1 207 ? -14.531 -20.875 7.562 1 97.81 207 ALA A C 1
ATOM 1489 O O . ALA A 1 207 ? -14.781 -20.453 6.434 1 97.81 207 ALA A O 1
ATOM 1490 N N . PRO A 1 208 ? -15.109 -21.922 8.047 1 97.25 208 PRO A N 1
ATOM 1491 C CA . PRO A 1 208 ? -15.906 -22.797 7.176 1 97.25 208 PRO A CA 1
ATOM 1492 C C . PRO A 1 208 ? -17.078 -22.078 6.523 1 97.25 208 PRO A C 1
ATOM 1494 O O . PRO A 1 208 ? -17.562 -22.5 5.469 1 97.25 208 PRO A O 1
ATOM 1497 N N . HIS A 1 209 ? -17.516 -20.969 7.059 1 97.81 209 HIS A N 1
ATOM 1498 C CA . HIS A 1 209 ? -18.641 -20.219 6.512 1 97.81 209 HIS A CA 1
ATOM 1499 C C . HIS A 1 209 ? -18.219 -19.359 5.328 1 97.81 209 HIS A C 1
ATOM 1501 O O . HIS A 1 209 ? -19.047 -18.906 4.551 1 97.81 209 HIS A O 1
ATOM 1507 N N . LEU A 1 210 ? -16.938 -19.078 5.199 1 98.62 210 LEU A N 1
ATOM 1508 C CA . LEU A 1 210 ? -16.406 -18.203 4.172 1 98.62 210 LEU A CA 1
ATOM 1509 C C . LEU A 1 210 ? -16.438 -18.859 2.801 1 98.62 210 LEU A C 1
ATOM 1511 O O . LEU A 1 210 ? -15.82 -19.906 2.598 1 98.62 210 LEU A O 1
ATOM 1515 N N . GLU A 1 211 ? -17.125 -18.297 1.88 1 98.69 211 GLU A N 1
ATOM 1516 C CA . GLU A 1 211 ? -17.141 -18.797 0.51 1 98.69 211 GLU A CA 1
ATOM 1517 C C . GLU A 1 211 ? -15.953 -18.266 -0.286 1 98.69 211 GLU A C 1
ATOM 1519 O O . GLU A 1 211 ? -15.68 -17.062 -0.273 1 98.69 211 GLU A O 1
ATOM 1524 N N . VAL A 1 212 ? -15.289 -19.172 -0.958 1 98.94 212 VAL A N 1
ATOM 1525 C CA . VAL A 1 212 ? -14.141 -18.781 -1.773 1 98.94 212 VAL A CA 1
ATOM 1526 C C . VAL A 1 212 ? -14.516 -18.844 -3.252 1 98.94 212 VAL A C 1
ATOM 1528 O O . VAL A 1 212 ? -15.008 -19.859 -3.74 1 98.94 212 VAL A O 1
ATOM 1531 N N . PHE A 1 213 ? -14.289 -17.734 -3.918 1 98.94 213 PHE A N 1
ATOM 1532 C CA . PHE A 1 213 ? -14.531 -17.656 -5.355 1 98.94 213 PHE A CA 1
ATOM 1533 C C . PHE A 1 213 ? -13.227 -17.422 -6.109 1 98.94 213 PHE A C 1
ATOM 1535 O O . PHE A 1 213 ? -12.383 -16.625 -5.672 1 98.94 213 PHE A O 1
ATOM 1542 N N . ALA A 1 214 ? -13.062 -18.156 -7.172 1 98.88 214 ALA A N 1
ATOM 1543 C CA . ALA A 1 214 ? -11.945 -17.953 -8.086 1 98.88 214 ALA A CA 1
ATOM 1544 C C . ALA A 1 214 ? -12.375 -17.141 -9.305 1 98.88 214 ALA A C 1
ATOM 1546 O O . ALA A 1 214 ? -13.555 -17.141 -9.672 1 98.88 214 ALA A O 1
ATOM 1547 N N . VAL A 1 215 ? -11.391 -16.469 -9.898 1 98.81 215 VAL A N 1
ATOM 1548 C CA . VAL A 1 215 ? -11.719 -15.719 -11.109 1 98.81 215 VAL A CA 1
ATOM 1549 C C . VAL A 1 215 ? -10.57 -15.82 -12.109 1 98.81 215 VAL A C 1
ATOM 1551 O O . VAL A 1 215 ? -9.398 -15.789 -11.727 1 98.81 215 VAL A O 1
ATOM 1554 N N . GLN A 1 216 ? -10.852 -16.031 -13.336 1 98.44 216 GLN A N 1
ATOM 1555 C CA . GLN A 1 216 ? -9.906 -16.016 -14.453 1 98.44 216 GLN A CA 1
ATOM 1556 C C . GLN A 1 216 ? -10.438 -15.164 -15.609 1 98.44 216 GLN A C 1
ATOM 1558 O O . GLN A 1 216 ? -11.625 -14.844 -15.656 1 98.44 216 GLN A O 1
ATOM 1563 N N . SER A 1 217 ? -9.508 -14.797 -16.484 1 98.5 217 SER A N 1
ATOM 1564 C CA . SER A 1 217 ? -9.906 -14.148 -17.734 1 98.5 217 SER A CA 1
ATOM 1565 C C . SER A 1 217 ? -10.57 -15.148 -18.688 1 98.5 217 SER A C 1
ATOM 1567 O O . SER A 1 217 ? -10.125 -16.297 -18.797 1 98.5 217 SER A O 1
ATOM 1569 N N . GLU A 1 218 ? -11.57 -14.719 -19.406 1 97.94 218 GLU A N 1
ATOM 1570 C CA . GLU A 1 218 ? -12.195 -15.523 -20.453 1 97.94 218 GLU A CA 1
ATOM 1571 C C . GLU A 1 218 ? -11.188 -15.891 -21.531 1 97.94 218 GLU A C 1
ATOM 1573 O O . GLU A 1 218 ? -11.359 -16.891 -22.234 1 97.94 218 GLU A O 1
ATOM 1578 N N . ALA A 1 219 ? -10.164 -15.133 -21.609 1 98.06 219 ALA A N 1
ATOM 1579 C CA . ALA A 1 219 ? -9.172 -15.312 -22.672 1 98.06 219 ALA A CA 1
ATOM 1580 C C . ALA A 1 219 ? -8.062 -16.25 -22.219 1 98.06 219 ALA A C 1
ATOM 1582 O O . ALA A 1 219 ? -7.121 -16.516 -22.984 1 98.06 219 ALA A O 1
ATOM 1583 N N . ALA A 1 220 ? -8.109 -16.766 -21.031 1 96.81 220 ALA A N 1
ATOM 1584 C CA . ALA A 1 220 ? -7.199 -17.766 -20.484 1 96.81 220 ALA A CA 1
ATOM 1585 C C . ALA A 1 220 ? -7.91 -18.656 -19.469 1 96.81 220 ALA A C 1
ATOM 1587 O O . ALA A 1 220 ? -7.598 -18.625 -18.266 1 96.81 220 ALA A O 1
ATOM 1588 N N . ARG A 1 221 ? -8.68 -19.594 -19.875 1 97 221 ARG A N 1
ATOM 1589 C CA . ARG A 1 221 ? -9.664 -20.25 -19.016 1 97 221 ARG A CA 1
ATOM 1590 C C . ARG A 1 221 ? -9.227 -21.656 -18.641 1 97 221 ARG A C 1
ATOM 1592 O O . ARG A 1 221 ? -10.055 -22.516 -18.344 1 97 221 ARG A O 1
ATOM 1599 N N . ALA A 1 222 ? -7.941 -21.984 -18.719 1 97.19 222 ALA A N 1
ATOM 1600 C CA . ALA A 1 222 ? -7.453 -23.344 -18.516 1 97.19 222 ALA A CA 1
ATOM 1601 C C . ALA A 1 222 ? -7.785 -23.844 -17.094 1 97.19 222 ALA A C 1
ATOM 1603 O O . ALA A 1 222 ? -8.234 -24.969 -16.922 1 97.19 222 ALA A O 1
ATOM 1604 N N . ALA A 1 223 ? -7.566 -23.016 -16.125 1 97.88 223 ALA A N 1
ATOM 1605 C CA . ALA A 1 223 ? -7.832 -23.438 -14.758 1 97.88 223 ALA A CA 1
ATOM 1606 C C . ALA A 1 223 ? -9.328 -23.578 -14.508 1 97.88 223 ALA A C 1
ATOM 1608 O O . ALA A 1 223 ? -9.766 -24.516 -13.836 1 97.88 223 ALA A O 1
ATOM 1609 N N . HIS A 1 224 ? -10.062 -22.641 -15.023 1 98.38 224 HIS A N 1
ATOM 1610 C CA . HIS A 1 224 ? -11.516 -22.703 -14.914 1 98.38 224 HIS A CA 1
ATOM 1611 C C . HIS A 1 224 ? -12.055 -24 -15.516 1 98.38 224 HIS A C 1
ATOM 1613 O O . HIS A 1 224 ? -12.828 -24.719 -14.875 1 98.38 224 HIS A O 1
ATOM 1619 N N . ASP A 1 225 ? -11.648 -24.281 -16.703 1 98.12 225 ASP A N 1
ATOM 1620 C CA . ASP A 1 225 ? -12.133 -25.469 -17.391 1 98.12 225 ASP A CA 1
ATOM 1621 C C . ASP A 1 225 ? -11.633 -26.734 -16.719 1 98.12 225 ASP A C 1
ATOM 1623 O O . ASP A 1 225 ? -12.32 -27.766 -16.719 1 98.12 225 ASP A O 1
ATOM 1627 N N . SER A 1 226 ? -10.414 -26.672 -16.203 1 97.88 226 SER A N 1
ATOM 1628 C CA . SER A 1 226 ? -9.898 -27.797 -15.43 1 97.88 226 SER A CA 1
ATOM 1629 C C . SER A 1 226 ? -10.766 -28.078 -14.203 1 97.88 226 SER A C 1
ATOM 1631 O O . SER A 1 226 ? -11.062 -29.234 -13.891 1 97.88 226 SER A O 1
ATOM 1633 N N . TRP A 1 227 ? -11.164 -27.062 -13.523 1 98 227 TRP A N 1
ATOM 1634 C CA . TRP A 1 227 ? -12.016 -27.172 -12.344 1 98 227 TRP A CA 1
ATOM 1635 C C . TRP A 1 227 ? -13.383 -27.734 -12.711 1 98 227 TRP A C 1
ATOM 1637 O O . TRP A 1 227 ? -13.891 -28.641 -12.055 1 98 227 TRP A O 1
ATOM 1647 N N . THR A 1 228 ? -13.922 -27.266 -13.789 1 97.44 228 THR A N 1
ATOM 1648 C CA . THR A 1 228 ? -15.258 -27.641 -14.227 1 97.44 228 THR A CA 1
ATOM 1649 C C . THR A 1 228 ? -15.273 -29.094 -14.688 1 97.44 228 THR A C 1
ATOM 1651 O O . THR A 1 228 ? -16.219 -29.844 -14.406 1 97.44 228 THR A O 1
ATOM 1654 N N . SER A 1 229 ? -14.227 -29.547 -15.336 1 96.25 229 SER A N 1
ATOM 1655 C CA . SER A 1 229 ? -14.195 -30.891 -15.914 1 96.25 229 SER A CA 1
ATOM 1656 C C . SER A 1 229 ? -13.703 -31.922 -14.898 1 96.25 229 SER A C 1
ATOM 1658 O O . SER A 1 229 ? -13.898 -33.125 -15.086 1 96.25 229 SER A O 1
ATOM 1660 N N . GLY A 1 230 ? -12.914 -31.453 -13.953 1 95.38 230 GLY A N 1
ATOM 1661 C CA . GLY A 1 230 ? -12.375 -32.344 -12.938 1 95.38 230 GLY A CA 1
ATOM 1662 C C . GLY A 1 230 ? -11.031 -32.938 -13.32 1 95.38 230 GLY A C 1
ATOM 1663 O O . GLY A 1 230 ? -10.508 -33.812 -12.609 1 95.38 230 GLY A O 1
ATOM 1664 N N . THR A 1 231 ? -10.516 -32.531 -14.461 1 94.94 231 THR A N 1
ATOM 1665 C CA . THR A 1 231 ? -9.188 -32.906 -14.914 1 94.94 231 THR A CA 1
ATOM 1666 C C . THR A 1 231 ? -8.422 -31.734 -15.477 1 94.94 231 THR A C 1
ATOM 1668 O O . THR A 1 231 ? -9.023 -30.812 -16.047 1 94.94 231 THR A O 1
ATOM 1671 N N . CYS A 1 232 ? -7.156 -31.766 -15.266 1 94.81 232 CYS A N 1
ATOM 1672 C CA . CYS A 1 232 ? -6.355 -30.672 -15.812 1 94.81 232 CYS A CA 1
ATOM 1673 C C . CYS A 1 232 ? -6.402 -30.688 -17.344 1 94.81 232 CYS A C 1
ATOM 1675 O O . CYS A 1 232 ? -6.152 -31.719 -17.969 1 94.81 232 CYS A O 1
ATOM 1677 N N . VAL A 1 233 ? -6.707 -29.547 -17.938 1 95.44 233 VAL A N 1
ATOM 1678 C CA . VAL A 1 233 ? -6.805 -29.422 -19.391 1 95.44 233 VAL A CA 1
ATOM 1679 C C . VAL A 1 233 ? -5.93 -28.266 -19.875 1 95.44 233 VAL A C 1
ATOM 1681 O O . VAL A 1 233 ? -5.594 -27.375 -19.109 1 95.44 233 VAL A O 1
ATOM 1684 N N . GLU A 1 234 ? -5.48 -28.344 -21.109 1 94.94 234 GLU A N 1
ATOM 1685 C CA . GLU A 1 234 ? -4.793 -27.25 -21.797 1 94.94 234 GLU A CA 1
ATOM 1686 C C . GLU A 1 234 ? -5.773 -26.391 -22.594 1 94.94 234 GLU A C 1
ATOM 1688 O O . GLU A 1 234 ? -6.703 -26.922 -23.203 1 94.94 234 GLU A O 1
ATOM 1693 N N . ARG A 1 235 ? -5.625 -25.125 -22.547 1 95.44 235 ARG A N 1
ATOM 1694 C CA . ARG A 1 235 ? -6.422 -24.188 -23.328 1 95.44 235 ARG A CA 1
ATOM 1695 C C . ARG A 1 235 ? -5.543 -23.078 -23.922 1 95.44 235 ARG A C 1
ATOM 1697 O O . ARG A 1 235 ? -4.473 -22.781 -23.375 1 95.44 235 ARG A O 1
ATOM 1704 N N . PRO A 1 236 ? -6.012 -22.578 -25.062 1 93.62 236 PRO A N 1
ATOM 1705 C CA . PRO A 1 236 ? -5.297 -21.406 -25.594 1 93.62 236 PRO A CA 1
ATOM 1706 C C . PRO A 1 236 ? -5.25 -20.25 -24.594 1 93.62 236 PRO A C 1
ATOM 1708 O O . PRO A 1 236 ? -6.195 -20.047 -23.828 1 93.62 236 PRO A O 1
ATOM 1711 N N . ASN A 1 237 ? -4.188 -19.547 -24.609 1 93.06 237 ASN A N 1
ATOM 1712 C CA . ASN A 1 237 ? -3.98 -18.375 -23.781 1 93.06 237 ASN A CA 1
ATOM 1713 C C . ASN A 1 237 ? -3.873 -17.109 -24.625 1 93.06 237 ASN A C 1
ATOM 1715 O O . ASN A 1 237 ? -2.863 -16.891 -25.297 1 93.06 237 ASN A O 1
ATOM 1719 N N . ALA A 1 238 ? -4.891 -16.203 -24.547 1 95.5 238 ALA A N 1
ATOM 1720 C CA . ALA A 1 238 ? -4.914 -15 -25.375 1 95.5 238 ALA A CA 1
ATOM 1721 C C . ALA A 1 238 ? -5.125 -13.758 -24.516 1 95.5 238 ALA A C 1
ATOM 1723 O O . ALA A 1 238 ? -5.352 -12.664 -25.047 1 95.5 238 ALA A O 1
ATOM 1724 N N . THR A 1 239 ? -5.023 -13.93 -23.188 1 96.81 239 THR A N 1
ATOM 1725 C CA . THR A 1 239 ? -5.27 -12.789 -22.312 1 96.81 239 THR A CA 1
ATOM 1726 C C . THR A 1 239 ? -4.098 -11.812 -22.359 1 96.81 239 THR A C 1
ATOM 1728 O O . THR A 1 239 ? -2.945 -12.219 -22.516 1 96.81 239 THR A O 1
ATOM 1731 N N . ARG A 1 240 ? -4.379 -10.531 -22.203 1 95.12 240 ARG A N 1
ATOM 1732 C CA . ARG A 1 240 ? -3.32 -9.531 -22.094 1 95.12 240 ARG A CA 1
ATOM 1733 C C . ARG A 1 240 ? -2.863 -9.383 -20.641 1 95.12 240 ARG A C 1
ATOM 1735 O O . ARG A 1 240 ? -1.91 -8.656 -20.359 1 95.12 240 ARG A O 1
ATOM 1742 N N . VAL A 1 241 ? -3.545 -10.031 -19.703 1 95.62 241 VAL A N 1
ATOM 1743 C CA . VAL A 1 241 ? -3.223 -9.969 -18.281 1 95.62 241 VAL A CA 1
ATOM 1744 C C . VAL A 1 241 ? -2.168 -11.023 -17.953 1 95.62 241 VAL A C 1
ATOM 1746 O O . VAL A 1 241 ? -2.494 -12.195 -17.75 1 95.62 241 VAL A O 1
ATOM 1749 N N . GLU A 1 242 ? -1.001 -10.578 -17.75 1 89.12 242 GLU A N 1
ATOM 1750 C CA . GLU A 1 242 ? 0.152 -11.469 -17.641 1 89.12 242 GLU A CA 1
ATOM 1751 C C . GLU A 1 242 ? 0.014 -12.414 -16.453 1 89.12 242 GLU A C 1
ATOM 1753 O O . GLU A 1 242 ? 0.262 -13.617 -16.578 1 89.12 242 GLU A O 1
ATOM 1758 N N . GLY A 1 243 ? -0.455 -11.984 -15.344 1 91.81 243 GLY A N 1
ATOM 1759 C CA . GLY A 1 243 ? -0.543 -12.789 -14.133 1 91.81 243 GLY A CA 1
ATOM 1760 C C . GLY A 1 243 ? -1.625 -13.852 -14.195 1 91.81 243 GLY A C 1
ATOM 1761 O O . GLY A 1 243 ? -1.664 -14.758 -13.359 1 91.81 243 GLY A O 1
ATOM 1762 N N . LEU A 1 244 ? -2.422 -13.812 -15.211 1 95.81 244 LEU A N 1
ATOM 1763 C CA . LEU A 1 244 ? -3.506 -14.781 -15.367 1 95.81 244 LEU A CA 1
ATOM 1764 C C . LEU A 1 244 ? -3.268 -15.672 -16.578 1 95.81 244 LEU A C 1
ATOM 1766 O O . LEU A 1 244 ? -4.062 -16.578 -16.859 1 95.81 244 LEU A O 1
ATOM 1770 N N . ALA A 1 245 ? -2.148 -15.422 -17.266 1 92.38 245 ALA A N 1
ATOM 1771 C CA . ALA A 1 245 ? -1.862 -16.109 -18.531 1 92.38 245 ALA A CA 1
ATOM 1772 C C . ALA A 1 245 ? -1.327 -17.516 -18.281 1 92.38 245 ALA A C 1
ATOM 1774 O O . ALA A 1 245 ? -0.113 -17.734 -18.266 1 92.38 245 ALA A O 1
ATOM 1775 N N . THR A 1 246 ? -2.225 -18.375 -18.125 1 89.62 246 THR A N 1
ATOM 1776 C CA . THR A 1 246 ? -1.88 -19.781 -17.906 1 89.62 246 THR A CA 1
ATOM 1777 C C . THR A 1 246 ? -2.584 -20.672 -18.938 1 89.62 246 THR A C 1
ATOM 1779 O O . THR A 1 246 ? -3.775 -20.5 -19.203 1 89.62 246 THR A O 1
ATOM 1782 N N . GLY A 1 247 ? -1.788 -21.641 -19.438 1 91.12 247 GLY A N 1
ATOM 1783 C CA . GLY A 1 247 ? -2.33 -22.484 -20.5 1 91.12 247 GLY A CA 1
ATOM 1784 C C . GLY A 1 247 ? -2.762 -23.844 -20 1 91.12 247 GLY A C 1
ATOM 1785 O O . GLY A 1 247 ? -3.266 -24.656 -20.781 1 91.12 247 GLY A O 1
ATOM 1786 N N . ALA A 1 248 ? -2.559 -24.094 -18.75 1 91.31 248 ALA A N 1
ATOM 1787 C CA . ALA A 1 248 ? -2.939 -25.375 -18.172 1 91.31 248 ALA A CA 1
ATOM 1788 C C . ALA A 1 248 ? -3.195 -25.266 -16.672 1 91.31 248 ALA A C 1
ATOM 1790 O O . ALA A 1 248 ? -2.688 -24.344 -16.031 1 91.31 248 ALA A O 1
ATOM 1791 N N . GLY A 1 249 ? -3.969 -26.141 -16.234 1 90.94 249 GLY A N 1
ATOM 1792 C CA . GLY A 1 249 ? -4.129 -26.234 -14.789 1 90.94 249 GLY A CA 1
ATOM 1793 C C . GLY A 1 249 ? -2.951 -26.875 -14.094 1 90.94 249 GLY A C 1
ATOM 1794 O O . GLY A 1 249 ? -2.23 -27.672 -14.695 1 90.94 249 GLY A O 1
ATOM 1795 N N . PHE A 1 250 ? -2.764 -26.484 -12.836 1 94.19 250 PHE A N 1
ATOM 1796 C CA . PHE A 1 250 ? -1.769 -27.141 -11.992 1 94.19 250 PHE A CA 1
ATOM 1797 C C . PHE A 1 250 ? -2.422 -28.172 -11.086 1 94.19 250 PHE A C 1
ATOM 1799 O O . PHE A 1 250 ? -3.41 -27.875 -10.406 1 94.19 250 PHE A O 1
ATOM 1806 N N . SER A 1 251 ? -1.852 -29.359 -11.008 1 95.38 251 SER A N 1
ATOM 1807 C CA . SER A 1 251 ? -2.51 -30.484 -10.375 1 95.38 251 SER A CA 1
ATOM 1808 C C . SER A 1 251 ? -2.76 -30.234 -8.891 1 95.38 251 SER A C 1
ATOM 1810 O O . SER A 1 251 ? -3.852 -30.5 -8.391 1 95.38 251 SER A O 1
ATOM 1812 N N . LEU A 1 252 ? -1.791 -29.734 -8.203 1 97 252 LEU A N 1
ATOM 1813 C CA . LEU A 1 252 ? -1.908 -29.531 -6.762 1 97 252 LEU A CA 1
ATOM 1814 C C . LEU A 1 252 ? -3 -28.516 -6.445 1 97 252 LEU A C 1
ATOM 1816 O O . LEU A 1 252 ? -3.867 -28.766 -5.605 1 97 252 LEU A O 1
ATOM 1820 N N . THR A 1 253 ? -2.99 -27.344 -7.117 1 97.88 253 THR A N 1
ATOM 1821 C CA . THR A 1 253 ? -3.955 -26.297 -6.816 1 97.88 253 THR A CA 1
ATOM 1822 C C . THR A 1 253 ? -5.355 -26.703 -7.266 1 97.88 253 THR A C 1
ATOM 1824 O O . THR A 1 253 ? -6.344 -26.406 -6.59 1 97.88 253 THR A O 1
ATOM 1827 N N . GLN A 1 254 ? -5.41 -27.453 -8.359 1 97.56 254 GLN A N 1
ATOM 1828 C CA . GLN A 1 254 ? -6.703 -27.938 -8.828 1 97.56 254 GLN A CA 1
ATOM 1829 C C . GLN A 1 254 ? -7.32 -28.922 -7.832 1 97.56 254 GLN A C 1
ATOM 1831 O O . GLN A 1 254 ? -8.531 -28.891 -7.594 1 97.56 254 GLN A O 1
ATOM 1836 N N . ARG A 1 255 ? -6.508 -29.734 -7.32 1 96.88 255 ARG A N 1
ATOM 1837 C CA . ARG A 1 255 ? -6.984 -30.688 -6.328 1 96.88 255 ARG A CA 1
ATOM 1838 C C . ARG A 1 255 ? -7.625 -29.984 -5.145 1 96.88 255 ARG A C 1
ATOM 1840 O O . ARG A 1 255 ? -8.719 -30.344 -4.707 1 96.88 255 ARG A O 1
ATOM 1847 N N . VAL A 1 256 ? -7.004 -28.953 -4.668 1 97.88 256 VAL A N 1
ATOM 1848 C CA . VAL A 1 256 ? -7.48 -28.203 -3.508 1 97.88 256 VAL A CA 1
ATOM 1849 C C . VAL A 1 256 ? -8.75 -27.438 -3.869 1 97.88 256 VAL A C 1
ATOM 1851 O O . VAL A 1 256 ? -9.75 -27.5 -3.141 1 97.88 256 VAL A O 1
ATOM 1854 N N . MET A 1 257 ? -8.758 -26.781 -4.977 1 98.19 257 MET A N 1
ATOM 1855 C CA . MET A 1 257 ? -9.875 -25.938 -5.391 1 98.19 257 MET A CA 1
ATOM 1856 C C . MET A 1 257 ? -11.125 -26.781 -5.645 1 98.19 257 MET A C 1
ATOM 1858 O O . MET A 1 257 ? -12.234 -26.359 -5.328 1 98.19 257 MET A O 1
ATOM 1862 N N . ARG A 1 258 ? -10.984 -27.938 -6.176 1 96.94 258 ARG A N 1
ATOM 1863 C CA . ARG A 1 258 ? -12.109 -28.812 -6.48 1 96.94 258 ARG A CA 1
ATOM 1864 C C . ARG A 1 258 ? -12.867 -29.172 -5.215 1 96.94 258 ARG A C 1
ATOM 1866 O O . ARG A 1 258 ? -14.094 -29.359 -5.246 1 96.94 258 ARG A O 1
ATOM 1873 N N . GLU A 1 259 ? -12.203 -29.219 -4.191 1 94.94 259 GLU A N 1
ATOM 1874 C CA . GLU A 1 259 ? -12.797 -29.672 -2.939 1 94.94 259 GLU A CA 1
ATOM 1875 C C . GLU A 1 259 ? -13.547 -28.562 -2.232 1 94.94 259 GLU A C 1
ATOM 1877 O O . GLU A 1 259 ? -14.477 -28.812 -1.466 1 94.94 259 GLU A O 1
ATOM 1882 N N . ARG A 1 260 ? -13.195 -27.281 -2.592 1 97.06 260 ARG A N 1
ATOM 1883 C CA . ARG A 1 260 ? -13.633 -26.312 -1.598 1 97.06 260 ARG A CA 1
ATOM 1884 C C . ARG A 1 260 ? -14.148 -25.047 -2.266 1 97.06 260 ARG A C 1
ATOM 1886 O O . ARG A 1 260 ? -14.859 -24.25 -1.64 1 97.06 260 ARG A O 1
ATOM 1893 N N . LEU A 1 261 ? -13.961 -24.844 -3.523 1 98 261 LEU A N 1
ATOM 1894 C CA . LEU A 1 261 ? -14.383 -23.594 -4.16 1 98 261 LEU A CA 1
ATOM 1895 C C . LEU A 1 261 ? -15.906 -23.5 -4.211 1 98 261 LEU A C 1
ATOM 1897 O O . LEU A 1 261 ? -16.578 -24.484 -4.512 1 98 261 LEU A O 1
ATOM 1901 N N . GLY A 1 262 ? -16.344 -22.297 -3.887 1 97.19 262 GLY A N 1
ATOM 1902 C CA . GLY A 1 262 ? -17.766 -22.016 -4.027 1 97.19 262 GLY A CA 1
ATOM 1903 C C . GLY A 1 262 ? -18.172 -21.656 -5.445 1 97.19 262 GLY A C 1
ATOM 1904 O O . GLY A 1 262 ? -19.328 -21.812 -5.82 1 97.19 262 GLY A O 1
ATOM 1905 N N . GLY A 1 263 ? -17.266 -21.203 -6.227 1 98.25 263 GLY A N 1
ATOM 1906 C CA . GLY A 1 263 ? -17.5 -20.828 -7.613 1 98.25 263 GLY A CA 1
ATOM 1907 C C . GLY A 1 263 ? -16.234 -20.391 -8.328 1 98.25 263 GLY A C 1
ATOM 1908 O O . GLY A 1 263 ? -15.242 -20.031 -7.691 1 98.25 263 GLY A O 1
ATOM 1909 N N . PHE A 1 264 ? -16.297 -20.531 -9.586 1 98.69 264 PHE A N 1
ATOM 1910 C CA . PHE A 1 264 ? -15.211 -20.094 -10.461 1 98.69 264 PHE A CA 1
ATOM 1911 C C . PHE A 1 264 ? -15.742 -19.188 -11.562 1 98.69 264 PHE A C 1
ATOM 1913 O O . PHE A 1 264 ? -16.406 -19.641 -12.492 1 98.69 264 PHE A O 1
ATOM 1920 N N . LEU A 1 265 ? -15.414 -17.922 -11.477 1 98.69 265 LEU A N 1
ATOM 1921 C CA . LEU A 1 265 ? -16.016 -16.891 -12.312 1 98.69 265 LEU A CA 1
ATOM 1922 C C . LEU A 1 265 ? -15.086 -16.5 -13.453 1 98.69 265 LEU A C 1
ATOM 1924 O O . LEU A 1 265 ? -13.875 -16.688 -13.359 1 98.69 265 LEU A O 1
ATOM 1928 N N . LEU A 1 266 ? -15.695 -16.062 -14.539 1 98.62 266 LEU A N 1
ATOM 1929 C CA . LEU A 1 266 ? -14.953 -15.562 -15.688 1 98.62 266 LEU A CA 1
ATOM 1930 C C . LEU A 1 266 ? -15.266 -14.094 -15.93 1 98.62 266 LEU A C 1
ATOM 1932 O O . LEU A 1 266 ? -16.406 -13.656 -15.742 1 98.62 266 LEU A O 1
ATOM 1936 N N . VAL A 1 267 ? -14.242 -13.352 -16.344 1 98.75 267 VAL A N 1
ATOM 1937 C CA . VAL A 1 267 ? -14.391 -11.945 -16.703 1 98.75 267 VAL A CA 1
ATOM 1938 C C . VAL A 1 267 ? -13.602 -11.648 -17.969 1 98.75 267 VAL A C 1
ATOM 1940 O O . VAL A 1 267 ? -12.727 -12.422 -18.359 1 98.75 267 VAL A O 1
ATOM 1943 N N . THR A 1 268 ? -13.914 -10.523 -18.641 1 98.69 268 THR A N 1
ATOM 1944 C CA . THR A 1 268 ? -13.164 -10.109 -19.812 1 98.69 268 THR A CA 1
ATOM 1945 C C . THR A 1 268 ? -11.953 -9.273 -19.422 1 98.69 268 THR A C 1
ATOM 1947 O O . THR A 1 268 ? -11.898 -8.742 -18.312 1 98.69 268 THR A O 1
ATOM 1950 N N . ASP A 1 269 ? -10.977 -9.211 -20.344 1 98.5 269 ASP A N 1
ATOM 1951 C CA . ASP A 1 269 ? -9.828 -8.344 -20.109 1 98.5 269 ASP A CA 1
ATOM 1952 C C . ASP A 1 269 ? -10.258 -6.891 -19.953 1 98.5 269 ASP A C 1
ATOM 1954 O O . ASP A 1 269 ? -9.648 -6.129 -19.203 1 98.5 269 ASP A O 1
ATOM 1958 N N . ASP A 1 270 ? -11.289 -6.496 -20.609 1 98.31 270 ASP A N 1
ATOM 1959 C CA . ASP A 1 270 ? -11.805 -5.137 -20.484 1 98.31 270 ASP A CA 1
ATOM 1960 C C . ASP A 1 270 ? -12.406 -4.906 -19.109 1 98.31 270 ASP A C 1
ATOM 1962 O O . ASP A 1 270 ? -12.25 -3.828 -18.531 1 98.31 270 ASP A O 1
ATOM 1966 N N . ASP A 1 271 ? -13.102 -5.914 -18.562 1 98.38 271 ASP A N 1
ATOM 1967 C CA . ASP A 1 271 ? -13.594 -5.844 -17.188 1 98.38 271 ASP A CA 1
ATOM 1968 C C . ASP A 1 271 ? -12.453 -5.59 -16.219 1 98.38 271 ASP A C 1
ATOM 1970 O O . ASP A 1 271 ? -12.586 -4.801 -15.273 1 98.38 271 ASP A O 1
ATOM 1974 N N . ILE A 1 272 ? -11.398 -6.262 -16.453 1 98.75 272 ILE A N 1
ATOM 1975 C CA . ILE A 1 272 ? -10.234 -6.164 -15.578 1 98.75 272 ILE A CA 1
ATOM 1976 C C . ILE A 1 272 ? -9.648 -4.758 -15.664 1 98.75 272 ILE A C 1
ATOM 1978 O O . ILE A 1 272 ? -9.305 -4.156 -14.641 1 98.75 272 ILE A O 1
ATOM 1982 N N . THR A 1 273 ? -9.562 -4.223 -16.859 1 98.56 273 THR A N 1
ATOM 1983 C CA . THR A 1 273 ? -9.039 -2.871 -17.031 1 98.56 273 THR A CA 1
ATOM 1984 C C . THR A 1 273 ? -9.906 -1.858 -16.281 1 98.56 273 THR A C 1
ATOM 1986 O O . THR A 1 273 ? -9.391 -0.944 -15.641 1 98.56 273 THR A O 1
ATOM 1989 N N . LEU A 1 274 ? -11.211 -2.014 -16.359 1 97.69 274 LEU A N 1
ATOM 1990 C CA . LEU A 1 274 ? -12.133 -1.124 -15.664 1 97.69 274 LEU A CA 1
ATOM 1991 C C . LEU A 1 274 ? -11.953 -1.233 -14.156 1 97.69 274 LEU A C 1
ATOM 1993 O O . LEU A 1 274 ? -12.023 -0.23 -13.438 1 97.69 274 LEU A O 1
ATOM 1997 N N . ALA A 1 275 ? -11.75 -2.422 -13.68 1 98.31 275 ALA A N 1
ATOM 1998 C CA . ALA A 1 275 ? -11.508 -2.625 -12.25 1 98.31 275 ALA A CA 1
ATOM 1999 C C . ALA A 1 275 ? -10.195 -1.987 -11.82 1 98.31 275 ALA A C 1
ATOM 2001 O O . ALA A 1 275 ? -10.102 -1.424 -10.727 1 98.31 275 ALA A O 1
ATOM 2002 N N . GLN A 1 276 ? -9.172 -2.115 -12.664 1 98.62 276 GLN A N 1
ATOM 2003 C CA . GLN A 1 276 ? -7.91 -1.431 -12.383 1 98.62 276 GLN A CA 1
ATOM 2004 C C . GLN A 1 276 ? -8.125 0.072 -12.227 1 98.62 276 GLN A C 1
ATOM 2006 O O . GLN A 1 276 ? -7.535 0.702 -11.344 1 98.62 276 GLN A O 1
ATOM 2011 N N . ARG A 1 277 ? -8.938 0.604 -13.102 1 97.69 277 ARG A N 1
ATOM 2012 C CA . ARG A 1 277 ? -9.242 2.031 -13.055 1 97.69 277 ARG A CA 1
ATOM 2013 C C . ARG A 1 277 ? -9.906 2.4 -11.734 1 97.69 277 ARG A C 1
ATOM 2015 O O . ARG A 1 277 ? -9.539 3.395 -11.102 1 97.69 277 ARG A O 1
ATOM 2022 N N . SER A 1 278 ? -10.867 1.62 -11.312 1 96.44 278 SER A N 1
ATOM 2023 C CA . SER A 1 278 ? -11.555 1.872 -10.055 1 96.44 278 SER A CA 1
ATOM 2024 C C . SER A 1 278 ? -10.594 1.801 -8.875 1 96.44 278 SER A C 1
ATOM 2026 O O . SER A 1 278 ? -10.656 2.635 -7.969 1 96.44 278 SER A O 1
ATOM 2028 N N . LEU A 1 279 ? -9.703 0.837 -8.883 1 97.69 279 LEU A N 1
ATOM 2029 C CA . LEU A 1 279 ? -8.719 0.723 -7.812 1 97.69 279 LEU A CA 1
ATOM 2030 C C . LEU A 1 279 ? -7.793 1.937 -7.793 1 97.69 279 LEU A C 1
ATOM 2032 O O . LEU A 1 279 ? -7.48 2.463 -6.723 1 97.69 279 LEU A O 1
ATOM 2036 N N . LEU A 1 280 ? -7.414 2.383 -8.945 1 97.38 280 LEU A N 1
ATOM 2037 C CA . LEU A 1 280 ? -6.469 3.488 -9.062 1 97.38 280 LEU A CA 1
ATOM 2038 C C . LEU A 1 280 ? -7.117 4.805 -8.648 1 97.38 280 LEU A C 1
ATOM 2040 O O . LEU A 1 280 ? -6.578 5.527 -7.805 1 97.38 280 LEU A O 1
ATOM 2044 N N . PHE A 1 281 ? -8.305 5.066 -9.156 1 93.94 281 PHE A N 1
ATOM 2045 C CA . PHE A 1 281 ? -8.883 6.398 -9.023 1 93.94 281 PHE A CA 1
ATOM 2046 C C . PHE A 1 281 ? -9.75 6.492 -7.777 1 93.94 281 PHE A C 1
ATOM 2048 O O . PHE A 1 281 ? -9.859 7.555 -7.164 1 93.94 281 PHE A O 1
ATOM 2055 N N . ASP A 1 282 ? -10.344 5.426 -7.379 1 91.31 282 ASP A N 1
ATOM 2056 C CA . ASP A 1 282 ? -11.289 5.477 -6.27 1 91.31 282 ASP A CA 1
ATOM 2057 C C . ASP A 1 282 ? -10.648 5.004 -4.969 1 91.31 282 ASP A C 1
ATOM 2059 O O . ASP A 1 282 ? -10.891 5.574 -3.906 1 91.31 282 ASP A O 1
ATOM 2063 N N . ALA A 1 283 ? -9.852 3.994 -5.043 1 93.5 283 ALA A N 1
ATOM 2064 C CA . ALA A 1 283 ? -9.227 3.445 -3.846 1 93.5 283 ALA A CA 1
ATOM 2065 C C . ALA A 1 283 ? -7.781 3.924 -3.711 1 93.5 283 ALA A C 1
ATOM 2067 O O . ALA A 1 283 ? -7.125 3.65 -2.705 1 93.5 283 ALA A O 1
ATOM 2068 N N . HIS A 1 284 ? -7.293 4.566 -4.711 1 94.75 284 HIS A N 1
ATOM 2069 C CA . HIS A 1 284 ? -5.961 5.156 -4.73 1 94.75 284 HIS A CA 1
ATOM 2070 C C . HIS A 1 284 ? -4.887 4.102 -4.484 1 94.75 284 HIS A C 1
ATOM 2072 O O . HIS A 1 284 ? -3.982 4.309 -3.672 1 94.75 284 HIS A O 1
ATOM 2078 N N . THR A 1 285 ? -5.039 3.023 -5.203 1 96.88 285 THR A N 1
ATOM 2079 C CA . THR A 1 285 ? -4.059 1.944 -5.168 1 96.88 285 THR A CA 1
ATOM 2080 C C . THR A 1 285 ? -3.793 1.405 -6.57 1 96.88 285 THR A C 1
ATOM 2082 O O . THR A 1 285 ? -4.711 1.316 -7.391 1 96.88 285 THR A O 1
ATOM 2085 N N . LEU A 1 286 ? -2.512 1.16 -6.836 1 98.06 286 LEU A N 1
ATOM 2086 C CA . LEU A 1 286 ? -2.133 0.572 -8.117 1 98.06 286 LEU A CA 1
ATOM 2087 C C . LEU A 1 286 ? -2.26 -0.947 -8.078 1 98.06 286 LEU A C 1
ATOM 2089 O O . LEU A 1 286 ? -1.886 -1.58 -7.086 1 98.06 286 LEU A O 1
ATOM 2093 N N . SER A 1 287 ? -2.816 -1.451 -9.109 1 98.44 287 SER A N 1
ATOM 2094 C CA . SER A 1 287 ? -2.906 -2.896 -9.289 1 98.44 287 SER A CA 1
ATOM 2095 C C . SER A 1 287 ? -2.506 -3.303 -10.703 1 98.44 287 SER A C 1
ATOM 2097 O O . SER A 1 287 ? -2.801 -2.594 -11.664 1 98.44 287 SER A O 1
ATOM 2099 N N . GLU A 1 288 ? -1.797 -4.418 -10.797 1 98.06 288 GLU A N 1
ATOM 2100 C CA . GLU A 1 288 ? -1.693 -5.059 -12.102 1 98.06 288 GLU A CA 1
ATOM 2101 C C . GLU A 1 288 ? -2.994 -5.762 -12.477 1 98.06 288 GLU A C 1
ATOM 2103 O O . GLU A 1 288 ? -3.908 -5.871 -11.656 1 98.06 288 GLU A O 1
ATOM 2108 N N . GLY A 1 289 ? -3.066 -6.203 -13.68 1 98.38 289 GLY A N 1
ATOM 2109 C CA . GLY A 1 289 ? -4.301 -6.812 -14.148 1 98.38 289 GLY A CA 1
ATOM 2110 C C . GLY A 1 289 ? -4.793 -7.934 -13.258 1 98.38 289 GLY A C 1
ATOM 2111 O O . GLY A 1 289 ? -5.953 -7.941 -12.836 1 98.38 289 GLY A O 1
ATOM 2112 N N . ALA A 1 290 ? -3.898 -8.844 -12.914 1 98.25 290 ALA A N 1
ATOM 2113 C CA . ALA A 1 290 ? -4.27 -9.961 -12.047 1 98.25 290 ALA A CA 1
ATOM 2114 C C . ALA A 1 290 ? -4.785 -9.461 -10.703 1 98.25 290 ALA A C 1
ATOM 2116 O O . ALA A 1 290 ? -5.727 -10.023 -10.141 1 98.25 290 ALA A O 1
ATOM 2117 N N . GLY A 1 291 ? -4.223 -8.414 -10.227 1 98.62 291 GLY A N 1
ATOM 2118 C CA . GLY A 1 291 ? -4.605 -7.852 -8.945 1 98.62 291 GLY A CA 1
ATOM 2119 C C . GLY A 1 291 ? -5.988 -7.23 -8.945 1 98.62 291 GLY A C 1
ATOM 2120 O O . GLY A 1 291 ? -6.586 -7.023 -7.891 1 98.62 291 GLY A O 1
ATOM 2121 N N . ALA A 1 292 ? -6.496 -6.941 -10.125 1 98.75 292 ALA A N 1
ATOM 2122 C CA . ALA A 1 292 ? -7.793 -6.277 -10.234 1 98.75 292 ALA A CA 1
ATOM 2123 C C . ALA A 1 292 ? -8.883 -7.262 -10.641 1 98.75 292 ALA A C 1
ATOM 2125 O O . ALA A 1 292 ? -10.07 -6.922 -10.625 1 98.75 292 ALA A O 1
ATOM 2126 N N . ALA A 1 293 ? -8.508 -8.438 -10.93 1 98.88 293 ALA A N 1
ATOM 2127 C CA . ALA A 1 293 ? -9.453 -9.398 -11.5 1 98.88 293 ALA A CA 1
ATOM 2128 C C . ALA A 1 293 ? -10.547 -9.742 -10.5 1 98.88 293 ALA A C 1
ATOM 2130 O O . ALA A 1 293 ? -11.703 -9.953 -10.883 1 98.88 293 ALA A O 1
ATOM 2131 N N . ALA A 1 294 ? -10.18 -9.812 -9.25 1 98.81 294 ALA A N 1
ATOM 2132 C CA . ALA A 1 294 ? -11.172 -10.125 -8.227 1 98.81 294 ALA A CA 1
ATOM 2133 C C . ALA A 1 294 ? -12.258 -9.055 -8.172 1 98.81 294 ALA A C 1
ATOM 2135 O O . ALA A 1 294 ? -13.453 -9.367 -8.102 1 98.81 294 ALA A O 1
ATOM 2136 N N . LEU A 1 295 ? -11.859 -7.816 -8.203 1 98.62 295 LEU A N 1
ATOM 2137 C CA . LEU A 1 295 ? -12.828 -6.727 -8.219 1 98.62 295 LEU A CA 1
ATOM 2138 C C . LEU A 1 295 ? -13.672 -6.77 -9.492 1 98.62 295 LEU A C 1
ATOM 2140 O O . LEU A 1 295 ? -14.883 -6.539 -9.445 1 98.62 295 LEU A O 1
ATOM 2144 N N . ALA A 1 296 ? -13 -7.051 -10.602 1 98.62 296 ALA A N 1
ATOM 2145 C CA . ALA A 1 296 ? -13.719 -7.18 -11.867 1 98.62 296 ALA A CA 1
ATOM 2146 C C . ALA A 1 296 ? -14.836 -8.211 -11.758 1 98.62 296 ALA A C 1
ATOM 2148 O O . ALA A 1 296 ? -15.93 -8 -12.289 1 98.62 296 ALA A O 1
ATOM 2149 N N . ALA A 1 297 ? -14.586 -9.266 -11.078 1 98.69 297 ALA A N 1
ATOM 2150 C CA . ALA A 1 297 ? -15.578 -10.32 -10.922 1 98.69 297 ALA A CA 1
ATOM 2151 C C . ALA A 1 297 ? -16.781 -9.828 -10.117 1 98.69 297 ALA A C 1
ATOM 2153 O O . ALA A 1 297 ? -17.922 -10.133 -10.461 1 98.69 297 ALA A O 1
ATOM 2154 N N . VAL A 1 298 ? -16.547 -9.094 -9.094 1 98.25 298 VAL A N 1
ATOM 2155 C CA . VAL A 1 298 ? -17.641 -8.57 -8.281 1 98.25 298 VAL A CA 1
ATOM 2156 C C . VAL A 1 298 ? -18.516 -7.637 -9.117 1 98.25 298 VAL A C 1
ATOM 2158 O O . VAL A 1 298 ? -19.734 -7.672 -9.031 1 98.25 298 VAL A O 1
ATOM 2161 N N . TYR A 1 299 ? -17.844 -6.84 -9.953 1 97.38 299 TYR A N 1
ATOM 2162 C CA . TYR A 1 299 ? -18.578 -5.918 -10.805 1 97.38 299 TYR A CA 1
ATOM 2163 C C . TYR A 1 299 ? -19.375 -6.672 -11.875 1 97.38 299 TYR A C 1
ATOM 2165 O O . TYR A 1 299 ? -20.5 -6.297 -12.195 1 97.38 299 TYR A O 1
ATOM 2173 N N . ALA A 1 300 ? -18.781 -7.691 -12.398 1 97.25 300 ALA A N 1
ATOM 2174 C CA . ALA A 1 300 ? -19.375 -8.422 -13.508 1 97.25 300 ALA A CA 1
ATOM 2175 C C . ALA A 1 300 ? -20.5 -9.344 -13.023 1 97.25 300 ALA A C 1
ATOM 2177 O O . ALA A 1 300 ? -21.375 -9.719 -13.797 1 97.25 300 ALA A O 1
ATOM 2178 N N . HIS A 1 301 ? -20.453 -9.727 -11.75 1 96.44 301 HIS A N 1
ATOM 2179 C CA . HIS A 1 301 ? -21.438 -10.633 -11.172 1 96.44 301 HIS A CA 1
ATOM 2180 C C . HIS A 1 301 ? -22.031 -10.062 -9.891 1 96.44 301 HIS A C 1
ATOM 2182 O O . HIS A 1 301 ? -22.031 -10.719 -8.844 1 96.44 301 HIS A O 1
ATOM 2188 N N . PRO A 1 302 ? -22.672 -8.922 -9.977 1 95.25 302 PRO A N 1
ATOM 2189 C CA . PRO A 1 302 ? -23.125 -8.211 -8.773 1 95.25 302 PRO A CA 1
ATOM 2190 C C . PRO A 1 302 ? -24.141 -9.008 -7.969 1 95.25 302 PRO A C 1
ATOM 2192 O O . PRO A 1 302 ? -24.172 -8.93 -6.738 1 95.25 302 PRO A O 1
ATOM 2195 N N . ASN A 1 303 ? -24.969 -9.789 -8.57 1 95.44 303 ASN A N 1
ATOM 2196 C CA . ASN A 1 303 ? -26.016 -10.547 -7.875 1 95.44 303 ASN A CA 1
ATOM 2197 C C . ASN A 1 303 ? -25.406 -11.625 -6.977 1 95.44 303 ASN A C 1
ATOM 2199 O O . ASN A 1 303 ? -25.984 -11.969 -5.945 1 95.44 303 ASN A O 1
ATOM 2203 N N . THR A 1 304 ? -24.266 -12.109 -7.383 1 96.38 304 THR A N 1
ATOM 2204 C CA . THR A 1 304 ? -23.594 -13.148 -6.609 1 96.38 304 THR A CA 1
ATOM 2205 C C . THR A 1 304 ? -23.125 -12.602 -5.262 1 96.38 304 THR A C 1
ATOM 2207 O O . THR A 1 304 ? -23.094 -13.336 -4.27 1 96.38 304 THR A O 1
ATOM 2210 N N . PHE A 1 305 ? -22.891 -11.32 -5.223 1 97 305 PHE A N 1
ATOM 2211 C CA . PHE A 1 305 ? -22.203 -10.773 -4.055 1 97 305 PHE A CA 1
ATOM 2212 C C . PHE A 1 305 ? -23.078 -9.75 -3.342 1 97 305 PHE A C 1
ATOM 2214 O O . PHE A 1 305 ? -22.672 -9.172 -2.33 1 97 305 PHE A O 1
ATOM 2221 N N . ALA A 1 306 ? -24.281 -9.555 -3.822 1 95.75 306 ALA A N 1
ATOM 2222 C CA . ALA A 1 306 ? -25.188 -8.57 -3.246 1 95.75 306 ALA A CA 1
ATOM 2223 C C . ALA A 1 306 ? -25.438 -8.852 -1.767 1 95.75 306 ALA A C 1
ATOM 2225 O O . ALA A 1 306 ? -25.609 -10 -1.366 1 95.75 306 ALA A O 1
ATOM 2226 N N . ASP A 1 307 ? -25.344 -7.758 -0.94 1 95.12 307 ASP A N 1
ATOM 2227 C CA . ASP A 1 307 ? -25.641 -7.762 0.487 1 95.12 307 ASP A CA 1
ATOM 2228 C C . ASP A 1 307 ? -24.672 -8.641 1.26 1 95.12 307 ASP A C 1
ATOM 2230 O O . ASP A 1 307 ? -25.016 -9.203 2.299 1 95.12 307 ASP A O 1
ATOM 2234 N N . LYS A 1 308 ? -23.5 -8.867 0.733 1 97 308 LYS A N 1
ATOM 2235 C CA . LYS A 1 308 ? -22.469 -9.656 1.389 1 97 308 LYS A CA 1
ATOM 2236 C C . LYS A 1 308 ? -21.25 -8.797 1.752 1 97 308 LYS A C 1
ATOM 2238 O O . LYS A 1 308 ? -21.047 -7.734 1.162 1 97 308 LYS A O 1
ATOM 2243 N N . ARG A 1 309 ? -20.594 -9.195 2.834 1 97.44 309 ARG A N 1
ATOM 2244 C CA . ARG A 1 309 ? -19.234 -8.711 3.096 1 97.44 309 ARG A CA 1
ATOM 2245 C C . ARG A 1 309 ? -18.219 -9.477 2.264 1 97.44 309 ARG A C 1
ATOM 2247 O O . ARG A 1 309 ? -17.969 -10.656 2.516 1 97.44 309 ARG A O 1
ATOM 2254 N N . VAL A 1 310 ? -17.625 -8.789 1.281 1 98.38 310 VAL A N 1
ATOM 2255 C CA . VAL A 1 310 ? -16.797 -9.453 0.279 1 98.38 310 VAL A CA 1
ATOM 2256 C C . VAL A 1 310 ? -15.383 -8.891 0.325 1 98.38 310 VAL A C 1
ATOM 2258 O O . VAL A 1 310 ? -15.188 -7.672 0.291 1 98.38 310 VAL A O 1
ATOM 2261 N N . ALA A 1 311 ? -14.43 -9.797 0.465 1 98.75 311 ALA A N 1
ATOM 2262 C CA . ALA A 1 311 ? -13.039 -9.391 0.282 1 98.75 311 ALA A CA 1
ATOM 2263 C C . ALA A 1 311 ? -12.562 -9.68 -1.139 1 98.75 311 ALA A C 1
ATOM 2265 O O . ALA A 1 311 ? -12.789 -10.773 -1.662 1 98.75 311 ALA A O 1
ATOM 2266 N N . VAL A 1 312 ? -12.008 -8.672 -1.763 1 98.75 312 VAL A N 1
ATOM 2267 C CA . VAL A 1 312 ? -11.289 -8.875 -3.016 1 98.75 312 VAL A CA 1
ATOM 2268 C C . VAL A 1 312 ? -9.789 -8.789 -2.768 1 98.75 312 VAL A C 1
ATOM 2270 O O . VAL A 1 312 ? -9.32 -7.883 -2.082 1 98.75 312 VAL A O 1
ATOM 2273 N N . VAL A 1 313 ? -9.062 -9.758 -3.264 1 98.94 313 VAL A N 1
ATOM 2274 C CA . VAL A 1 313 ? -7.621 -9.789 -3.016 1 98.94 313 VAL A CA 1
ATOM 2275 C C . VAL A 1 313 ? -6.887 -9.086 -4.152 1 98.94 313 VAL A C 1
ATOM 2277 O O . VAL A 1 313 ? -6.914 -9.539 -5.297 1 98.94 313 VAL A O 1
ATOM 2280 N N . CYS A 1 314 ? -6.316 -7.949 -3.828 1 98.81 314 CYS A N 1
ATOM 2281 C CA . CYS A 1 314 ? -5.41 -7.258 -4.742 1 98.81 314 CYS A CA 1
ATOM 2282 C C . CYS A 1 314 ? -4.016 -7.867 -4.691 1 98.81 314 CYS A C 1
ATOM 2284 O O . CYS A 1 314 ? -3.158 -7.402 -3.936 1 98.81 314 CYS A O 1
ATOM 2286 N N . THR A 1 315 ? -3.717 -8.781 -5.586 1 98.62 315 THR A N 1
ATOM 2287 C CA . THR A 1 315 ? -2.617 -9.719 -5.414 1 98.62 315 THR A CA 1
ATOM 2288 C C . THR A 1 315 ? -1.288 -9.078 -5.797 1 98.62 315 THR A C 1
ATOM 2290 O O . THR A 1 315 ? -0.224 -9.539 -5.383 1 98.62 315 THR A O 1
ATOM 2293 N N . GLY A 1 316 ? -1.365 -8.078 -6.672 1 97.94 316 GLY A N 1
ATOM 2294 C CA . GLY A 1 316 ? -0.108 -7.496 -7.109 1 97.94 316 GLY A CA 1
ATOM 2295 C C . GLY A 1 316 ? -0.278 -6.141 -7.773 1 97.94 316 GLY A C 1
ATOM 2296 O O . GLY A 1 316 ? -1.365 -5.809 -8.25 1 97.94 316 GLY A O 1
ATOM 2297 N N . ALA A 1 317 ? 0.869 -5.422 -7.895 1 97.5 317 ALA A N 1
ATOM 2298 C CA . ALA A 1 317 ? 0.857 -4.062 -8.43 1 97.5 317 ALA A CA 1
ATOM 2299 C C . ALA A 1 317 ? 1.82 -3.926 -9.602 1 97.5 317 ALA A C 1
ATOM 2301 O O . ALA A 1 317 ? 1.977 -2.838 -10.164 1 97.5 317 ALA A O 1
ATOM 2302 N N . ASN A 1 318 ? 2.404 -5.004 -10.07 1 94.81 318 ASN A N 1
ATOM 2303 C CA . ASN A 1 318 ? 3.473 -4.934 -11.062 1 94.81 318 ASN A CA 1
ATOM 2304 C C . ASN A 1 318 ? 2.918 -4.734 -12.469 1 94.81 318 ASN A C 1
ATOM 2306 O O . ASN A 1 318 ? 3.209 -5.523 -13.375 1 94.81 318 ASN A O 1
ATOM 2310 N N . ALA A 1 319 ? 2.201 -3.67 -12.648 1 95.75 319 ALA A N 1
ATOM 2311 C CA . ALA A 1 319 ? 1.677 -3.271 -13.953 1 95.75 319 ALA A CA 1
ATOM 2312 C C . ALA A 1 319 ? 2.758 -2.607 -14.805 1 95.75 319 ALA A C 1
ATOM 2314 O O . ALA A 1 319 ? 3.539 -1.796 -14.297 1 95.75 319 ALA A O 1
ATOM 2315 N N . SER A 1 320 ? 2.83 -3.023 -16.094 1 93.31 320 SER A N 1
ATOM 2316 C CA . SER A 1 320 ? 3.762 -2.379 -17.016 1 93.31 320 SER A CA 1
ATOM 2317 C C . SER A 1 320 ? 3.346 -0.942 -17.312 1 93.31 320 SER A C 1
ATOM 2319 O O . SER A 1 320 ? 2.205 -0.555 -17.047 1 93.31 320 SER A O 1
ATOM 2321 N N . GLU A 1 321 ? 4.297 -0.185 -17.844 1 93.69 321 GLU A N 1
ATOM 2322 C CA . GLU A 1 321 ? 3.977 1.188 -18.219 1 93.69 321 GLU A CA 1
ATOM 2323 C C . GLU A 1 321 ? 2.82 1.234 -19.219 1 93.69 321 GLU A C 1
ATOM 2325 O O . GLU A 1 321 ? 1.933 2.082 -19.109 1 93.69 321 GLU A O 1
ATOM 2330 N N . SER A 1 322 ? 2.863 0.363 -20.203 1 94.12 322 SER A N 1
ATOM 2331 C CA . SER A 1 322 ? 1.794 0.316 -21.188 1 94.12 322 SER A CA 1
ATOM 2332 C C . SER A 1 322 ? 0.454 -0.018 -20.547 1 94.12 322 SER A C 1
ATOM 2334 O O . SER A 1 322 ? -0.581 0.533 -20.922 1 94.12 322 SER A O 1
ATOM 2336 N N . GLU A 1 323 ? 0.475 -0.889 -19.625 1 95.25 323 GLU A N 1
ATOM 2337 C CA . GLU A 1 323 ? -0.739 -1.249 -18.891 1 95.25 323 GLU A CA 1
ATOM 2338 C C . GLU A 1 323 ? -1.273 -0.067 -18.094 1 95.25 323 GLU A C 1
ATOM 2340 O O . GLU A 1 323 ? -2.475 0.208 -18.109 1 95.25 323 GLU A O 1
ATOM 2345 N N . ILE A 1 324 ? -0.423 0.666 -17.406 1 97.12 324 ILE A N 1
ATOM 2346 C CA . ILE A 1 324 ? -0.81 1.822 -16.609 1 97.12 324 ILE A CA 1
ATOM 2347 C C . ILE A 1 324 ? -1.403 2.9 -17.516 1 97.12 324 ILE A C 1
ATOM 2349 O O . ILE A 1 324 ? -2.438 3.488 -17.188 1 97.12 324 ILE A O 1
ATOM 2353 N N . ARG A 1 325 ? -0.787 3.109 -18.641 1 96.38 325 ARG A N 1
ATOM 2354 C CA . ARG A 1 325 ? -1.282 4.105 -19.578 1 96.38 325 ARG A CA 1
ATOM 2355 C C . ARG A 1 325 ? -2.66 3.723 -20.109 1 96.38 325 ARG A C 1
ATOM 2357 O O . ARG A 1 325 ? -3.523 4.586 -20.297 1 96.38 325 ARG A O 1
ATOM 2364 N N . ARG A 1 326 ? -2.865 2.467 -20.344 1 95.88 326 ARG A N 1
ATOM 2365 C CA . ARG A 1 326 ? -4.168 1.983 -20.781 1 95.88 326 ARG A CA 1
ATOM 2366 C C . ARG A 1 326 ? -5.234 2.23 -19.719 1 95.88 326 ARG A C 1
ATOM 2368 O O . ARG A 1 326 ? -6.359 2.621 -20.047 1 95.88 326 ARG A O 1
ATOM 2375 N N . VAL A 1 327 ? -4.895 2.002 -18.5 1 97.19 327 VAL A N 1
ATOM 2376 C CA . VAL A 1 327 ? -5.812 2.158 -17.375 1 97.19 327 VAL A CA 1
ATOM 2377 C C . VAL A 1 327 ? -6.211 3.625 -17.234 1 97.19 327 VAL A C 1
ATOM 2379 O O . VAL A 1 327 ? -7.371 3.936 -16.953 1 97.19 327 VAL A O 1
ATOM 2382 N N . VAL A 1 328 ? -5.273 4.531 -17.438 1 96.56 328 VAL A N 1
ATOM 2383 C CA . VAL A 1 328 ? -5.484 5.957 -17.203 1 96.56 328 VAL A CA 1
ATOM 2384 C C . VAL A 1 328 ? -6.18 6.578 -18.406 1 96.56 328 VAL A C 1
ATOM 2386 O O . VAL A 1 328 ? -6.895 7.574 -18.281 1 96.56 328 VAL A O 1
ATOM 2389 N N . SER A 1 329 ? -5.992 6.055 -19.609 1 89.81 329 SER A N 1
ATOM 2390 C CA . SER A 1 329 ? -6.59 6.57 -20.844 1 89.81 329 SER A CA 1
ATOM 2391 C C . SER A 1 329 ? -8.102 6.367 -20.844 1 89.81 329 SER A C 1
ATOM 2393 O O . SER A 1 329 ? -8.625 5.547 -20.094 1 89.81 329 SER A O 1
ATOM 2395 N N . MET B 1 1 ? -6.152 42.5 5.062 1 22.86 1 MET B N 1
ATOM 2396 C CA . MET B 1 1 ? -4.91 41.844 5.457 1 22.86 1 MET B CA 1
ATOM 2397 C C . MET B 1 1 ? -5.113 41 6.723 1 22.86 1 MET B C 1
ATOM 2399 O O . MET B 1 1 ? -5.117 41.531 7.828 1 22.86 1 MET B O 1
ATOM 2403 N N . ALA B 1 2 ? -6.125 40.094 6.633 1 31.03 2 ALA B N 1
ATOM 2404 C CA . ALA B 1 2 ? -6.719 39.438 7.789 1 31.03 2 ALA B CA 1
ATOM 2405 C C . ALA B 1 2 ? -5.656 38.719 8.617 1 31.03 2 ALA B C 1
ATOM 2407 O O . ALA B 1 2 ? -4.801 38.031 8.078 1 31.03 2 ALA B O 1
ATOM 2408 N N . GLN B 1 3 ? -5.219 39.344 9.695 1 28.16 3 GLN B N 1
ATOM 2409 C CA . GLN B 1 3 ? -4.262 38.844 10.68 1 28.16 3 GLN B CA 1
ATOM 2410 C C . GLN B 1 3 ? -4.551 37.375 11.039 1 28.16 3 GLN B C 1
ATOM 2412 O O . GLN B 1 3 ? -5.668 37.062 11.43 1 28.16 3 GLN B O 1
ATOM 2417 N N . VAL B 1 4 ? -4.031 36.5 10.289 1 36.97 4 VAL B N 1
ATOM 2418 C CA . VAL B 1 4 ? -4.234 35.062 10.547 1 36.97 4 VAL B CA 1
ATOM 2419 C C . VAL B 1 4 ? -4.035 34.781 12.039 1 36.97 4 VAL B C 1
ATOM 2421 O O . VAL B 1 4 ? -2.938 34.969 12.57 1 36.97 4 VAL B O 1
ATOM 2424 N N . PRO B 1 5 ? -4.965 35.031 12.844 1 37.38 5 PRO B N 1
ATOM 2425 C CA . PRO B 1 5 ? -4.93 34.969 14.305 1 37.38 5 PRO B CA 1
ATOM 2426 C C . PRO B 1 5 ? -4.121 33.781 14.836 1 37.38 5 PRO B C 1
ATOM 2428 O O . PRO B 1 5 ? -3.883 33.688 16.047 1 37.38 5 PRO B O 1
ATOM 2431 N N . ASP B 1 6 ? -4.055 32.812 14.086 1 39.62 6 ASP B N 1
ATOM 2432 C CA . ASP B 1 6 ? -3.482 31.609 14.695 1 39.62 6 ASP B CA 1
ATOM 2433 C C . ASP B 1 6 ? -2.025 31.828 15.094 1 39.62 6 ASP B C 1
ATOM 2435 O O . ASP B 1 6 ? -1.337 30.906 15.516 1 39.62 6 ASP B O 1
ATOM 2439 N N . LEU B 1 7 ? -1.427 32.969 14.672 1 37.94 7 LEU B N 1
ATOM 2440 C CA . LEU B 1 7 ? -0.015 33.219 14.938 1 37.94 7 LEU B CA 1
ATOM 2441 C C . LEU B 1 7 ? 0.25 33.281 16.438 1 37.94 7 LEU B C 1
ATOM 2443 O O . LEU B 1 7 ? 1.267 32.781 16.922 1 37.94 7 LEU B O 1
ATOM 2447 N N . ALA B 1 8 ? -0.295 34.312 17.219 1 39.06 8 ALA B N 1
ATOM 2448 C CA . ALA B 1 8 ? 0.109 34.844 18.516 1 39.06 8 ALA B CA 1
ATOM 2449 C C . ALA B 1 8 ? -0.32 33.938 19.656 1 39.06 8 ALA B C 1
ATOM 2451 O O . ALA B 1 8 ? 0.281 33.938 20.734 1 39.06 8 ALA B O 1
ATOM 2452 N N . ALA B 1 9 ? -1.533 33.344 19.594 1 41.25 9 ALA B N 1
ATOM 2453 C CA . ALA B 1 9 ? -2.107 32.844 20.844 1 41.25 9 ALA B CA 1
ATOM 2454 C C . ALA B 1 9 ? -1.402 31.594 21.312 1 41.25 9 ALA B C 1
ATOM 2456 O O . ALA B 1 9 ? -1.63 31.125 22.422 1 41.25 9 ALA B O 1
ATOM 2457 N N . THR B 1 10 ? -0.916 30.656 20.344 1 44.53 10 THR B N 1
ATOM 2458 C CA . THR B 1 10 ? -0.597 29.281 20.734 1 44.53 10 THR B CA 1
ATOM 2459 C C . THR B 1 10 ? 0.828 29.203 21.281 1 44.53 10 THR B C 1
ATOM 2461 O O . THR B 1 10 ? 1.506 28.188 21.078 1 44.53 10 THR B O 1
ATOM 2464 N N . THR B 1 11 ? 1.426 30.188 21.641 1 49.75 11 THR B N 1
ATOM 2465 C CA . THR B 1 11 ? 2.779 30.25 22.188 1 49.75 11 THR B CA 1
ATOM 2466 C C . THR B 1 11 ? 2.926 29.312 23.375 1 49.75 11 THR B C 1
ATOM 2468 O O . THR B 1 11 ? 4.043 29.031 23.812 1 49.75 11 THR B O 1
ATOM 2471 N N . GLY B 1 12 ? 1.826 28.719 23.688 1 68.94 12 GLY B N 1
ATOM 2472 C CA . GLY B 1 12 ? 1.967 27.969 24.938 1 68.94 12 GLY B CA 1
ATOM 2473 C C . GLY B 1 12 ? 1.818 26.484 24.75 1 68.94 12 GLY B C 1
ATOM 2474 O O . GLY B 1 12 ? 1.854 25.719 25.734 1 68.94 12 GLY B O 1
ATOM 2475 N N . LEU B 1 13 ? 1.729 26.016 23.422 1 85.69 13 LEU B N 1
ATOM 2476 C CA . LEU B 1 13 ? 1.517 24.578 23.281 1 85.69 13 LEU B CA 1
ATOM 2477 C C . LEU B 1 13 ? 2.818 23.812 23.5 1 85.69 13 LEU B C 1
ATOM 2479 O O . LEU B 1 13 ? 3.869 24.219 22.984 1 85.69 13 LEU B O 1
ATOM 2483 N N . GLN B 1 14 ? 2.729 22.766 24.266 1 93.81 14 GLN B N 1
ATOM 2484 C CA . GLN B 1 14 ? 3.895 21.922 24.516 1 93.81 14 GLN B CA 1
ATOM 2485 C C . GLN B 1 14 ? 3.875 20.688 23.625 1 93.81 14 GLN B C 1
ATOM 2487 O O . GLN B 1 14 ? 2.822 20.078 23.438 1 93.81 14 GLN B O 1
ATOM 2492 N N . PRO B 1 15 ? 5.023 20.422 23.031 1 97.12 15 PRO B N 1
ATOM 2493 C CA . PRO B 1 15 ? 5.098 19.172 22.281 1 97.12 15 PRO B CA 1
ATOM 2494 C C . PRO B 1 15 ? 4.793 17.938 23.125 1 97.12 15 PRO B C 1
ATOM 2496 O O . PRO B 1 15 ? 4.969 17.969 24.359 1 97.12 15 PRO B O 1
ATOM 2499 N N . PRO B 1 16 ? 4.266 16.906 22.484 1 98.19 16 PRO B N 1
ATOM 2500 C CA . PRO B 1 16 ? 4.066 15.672 23.266 1 98.19 16 PRO B CA 1
ATOM 2501 C C . PRO B 1 16 ? 5.379 15.078 23.781 1 98.19 16 PRO B C 1
ATOM 2503 O O . PRO B 1 16 ? 6.422 15.242 23.141 1 98.19 16 PRO B O 1
ATOM 2506 N N . THR B 1 17 ? 5.27 14.406 24.906 1 97.75 17 THR B N 1
ATOM 2507 C CA . THR B 1 17 ? 6.414 13.719 25.484 1 97.75 17 THR B CA 1
ATOM 2508 C C . THR B 1 17 ? 6.574 12.32 24.891 1 97.75 17 THR B C 1
ATOM 2510 O O . THR B 1 17 ? 5.711 11.859 24.141 1 97.75 17 THR B O 1
ATOM 2513 N N . TRP B 1 18 ? 7.703 11.758 25.25 1 97.88 18 TRP B N 1
ATOM 2514 C CA . TRP B 1 18 ? 7.922 10.383 24.828 1 97.88 18 TRP B CA 1
ATOM 2515 C C . TRP B 1 18 ? 6.852 9.461 25.391 1 97.88 18 TRP B C 1
ATOM 2517 O O . TRP B 1 18 ? 6.391 8.539 24.703 1 97.88 18 TRP B O 1
ATOM 2527 N N . ALA B 1 19 ? 6.484 9.703 26.578 1 98.25 19 ALA B N 1
ATOM 2528 C CA . ALA B 1 19 ? 5.422 8.922 27.203 1 98.25 19 ALA B CA 1
ATOM 2529 C C . ALA B 1 19 ? 4.113 9.062 26.438 1 98.25 19 ALA B C 1
ATOM 2531 O O . ALA B 1 19 ? 3.354 8.102 26.297 1 98.25 19 ALA B O 1
ATOM 2532 N N . ASP B 1 20 ? 3.846 10.242 25.938 1 98.56 20 ASP B N 1
ATOM 2533 C CA . ASP B 1 20 ? 2.662 10.477 25.125 1 98.56 20 ASP B CA 1
ATOM 2534 C C . ASP B 1 20 ? 2.713 9.656 23.844 1 98.56 20 ASP B C 1
ATOM 2536 O O . ASP B 1 20 ? 1.699 9.102 23.406 1 98.56 20 ASP B O 1
ATOM 2540 N N . ILE B 1 21 ? 3.885 9.57 23.234 1 98.81 21 ILE B N 1
ATOM 2541 C CA . ILE B 1 21 ? 4.074 8.859 21.984 1 98.81 21 ILE B CA 1
ATOM 2542 C C . ILE B 1 21 ? 3.941 7.352 22.219 1 98.81 21 ILE B C 1
ATOM 2544 O O . ILE B 1 21 ? 3.346 6.641 21.406 1 98.81 21 ILE B O 1
ATOM 2548 N N . GLN B 1 22 ? 4.402 6.887 23.328 1 98.62 22 GLN B N 1
ATOM 2549 C CA . GLN B 1 22 ? 4.254 5.477 23.672 1 98.62 22 GLN B CA 1
ATOM 2550 C C . GLN B 1 22 ? 2.787 5.105 23.859 1 98.62 22 GLN B C 1
ATOM 2552 O O . GLN B 1 22 ? 2.342 4.051 23.406 1 98.62 22 GLN B O 1
ATOM 2557 N N . ARG B 1 23 ? 2.086 5.973 24.531 1 98.56 23 ARG B N 1
ATOM 2558 C CA . ARG B 1 23 ? 0.653 5.75 24.688 1 98.56 23 ARG B CA 1
ATOM 2559 C C . ARG B 1 23 ? -0.065 5.77 23.344 1 98.56 23 ARG B C 1
ATOM 2561 O O . ARG B 1 23 ? -0.953 4.953 23.094 1 98.56 23 ARG B O 1
ATOM 2568 N N . ALA B 1 24 ? 0.359 6.691 22.516 1 98.81 24 ALA B N 1
ATOM 2569 C CA . ALA B 1 24 ? -0.225 6.781 21.188 1 98.81 24 ALA B CA 1
ATOM 2570 C C . ALA B 1 24 ? 0.029 5.5 20.391 1 98.81 24 ALA B C 1
ATOM 2572 O O . ALA B 1 24 ? -0.831 5.055 19.625 1 98.81 24 ALA B O 1
ATOM 2573 N N . SER B 1 25 ? 1.206 4.922 20.578 1 98.62 25 SER B N 1
ATOM 2574 C CA . SER B 1 25 ? 1.546 3.684 19.875 1 98.62 25 SER B CA 1
ATOM 2575 C C . SER B 1 25 ? 0.591 2.559 20.266 1 98.62 25 SER B C 1
ATOM 2577 O O . SER B 1 25 ? 0.174 1.772 19.406 1 98.62 25 SER B O 1
ATOM 2579 N N . GLN B 1 26 ? 0.237 2.5 21.5 1 98.19 26 GLN B N 1
ATOM 2580 C CA . GLN B 1 26 ? -0.705 1.487 21.969 1 98.19 26 GLN B CA 1
ATOM 2581 C C . GLN B 1 26 ? -2.086 1.697 21.359 1 98.19 26 GLN B C 1
ATOM 2583 O O . GLN B 1 26 ? -2.744 0.736 20.953 1 98.19 26 GLN B O 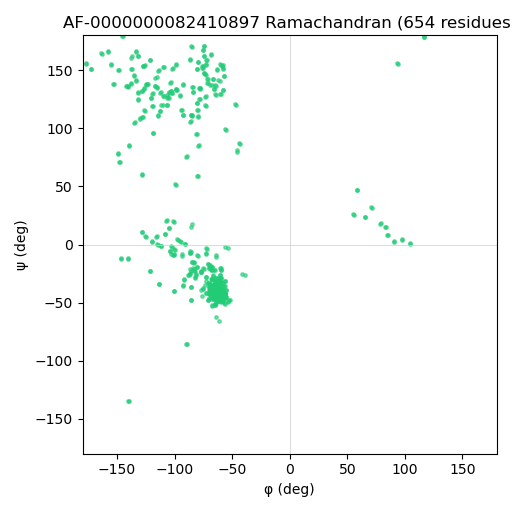1
ATOM 2588 N N . VAL B 1 27 ? -2.457 2.918 21.266 1 98.19 27 VAL B N 1
ATOM 2589 C CA . VAL B 1 27 ? -3.762 3.26 20.703 1 98.19 27 VAL B CA 1
ATOM 2590 C C . VAL B 1 27 ? -3.789 2.93 19.219 1 98.19 27 VAL B C 1
ATOM 2592 O O . VAL B 1 27 ? -4.68 2.215 18.75 1 98.19 27 VAL B O 1
ATOM 2595 N N . VAL B 1 28 ? -2.822 3.426 18.5 1 98.19 28 VAL B N 1
ATOM 2596 C CA . VAL B 1 28 ? -2.787 3.316 17.047 1 98.19 28 VAL B CA 1
ATOM 2597 C C . VAL B 1 28 ? -2.654 1.852 16.641 1 98.19 28 VAL B C 1
ATOM 2599 O O . VAL B 1 28 ? -3.289 1.405 15.68 1 98.19 28 VAL B O 1
ATOM 2602 N N . ARG B 1 29 ? -1.959 1.033 17.375 1 95.31 29 ARG B N 1
ATOM 2603 C CA . ARG B 1 29 ? -1.693 -0.362 17.047 1 95.31 29 ARG B CA 1
ATOM 2604 C C . ARG B 1 29 ? -2.961 -1.203 17.156 1 95.31 29 ARG B C 1
ATOM 2606 O O . ARG B 1 29 ? -3.057 -2.275 16.547 1 95.31 29 ARG B O 1
ATOM 2613 N N . ARG B 1 30 ? -3.908 -0.728 17.859 1 94.75 30 ARG B N 1
ATOM 2614 C CA . ARG B 1 30 ? -5.176 -1.443 17.984 1 94.75 30 ARG B CA 1
ATOM 2615 C C . ARG B 1 30 ? -6.008 -1.302 16.703 1 94.75 30 ARG B C 1
ATOM 2617 O O . ARG B 1 30 ? -6.898 -2.113 16.453 1 94.75 30 ARG B O 1
ATOM 2624 N N . HIS B 1 31 ? -5.641 -0.26 15.969 1 94.31 31 HIS B N 1
ATOM 2625 C CA . HIS B 1 31 ? -6.5 0.061 14.836 1 94.31 31 HIS B CA 1
ATOM 2626 C C . HIS B 1 31 ? -5.773 -0.16 13.516 1 94.31 31 HIS B C 1
ATOM 2628 O O . HIS B 1 31 ? -6.402 -0.441 12.492 1 94.31 31 HIS B O 1
ATOM 2634 N N . LEU B 1 32 ? -4.496 0.087 13.523 1 95.38 32 LEU B N 1
ATOM 2635 C CA . LEU B 1 32 ? -3.727 0.085 12.281 1 95.38 32 LEU B CA 1
ATOM 2636 C C . LEU B 1 32 ? -2.566 -0.9 12.359 1 95.38 32 LEU B C 1
ATOM 2638 O O . LEU B 1 32 ? -1.863 -0.958 13.375 1 95.38 32 LEU B O 1
ATOM 2642 N N . PRO B 1 33 ? -2.34 -1.652 11.242 1 92.38 33 PRO B N 1
ATOM 2643 C CA . PRO B 1 33 ? -1.102 -2.434 11.188 1 92.38 33 PRO B CA 1
ATOM 2644 C C . PRO B 1 33 ? 0.13 -1.569 10.922 1 92.38 33 PRO B C 1
ATOM 2646 O O . PRO B 1 33 ? 0.003 -0.421 10.492 1 92.38 33 PRO B O 1
ATOM 2649 N N . VAL B 1 34 ? 1.312 -2.164 11.234 1 95.81 34 VAL B N 1
ATOM 2650 C CA . VAL B 1 34 ? 2.564 -1.516 10.859 1 95.81 34 VAL B CA 1
ATOM 2651 C C . VAL B 1 34 ? 2.623 -1.34 9.344 1 95.81 34 VAL B C 1
ATOM 2653 O O . VAL B 1 34 ? 2.309 -2.266 8.594 1 95.81 34 VAL B O 1
ATOM 2656 N N . THR B 1 35 ? 2.926 -0.121 8.906 1 96.88 35 THR B N 1
ATOM 2657 C CA . THR B 1 35 ? 2.996 0.107 7.469 1 96.88 35 THR B CA 1
ATOM 2658 C C . THR B 1 35 ? 4.324 -0.392 6.91 1 96.88 35 THR B C 1
ATOM 2660 O O . THR B 1 35 ? 5.328 -0.444 7.625 1 96.88 35 THR B O 1
ATOM 2663 N N . PRO B 1 36 ? 4.367 -0.689 5.59 1 95.88 36 PRO B N 1
ATOM 2664 C CA . PRO B 1 36 ? 5.582 -1.244 4.988 1 95.88 36 PRO B CA 1
ATOM 2665 C C . PRO B 1 36 ? 6.707 -0.217 4.875 1 95.88 36 PRO B C 1
ATOM 2667 O O . PRO B 1 36 ? 6.445 0.963 4.625 1 95.88 36 PRO B O 1
ATOM 2670 N N . LEU B 1 37 ? 7.836 -0.673 5.16 1 97.31 37 LEU B N 1
ATOM 2671 C CA . LEU B 1 37 ? 9.094 -0.039 4.773 1 97.31 37 LEU B CA 1
ATOM 2672 C C . LEU B 1 37 ? 9.844 -0.901 3.77 1 97.31 37 LEU B C 1
ATOM 2674 O O . LEU B 1 37 ? 10.305 -1.996 4.105 1 97.31 37 LEU B O 1
ATOM 2678 N N . ILE B 1 38 ? 9.984 -0.354 2.549 1 95.75 38 ILE B N 1
ATOM 2679 C CA . ILE B 1 38 ? 10.5 -1.21 1.484 1 95.75 38 ILE B CA 1
ATOM 2680 C C . ILE B 1 38 ? 11.703 -0.549 0.826 1 95.75 38 ILE B C 1
ATOM 2682 O O . ILE B 1 38 ? 11.688 0.651 0.545 1 95.75 38 ILE B O 1
ATOM 2686 N N . SER B 1 39 ? 12.742 -1.352 0.628 1 92.56 39 SER B N 1
ATOM 2687 C CA . SER B 1 39 ? 13.891 -0.903 -0.161 1 92.56 39 SER B CA 1
ATOM 2688 C C . SER B 1 39 ? 13.594 -0.975 -1.655 1 92.56 39 SER B C 1
ATOM 2690 O O . SER B 1 39 ? 13.07 -1.981 -2.143 1 92.56 39 SER B O 1
ATOM 2692 N N . HIS B 1 40 ? 13.781 0.135 -2.289 1 89.12 40 HIS B N 1
ATOM 2693 C CA . HIS B 1 40 ? 13.625 0.193 -3.738 1 89.12 40 HIS B CA 1
ATOM 2694 C C . HIS B 1 40 ? 14.93 0.588 -4.418 1 89.12 40 HIS B C 1
ATOM 2696 O O . HIS B 1 40 ? 15.172 1.771 -4.668 1 89.12 40 HIS B O 1
ATOM 2702 N N . PRO B 1 41 ? 15.656 -0.37 -4.859 1 83.75 41 PRO B N 1
ATOM 2703 C CA . PRO B 1 41 ? 16.969 -0.051 -5.445 1 83.75 41 PRO B CA 1
ATOM 2704 C C . PRO B 1 41 ? 16.844 0.785 -6.719 1 83.75 41 PRO B C 1
ATOM 2706 O O . PRO B 1 41 ? 17.719 1.608 -7.004 1 83.75 41 PRO B O 1
ATOM 2709 N N . THR B 1 42 ? 15.812 0.589 -7.438 1 83.44 42 THR B N 1
ATOM 2710 C CA . THR B 1 42 ? 15.648 1.308 -8.695 1 83.44 42 THR B CA 1
ATOM 2711 C C . THR B 1 42 ? 15.422 2.797 -8.445 1 83.44 42 THR B C 1
ATOM 2713 O O . THR B 1 42 ? 15.82 3.635 -9.258 1 83.44 42 THR B O 1
ATOM 2716 N N . LEU B 1 43 ? 14.836 3.141 -7.348 1 89.88 43 LEU B N 1
ATOM 2717 C CA . LEU B 1 43 ? 14.586 4.539 -7.02 1 89.88 43 LEU B CA 1
ATOM 2718 C C . LEU B 1 43 ? 15.883 5.246 -6.633 1 89.88 43 LEU B C 1
ATOM 2720 O O . LEU B 1 43 ? 16.016 6.453 -6.836 1 89.88 43 LEU B O 1
ATOM 2724 N N . GLY B 1 44 ? 16.812 4.504 -6.121 1 83.62 44 GLY B N 1
ATOM 2725 C CA . GLY B 1 44 ? 18.031 5.09 -5.578 1 83.62 44 GLY B CA 1
ATOM 2726 C C . GLY B 1 44 ? 19.156 5.152 -6.586 1 83.62 44 GLY B C 1
ATOM 2727 O O . GLY B 1 44 ? 20.219 5.73 -6.312 1 83.62 44 GLY B O 1
ATOM 2728 N N . ALA B 1 45 ? 19.031 4.555 -7.699 1 75.31 45 ALA B N 1
ATOM 2729 C CA . ALA B 1 45 ? 20.125 4.434 -8.664 1 75.31 45 ALA B CA 1
ATOM 2730 C C . ALA B 1 45 ? 20.656 5.805 -9.078 1 75.31 45 ALA B C 1
ATOM 2732 O O . ALA B 1 45 ? 21.859 6.008 -9.164 1 75.31 45 ALA B O 1
ATOM 2733 N N . GLY B 1 46 ? 19.828 6.77 -9.133 1 75.62 46 GLY B N 1
ATOM 2734 C CA . GLY B 1 46 ? 20.266 8.086 -9.562 1 75.62 46 GLY B CA 1
ATOM 2735 C C . GLY B 1 46 ? 20.891 8.898 -8.453 1 75.62 46 GLY B C 1
ATOM 2736 O O . GLY B 1 46 ? 21.625 9.859 -8.719 1 75.62 46 GLY B O 1
ATOM 2737 N N . SER B 1 47 ? 20.75 8.562 -7.234 1 80.25 47 SER B N 1
ATOM 2738 C CA . SER B 1 47 ? 21.234 9.359 -6.105 1 80.25 47 SER B CA 1
ATOM 2739 C C . SER B 1 47 ? 22.375 8.656 -5.383 1 80.25 47 SER B C 1
ATOM 2741 O O . SER B 1 47 ? 22.953 9.195 -4.434 1 80.25 47 SER B O 1
ATOM 2743 N N . CYS B 1 48 ? 22.766 7.535 -5.75 1 85.88 48 CYS B N 1
ATOM 2744 C CA . CYS B 1 48 ? 23.797 6.746 -5.086 1 85.88 48 CYS B CA 1
ATOM 2745 C C . CYS B 1 48 ? 23.469 6.531 -3.617 1 85.88 48 CYS B C 1
ATOM 2747 O O . CYS B 1 48 ? 24.344 6.637 -2.754 1 85.88 48 CYS B O 1
ATOM 2749 N N . SER B 1 49 ? 22.25 6.57 -3.285 1 91.81 49 SER B N 1
ATOM 2750 C CA . SER B 1 49 ? 21.766 6.293 -1.938 1 91.81 49 SER B CA 1
ATOM 2751 C C . SER B 1 49 ? 21 4.969 -1.886 1 91.81 49 SER B C 1
ATOM 2753 O O . SER B 1 49 ? 20.609 4.43 -2.924 1 91.81 49 SER B O 1
ATOM 2755 N N . GLN B 1 50 ? 21.031 4.391 -0.742 1 94.38 50 GLN B N 1
ATOM 2756 C CA . GLN B 1 50 ? 20.109 3.281 -0.491 1 94.38 50 GLN B CA 1
ATOM 2757 C C . GLN B 1 50 ? 18.75 3.785 -0.009 1 94.38 50 GLN B C 1
ATOM 2759 O O . GLN B 1 50 ? 18.625 4.227 1.135 1 94.38 50 GLN B O 1
ATOM 2764 N N . LEU B 1 51 ? 17.812 3.604 -0.846 1 96.38 51 LEU B N 1
ATOM 2765 C CA . LEU B 1 51 ? 16.531 4.27 -0.589 1 96.38 51 LEU B CA 1
ATOM 2766 C C . LEU B 1 51 ? 15.508 3.289 -0.043 1 96.38 51 LEU B C 1
ATOM 2768 O O . LEU B 1 51 ? 15.359 2.18 -0.562 1 96.38 51 LEU B O 1
ATOM 2772 N N . PHE B 1 52 ? 14.859 3.725 1.021 1 97.38 52 PHE B N 1
ATOM 2773 C CA . PHE B 1 52 ? 13.703 3.047 1.599 1 97.38 52 PHE B CA 1
ATOM 2774 C C . PHE B 1 52 ? 12.461 3.93 1.519 1 97.38 52 PHE B C 1
ATOM 2776 O O . PHE B 1 52 ? 12.539 5.141 1.746 1 97.38 52 PHE B O 1
ATOM 2783 N N . VAL B 1 53 ? 11.391 3.309 1.138 1 98.31 53 VAL B N 1
ATOM 2784 C CA . VAL B 1 53 ? 10.141 4.051 1.132 1 98.31 53 VAL B CA 1
ATOM 2785 C C . VAL B 1 53 ? 9.258 3.588 2.291 1 98.31 53 VAL B C 1
ATOM 2787 O O . VAL B 1 53 ? 8.984 2.395 2.432 1 98.31 53 VAL B O 1
ATOM 2790 N N . LYS B 1 54 ? 8.891 4.504 3.215 1 98.75 54 LYS B N 1
ATOM 2791 C CA . LYS B 1 54 ? 7.879 4.246 4.234 1 98.75 54 LYS B CA 1
ATOM 2792 C C . LYS B 1 54 ? 6.477 4.508 3.697 1 98.75 54 LYS B C 1
ATOM 2794 O O . LYS B 1 54 ? 6.094 5.66 3.479 1 98.75 54 LYS B O 1
ATOM 2799 N N . HIS B 1 55 ? 5.719 3.473 3.535 1 98.31 55 HIS B N 1
ATOM 2800 C CA . HIS B 1 55 ? 4.477 3.527 2.777 1 98.31 55 HIS B CA 1
ATOM 2801 C C . HIS B 1 55 ? 3.297 3.887 3.676 1 98.31 55 HIS B C 1
ATOM 2803 O O . HIS B 1 55 ? 2.383 3.078 3.859 1 98.31 55 HIS B O 1
ATOM 2809 N N . GLU B 1 56 ? 3.186 5.121 4.043 1 98.44 56 GLU B N 1
ATOM 2810 C CA . GLU B 1 56 ? 2.047 5.617 4.809 1 98.44 56 GLU B CA 1
ATOM 2811 C C . GLU B 1 56 ? 0.844 5.875 3.906 1 98.44 56 GLU B C 1
ATOM 2813 O O . GLU B 1 56 ? -0.273 6.066 4.391 1 98.44 56 GLU B O 1
ATOM 2818 N N . ASN B 1 57 ? 1.062 5.809 2.6 1 97.75 57 ASN B N 1
ATOM 2819 C CA . ASN B 1 57 ? 0.015 5.996 1.602 1 97.75 57 ASN B CA 1
ATOM 2820 C C . ASN B 1 57 ? -0.937 4.805 1.559 1 97.75 57 ASN B C 1
ATOM 2822 O O . ASN B 1 57 ? -1.982 4.863 0.91 1 97.75 57 ASN B O 1
ATOM 2826 N N . VAL B 1 58 ? -0.653 3.768 2.348 1 96.38 58 VAL B N 1
ATOM 2827 C CA . VAL B 1 58 ? -1.49 2.574 2.281 1 96.38 58 VAL B CA 1
ATOM 2828 C C . VAL B 1 58 ? -2.41 2.52 3.5 1 96.38 58 VAL B C 1
ATOM 2830 O O . VAL B 1 58 ? -3.059 1.501 3.752 1 96.38 58 VAL B O 1
ATOM 2833 N N . GLN B 1 59 ? -2.523 3.572 4.184 1 96.31 59 GLN B N 1
ATOM 2834 C CA . GLN B 1 59 ? -3.43 3.672 5.324 1 96.31 59 GLN B CA 1
ATOM 2835 C C . GLN B 1 59 ? -4.883 3.725 4.871 1 96.31 59 GLN B C 1
ATOM 2837 O O . GLN B 1 59 ? -5.168 4.035 3.711 1 96.31 59 GLN B O 1
ATOM 2842 N N . PRO B 1 60 ? -5.93 3.406 5.691 1 93.12 60 PRO B N 1
ATOM 2843 C CA . PRO B 1 60 ? -7.34 3.363 5.297 1 93.12 60 PRO B CA 1
ATOM 2844 C C . PRO B 1 60 ? -7.828 4.684 4.711 1 93.12 60 PRO B C 1
ATOM 2846 O O . PRO B 1 60 ? -8.711 4.691 3.85 1 93.12 60 PRO B O 1
ATOM 2849 N N . THR B 1 61 ? -7.309 5.844 5.129 1 93.69 61 THR B N 1
ATOM 2850 C CA . THR B 1 61 ? -7.719 7.125 4.562 1 93.69 61 THR B CA 1
ATOM 2851 C C . THR B 1 61 ? -6.77 7.551 3.445 1 93.69 61 THR B C 1
ATOM 2853 O O . THR B 1 61 ? -6.875 8.664 2.924 1 93.69 61 THR B O 1
ATOM 2856 N N . GLY B 1 62 ? -5.82 6.691 3.18 1 95.38 62 GLY B N 1
ATOM 2857 C CA . GLY B 1 62 ? -4.895 6.949 2.09 1 95.38 62 GLY B CA 1
ATOM 2858 C C . GLY B 1 62 ? -3.725 7.824 2.498 1 95.38 62 GLY B C 1
ATOM 2859 O O . GLY B 1 62 ? -2.938 8.258 1.65 1 95.38 62 GLY B O 1
ATOM 2860 N N . ALA B 1 63 ? -3.654 8.07 3.852 1 97.31 63 ALA B N 1
ATOM 2861 C CA . ALA B 1 63 ? -2.574 8.969 4.25 1 97.31 63 ALA B CA 1
ATOM 2862 C C . ALA B 1 63 ? -2.211 8.781 5.719 1 97.31 63 ALA B C 1
ATOM 2864 O O . ALA B 1 63 ? -3.006 8.242 6.496 1 97.31 63 ALA B O 1
ATOM 2865 N N . PHE B 1 64 ? -1.086 9.32 6.109 1 98.38 64 PHE B N 1
ATOM 2866 C CA . PHE B 1 64 ? -0.472 9.148 7.422 1 98.38 64 PHE B CA 1
ATOM 2867 C C . PHE B 1 64 ? -1.306 9.828 8.5 1 98.38 64 PHE B C 1
ATOM 2869 O O . PHE B 1 64 ? -1.231 9.461 9.672 1 98.38 64 PHE B O 1
ATOM 2876 N N . LYS B 1 65 ? -2.109 10.75 8.117 1 98.06 65 LYS B N 1
ATOM 2877 C CA . LYS B 1 65 ? -2.764 11.609 9.094 1 98.06 65 LYS B CA 1
ATOM 2878 C C . LYS B 1 65 ? -3.762 10.828 9.945 1 98.06 65 LYS B C 1
ATOM 2880 O O . LYS B 1 65 ? -4.117 11.25 11.039 1 98.06 65 LYS B O 1
ATOM 2885 N N . VAL B 1 66 ? -4.172 9.703 9.461 1 98.06 66 VAL B N 1
ATOM 2886 C CA . VAL B 1 66 ? -5.16 8.906 10.18 1 98.06 66 VAL B CA 1
ATOM 2887 C C . VAL B 1 66 ? -4.617 8.539 11.562 1 98.06 66 VAL B C 1
ATOM 2889 O O . VAL B 1 66 ? -5.379 8.422 12.523 1 98.06 66 VAL B O 1
ATOM 2892 N N . ARG B 1 67 ? -3.301 8.43 11.719 1 98.62 67 ARG B N 1
ATOM 2893 C CA . ARG B 1 67 ? -2.674 8.109 13 1 98.62 67 ARG B CA 1
ATOM 2894 C C . ARG B 1 67 ? -2.99 9.172 14.047 1 98.62 67 ARG B C 1
ATOM 2896 O O . ARG B 1 67 ? -3.311 8.852 15.188 1 98.62 67 ARG B O 1
ATOM 2903 N N . GLY B 1 68 ? -2.859 10.414 13.625 1 98.62 68 GLY B N 1
ATOM 2904 C CA . GLY B 1 68 ? -3.129 11.516 14.523 1 98.62 68 GLY B CA 1
ATOM 2905 C C . GLY B 1 68 ? -4.586 11.602 14.945 1 98.62 68 GLY B C 1
ATOM 2906 O O . GLY B 1 68 ? -4.887 11.805 16.125 1 98.62 68 GLY B O 1
ATOM 2907 N N . GLY B 1 69 ? -5.473 11.477 13.938 1 98.5 69 GLY B N 1
ATOM 2908 C CA . GLY B 1 69 ? -6.895 11.5 14.25 1 98.5 69 GLY B CA 1
ATOM 2909 C C . GLY B 1 69 ? -7.305 10.43 15.25 1 98.5 69 GLY B C 1
ATOM 2910 O O . GLY B 1 69 ? -8.023 10.703 16.203 1 98.5 69 GLY B O 1
ATOM 2911 N N . LEU B 1 70 ? -6.824 9.211 15.016 1 98.62 70 LEU B N 1
ATOM 2912 C CA . LEU B 1 70 ? -7.148 8.094 15.898 1 98.62 70 LEU B CA 1
ATOM 2913 C C . LEU B 1 70 ? -6.691 8.375 17.328 1 98.62 70 LEU B C 1
ATOM 2915 O O . LEU B 1 70 ? -7.445 8.164 18.281 1 98.62 70 LEU B O 1
ATOM 2919 N N . ASN B 1 71 ? -5.492 8.891 17.469 1 98.81 71 ASN B N 1
ATOM 2920 C CA . ASN B 1 71 ? -4.965 9.172 18.797 1 98.81 71 ASN B CA 1
ATOM 2921 C C . ASN B 1 71 ? -5.727 10.305 19.469 1 98.81 71 ASN B C 1
ATOM 2923 O O . ASN B 1 71 ? -6.051 10.219 20.656 1 98.81 71 ASN B O 1
ATOM 2927 N N . LEU B 1 72 ? -5.98 11.367 18.734 1 98.69 72 LEU B N 1
ATOM 2928 C CA . LEU B 1 72 ? -6.688 12.508 19.297 1 98.69 72 LEU B CA 1
ATOM 2929 C C . LEU B 1 72 ? -8.07 12.109 19.797 1 98.69 72 LEU B C 1
ATOM 2931 O O . LEU B 1 72 ? -8.438 12.414 20.938 1 98.69 72 LEU B O 1
ATOM 2935 N N . VAL B 1 73 ? -8.82 11.391 19.016 1 98.56 73 VAL B N 1
ATOM 2936 C CA . VAL B 1 73 ? -10.203 11.039 19.344 1 98.56 73 VAL B CA 1
ATOM 2937 C C . VAL B 1 73 ? -10.234 10.062 20.516 1 98.56 73 VAL B C 1
ATOM 2939 O O . VAL B 1 73 ? -11.102 10.148 21.375 1 98.56 73 VAL B O 1
ATOM 2942 N N . ALA B 1 74 ? -9.312 9.141 20.531 1 98.19 74 ALA B N 1
ATOM 2943 C CA . ALA B 1 74 ? -9.234 8.172 21.625 1 98.19 74 ALA B CA 1
ATOM 2944 C C . ALA B 1 74 ? -9.008 8.867 22.953 1 98.19 74 ALA B C 1
ATOM 2946 O O . ALA B 1 74 ? -9.43 8.367 24 1 98.19 74 ALA B O 1
ATOM 2947 N N . GLY B 1 75 ? -8.406 10.047 22.953 1 97.75 75 GLY B N 1
ATOM 2948 C CA . GLY B 1 75 ? -8.023 10.742 24.188 1 97.75 75 GLY B CA 1
ATOM 2949 C C . GLY B 1 75 ? -9.031 11.797 24.609 1 97.75 75 GLY B C 1
ATOM 2950 O O . GLY B 1 75 ? -8.828 12.5 25.594 1 97.75 75 GLY B O 1
ATOM 2951 N N . LEU B 1 76 ? -10.094 11.891 23.938 1 97.81 76 LEU B N 1
ATOM 2952 C CA . LEU B 1 76 ? -11.094 12.898 24.266 1 97.81 76 LEU B CA 1
ATOM 2953 C C . LEU B 1 76 ? -11.719 12.609 25.625 1 97.81 76 LEU B C 1
ATOM 2955 O O . LEU B 1 76 ? -11.969 11.453 25.969 1 97.81 76 LEU B O 1
ATOM 2959 N N . ASP B 1 77 ? -11.984 13.68 26.375 1 97.25 77 ASP B N 1
ATOM 2960 C CA . ASP B 1 77 ? -12.742 13.516 27.625 1 97.25 77 ASP B CA 1
ATOM 2961 C C . ASP B 1 77 ? -14.227 13.297 27.328 1 97.25 77 ASP B C 1
ATOM 2963 O O . ASP B 1 77 ? -14.688 13.539 26.203 1 97.25 77 ASP B O 1
ATOM 2967 N N . GLU B 1 78 ? -14.953 12.906 28.281 1 97.31 78 GLU B N 1
ATOM 2968 C CA . GLU B 1 78 ? -16.344 12.484 28.109 1 97.31 78 GLU B CA 1
ATOM 2969 C C . GLU B 1 78 ? -17.203 13.641 27.625 1 97.31 78 GLU B C 1
ATOM 2971 O O . GLU B 1 78 ? -18.016 13.477 26.703 1 97.31 78 GLU B O 1
ATOM 2976 N N . PRO B 1 79 ? -17.094 14.781 28.234 1 97.38 79 PRO B N 1
ATOM 2977 C CA . PRO B 1 79 ? -17.922 15.891 27.75 1 97.38 79 PRO B CA 1
ATOM 2978 C C . PRO B 1 79 ? -17.656 16.219 26.281 1 97.38 79 PRO B C 1
ATOM 2980 O O . PRO B 1 79 ? -18.594 16.453 25.531 1 97.38 79 PRO B O 1
ATOM 2983 N N . THR B 1 80 ? -16.391 16.281 25.906 1 97.25 80 THR B N 1
ATOM 2984 C CA . THR B 1 80 ? -16.047 16.562 24.516 1 97.25 80 THR B CA 1
ATOM 2985 C C . THR B 1 80 ? -16.562 15.461 23.594 1 97.25 80 THR B C 1
ATOM 2987 O O . THR B 1 80 ? -17.062 15.742 22.5 1 97.25 80 THR B O 1
ATOM 2990 N N . ARG B 1 81 ? -16.453 14.266 24.016 1 97.44 81 ARG B N 1
ATOM 2991 C CA . ARG B 1 81 ? -16.938 13.125 23.234 1 97.44 81 ARG B CA 1
ATOM 2992 C C . ARG B 1 81 ? -18.438 13.234 22.984 1 97.44 81 ARG B C 1
ATOM 2994 O O . ARG B 1 81 ? -18.906 12.883 21.906 1 97.44 81 ARG B O 1
ATOM 3001 N N . ALA B 1 82 ? -19.109 13.695 23.922 1 97.44 82 ALA B N 1
ATOM 3002 C CA . ALA B 1 82 ? -20.562 13.797 23.812 1 97.44 82 ALA B CA 1
ATOM 3003 C C . ALA B 1 82 ? -20.969 14.891 22.828 1 97.44 82 ALA B C 1
ATOM 3005 O O . ALA B 1 82 ? -21.984 14.766 22.141 1 97.44 82 ALA B O 1
ATOM 3006 N N . ARG B 1 83 ? -20.203 15.945 22.75 1 97.81 83 ARG B N 1
ATOM 3007 C CA . ARG B 1 83 ? -20.531 17.062 21.875 1 97.81 83 ARG B CA 1
ATOM 3008 C C . ARG B 1 83 ? -20.016 16.844 20.453 1 97.81 83 ARG B C 1
ATOM 3010 O O . ARG B 1 83 ? -20.703 17.141 19.484 1 97.81 83 ARG B O 1
ATOM 3017 N N . GLY B 1 84 ? -18.703 16.422 20.391 1 98.44 84 GLY B N 1
ATOM 3018 C CA . GLY B 1 84 ? -18.125 16.141 19.094 1 98.44 84 GLY B CA 1
ATOM 3019 C C . GLY B 1 84 ? -16.969 17.047 18.734 1 98.44 84 GLY B C 1
ATOM 3020 O O . GLY B 1 84 ? -16.578 17.891 19.547 1 98.44 84 GLY B O 1
ATOM 3021 N N . ILE B 1 85 ? -16.422 16.781 17.562 1 98.75 85 ILE B N 1
ATOM 3022 C CA . ILE B 1 85 ? -15.266 17.562 17.094 1 98.75 85 ILE B CA 1
ATOM 3023 C C . ILE B 1 85 ? -15.602 18.234 15.766 1 98.75 85 ILE B C 1
ATOM 3025 O O . ILE B 1 85 ? -16.562 17.844 15.086 1 98.75 85 ILE B O 1
ATOM 3029 N N . ILE B 1 86 ? -14.836 19.281 15.469 1 98.5 86 ILE B N 1
ATOM 3030 C CA . ILE B 1 86 ? -15.023 20.016 14.219 1 98.5 86 ILE B CA 1
ATOM 3031 C C . ILE B 1 86 ? -13.664 20.406 13.641 1 98.5 86 ILE B C 1
ATOM 3033 O O . ILE B 1 86 ? -12.727 20.688 14.391 1 98.5 86 ILE B O 1
ATOM 3037 N N . GLY B 1 87 ? -13.523 20.219 12.383 1 97.06 87 GLY B N 1
ATOM 3038 C CA . GLY B 1 87 ? -12.352 20.688 11.656 1 97.06 87 GLY B CA 1
ATOM 3039 C C . GLY B 1 87 ? -12.688 21.391 10.359 1 97.06 87 GLY B C 1
ATOM 3040 O O . GLY B 1 87 ? -13.859 21.453 9.969 1 97.06 87 GLY B O 1
ATOM 3041 N N . TYR B 1 88 ? -11.68 22.062 9.836 1 93.81 88 TYR B N 1
ATOM 3042 C CA . TYR B 1 88 ? -11.781 22.656 8.508 1 93.81 88 TYR B CA 1
ATOM 3043 C C . TYR B 1 88 ? -10.633 22.203 7.613 1 93.81 88 TYR B C 1
ATOM 3045 O O . TYR B 1 88 ? -9.461 22.375 7.965 1 93.81 88 TYR B O 1
ATOM 3053 N N . SER B 1 89 ? -10.914 21.531 6.648 1 90.31 89 SER B N 1
ATOM 3054 C CA . SER B 1 89 ? -9.953 20.922 5.719 1 90.31 89 SER B CA 1
ATOM 3055 C C . SER B 1 89 ? -10.664 20.297 4.523 1 90.31 89 SER B C 1
ATOM 3057 O O . SER B 1 89 ? -11.828 19.891 4.625 1 90.31 89 SER B O 1
ATOM 3059 N N . THR B 1 90 ? -9.938 20.281 3.432 1 79.31 90 THR B N 1
ATOM 3060 C CA . THR B 1 90 ? -10.484 19.594 2.266 1 79.31 90 THR B CA 1
ATOM 3061 C C . THR B 1 90 ? -9.742 18.297 1.999 1 79.31 90 THR B C 1
ATOM 3063 O O . THR B 1 90 ? -10.031 17.594 1.027 1 79.31 90 THR B O 1
ATOM 3066 N N . GLY B 1 91 ? -8.93 17.891 2.832 1 89.19 91 GLY B N 1
ATOM 3067 C CA . GLY B 1 91 ? -8.047 16.812 2.432 1 89.19 91 GLY B CA 1
ATOM 3068 C C . GLY B 1 91 ? -7.832 15.789 3.525 1 89.19 91 GLY B C 1
ATOM 3069 O O . GLY B 1 91 ? -8.789 15.289 4.117 1 89.19 91 GLY B O 1
ATOM 3070 N N . ASN B 1 92 ? -6.562 15.406 3.717 1 93.31 92 ASN B N 1
ATOM 3071 C CA . ASN B 1 92 ? -6.172 14.273 4.551 1 93.31 92 ASN B CA 1
ATOM 3072 C C . ASN B 1 92 ? -6.527 14.508 6.016 1 93.31 92 ASN B C 1
ATOM 3074 O O . ASN B 1 92 ? -6.863 13.562 6.734 1 93.31 92 ASN B O 1
ATOM 3078 N N . HIS B 1 93 ? -6.461 15.75 6.418 1 95.5 93 HIS B N 1
ATOM 3079 C CA . HIS B 1 93 ? -6.84 16.062 7.793 1 95.5 93 HIS B CA 1
ATOM 3080 C C . HIS B 1 93 ? -8.328 15.82 8.023 1 95.5 93 HIS B C 1
ATOM 3082 O O . HIS B 1 93 ? -8.711 15.211 9.023 1 95.5 93 HIS B O 1
ATOM 3088 N N . ALA B 1 94 ? -9.117 16.312 7.105 1 96.19 94 ALA B N 1
ATOM 3089 C CA . ALA B 1 94 ? -10.562 16.109 7.191 1 96.19 94 ALA B CA 1
ATOM 3090 C C . ALA B 1 94 ? -10.906 14.625 7.262 1 96.19 94 ALA B C 1
ATOM 3092 O O . ALA B 1 94 ? -11.695 14.203 8.109 1 96.19 94 ALA B O 1
ATOM 3093 N N . GLN B 1 95 ? -10.289 13.859 6.43 1 95.5 95 GLN B N 1
ATOM 3094 C CA . GLN B 1 95 ? -10.57 12.43 6.379 1 95.5 95 GLN B CA 1
ATOM 3095 C C . GLN B 1 95 ? -10.07 11.727 7.637 1 95.5 95 GLN B C 1
ATOM 3097 O O . GLN B 1 95 ? -10.695 10.773 8.109 1 95.5 95 GLN B O 1
ATOM 3102 N N . SER B 1 96 ? -8.977 12.148 8.141 1 97.25 96 SER B N 1
ATOM 3103 C CA . SER B 1 96 ? -8.43 11.602 9.375 1 97.25 96 SER B CA 1
ATOM 3104 C C . SER B 1 96 ? -9.406 11.758 10.531 1 97.25 96 SER B C 1
ATOM 3106 O O . SER B 1 96 ? -9.664 10.797 11.266 1 97.25 96 SER B O 1
ATOM 3108 N N . LEU B 1 97 ? -9.938 12.93 10.672 1 98.06 97 LEU B N 1
ATOM 3109 C CA . LEU B 1 97 ? -10.891 13.203 11.742 1 98.06 97 LEU B CA 1
ATOM 3110 C C . LEU B 1 97 ? -12.172 12.406 11.531 1 98.06 97 LEU B C 1
ATOM 3112 O O . LEU B 1 97 ? -12.695 11.797 12.477 1 98.06 97 LEU B O 1
ATOM 3116 N N . ALA B 1 98 ? -12.641 12.422 10.305 1 97.19 98 ALA B N 1
ATOM 3117 C CA . ALA B 1 98 ? -13.875 11.719 9.984 1 97.19 98 ALA B CA 1
ATOM 3118 C C . ALA B 1 98 ? -13.75 10.227 10.281 1 97.19 98 ALA B C 1
ATOM 3120 O O . ALA B 1 98 ? -14.625 9.633 10.914 1 97.19 98 ALA B O 1
ATOM 3121 N N . TYR B 1 99 ? -12.688 9.609 9.945 1 96.81 99 TYR B N 1
ATOM 3122 C CA . TYR B 1 99 ? -12.438 8.188 10.148 1 96.81 99 TYR B CA 1
ATOM 3123 C C . TYR B 1 99 ? -12.367 7.852 11.633 1 96.81 99 TYR B C 1
ATOM 3125 O O . TYR B 1 99 ? -13.023 6.914 12.094 1 96.81 99 TYR B O 1
ATOM 3133 N N . ALA B 1 100 ? -11.539 8.594 12.32 1 97.94 100 ALA B N 1
ATOM 3134 C CA . ALA B 1 100 ? -11.336 8.352 13.75 1 97.94 100 ALA B CA 1
ATOM 3135 C C . ALA B 1 100 ? -12.641 8.531 14.523 1 97.94 100 ALA B C 1
ATOM 3137 O O . ALA B 1 100 ? -12.938 7.742 15.43 1 97.94 100 ALA B O 1
ATOM 3138 N N . ALA B 1 101 ? -13.375 9.555 14.156 1 98.25 101 ALA B N 1
ATOM 3139 C CA . ALA B 1 101 ? -14.633 9.836 14.836 1 98.25 101 ALA B CA 1
ATOM 3140 C C . ALA B 1 101 ? -15.648 8.719 14.594 1 98.25 101 ALA B C 1
ATOM 3142 O O . ALA B 1 101 ? -16.344 8.289 15.516 1 98.25 101 ALA B O 1
ATOM 3143 N N . ALA B 1 102 ? -15.727 8.281 13.383 1 95.69 102 ALA B N 1
ATOM 3144 C CA . ALA B 1 102 ? -16.625 7.188 13.055 1 95.69 102 ALA B CA 1
ATOM 3145 C C . ALA B 1 102 ? -16.281 5.93 13.844 1 95.69 102 ALA B C 1
ATOM 3147 O O . ALA B 1 102 ? -17.172 5.262 14.375 1 95.69 102 ALA B O 1
ATOM 3148 N N . ASP B 1 103 ? -15.055 5.641 13.961 1 93.75 103 ASP B N 1
ATOM 3149 C CA . ASP B 1 103 ? -14.562 4.469 14.68 1 93.75 103 ASP B CA 1
ATOM 3150 C C . ASP B 1 103 ? -14.945 4.539 16.156 1 93.75 103 ASP B C 1
ATOM 3152 O O . ASP B 1 103 ? -15.242 3.514 16.781 1 93.75 103 ASP B O 1
ATOM 3156 N N . ALA B 1 104 ? -14.984 5.707 16.688 1 96.75 104 ALA B N 1
ATOM 3157 C CA . ALA B 1 104 ? -15.188 5.898 18.125 1 96.75 104 ALA B CA 1
ATOM 3158 C C . ALA B 1 104 ? -16.641 6.262 18.422 1 96.75 104 ALA B C 1
ATOM 3160 O O . ALA B 1 104 ? -17.016 6.402 19.578 1 96.75 104 ALA B O 1
ATOM 3161 N N . GLY B 1 105 ? -17.438 6.438 17.422 1 96.75 105 GLY B N 1
ATOM 3162 C CA . GLY B 1 105 ? -18.812 6.859 17.625 1 96.75 105 GLY B CA 1
ATOM 3163 C C . GLY B 1 105 ? -18.938 8.297 18.078 1 96.75 105 GLY B C 1
ATOM 3164 O O . GLY B 1 105 ? -19.781 8.617 18.922 1 96.75 105 GLY B O 1
ATOM 3165 N N . VAL B 1 106 ? -18.078 9.148 17.688 1 98.19 106 VAL B N 1
ATOM 3166 C CA . VAL B 1 106 ? -18.062 10.562 18.031 1 98.19 106 VAL B CA 1
ATOM 3167 C C . VAL B 1 106 ? -18.562 11.398 16.859 1 98.19 106 VAL B C 1
ATOM 3169 O O . VAL B 1 106 ? -18.234 11.125 15.711 1 98.19 106 VAL B O 1
ATOM 3172 N N . ARG B 1 107 ? -19.344 12.414 17.141 1 98.19 107 ARG B N 1
ATOM 3173 C CA . ARG B 1 107 ? -19.812 13.336 16.109 1 98.19 107 ARG B CA 1
ATOM 3174 C C . ARG B 1 107 ? -18.656 14.133 15.523 1 98.19 107 ARG B C 1
ATOM 3176 O O . ARG B 1 107 ? -17.812 14.656 16.266 1 98.19 107 ARG B O 1
ATOM 3183 N N . CYS B 1 108 ? -18.609 14.227 14.18 1 98.62 108 CYS B N 1
ATOM 3184 C CA . CYS B 1 108 ? -17.562 14.945 13.484 1 98.62 108 CYS B CA 1
ATOM 3185 C C . CYS B 1 108 ? -18.141 15.883 12.43 1 98.62 108 CYS B C 1
ATOM 3187 O O . CYS B 1 108 ? -18.891 15.445 11.555 1 98.62 108 CYS B O 1
ATOM 3189 N N . VAL B 1 109 ? -17.781 17.141 12.531 1 98.44 109 VAL B N 1
ATOM 3190 C CA . VAL B 1 109 ? -18.172 18.141 11.547 1 98.44 109 VAL B CA 1
ATOM 3191 C C . VAL B 1 109 ? -16.953 18.641 10.781 1 98.44 109 VAL B C 1
ATOM 3193 O O . VAL B 1 109 ? -15.93 18.969 11.391 1 98.44 109 VAL B O 1
ATOM 3196 N N . ILE B 1 110 ? -17.062 18.641 9.492 1 98.12 110 ILE B N 1
ATOM 3197 C CA . ILE B 1 110 ? -16 19.172 8.656 1 98.12 110 ILE B CA 1
ATOM 3198 C C . ILE B 1 110 ? -16.531 20.344 7.832 1 98.12 110 ILE B C 1
ATOM 3200 O O . ILE B 1 110 ? -17.547 20.219 7.148 1 98.12 110 ILE B O 1
ATOM 3204 N N . VAL B 1 111 ? -15.805 21.453 7.867 1 97.25 111 VAL B N 1
ATOM 3205 C CA . VAL B 1 111 ? -16.172 22.625 7.078 1 97.25 111 VAL B CA 1
ATOM 3206 C C . VAL B 1 111 ? -15.203 22.781 5.902 1 97.25 111 VAL B C 1
ATOM 3208 O O . VAL B 1 111 ? -13.984 22.703 6.074 1 97.25 111 VAL B O 1
ATOM 3211 N N . MET B 1 112 ? -15.781 22.906 4.742 1 94.12 112 MET B N 1
ATOM 3212 C CA . MET B 1 112 ? -15.023 23.156 3.521 1 94.12 112 MET B CA 1
ATOM 3213 C C . MET B 1 112 ? -15.562 24.391 2.797 1 94.12 112 MET B C 1
ATOM 3215 O O . MET B 1 112 ? -16.719 24.766 2.988 1 94.12 112 MET B O 1
ATOM 3219 N N . PRO B 1 113 ? -14.625 25.047 1.999 1 91.69 113 PRO B N 1
ATOM 3220 C CA . PRO B 1 113 ? -15.156 26.125 1.162 1 91.69 113 PRO B CA 1
ATOM 3221 C C . PRO B 1 113 ? -16.25 25.641 0.208 1 91.69 113 PRO B C 1
ATOM 3223 O O . PRO B 1 113 ? -16.266 24.469 -0.184 1 91.69 113 PRO B O 1
ATOM 3226 N N . ALA B 1 114 ? -17.047 26.562 -0.12 1 90.69 114 ALA B N 1
ATOM 3227 C CA . ALA B 1 114 ? -18.062 26.234 -1.112 1 90.69 114 ALA B CA 1
ATOM 3228 C C . ALA B 1 114 ? -17.438 25.906 -2.459 1 90.69 114 ALA B C 1
ATOM 3230 O O . ALA B 1 114 ? -16.469 26.531 -2.877 1 90.69 114 ALA B O 1
ATOM 3231 N N . GLY B 1 115 ? -17.953 24.859 -3.104 1 83.88 115 GLY B N 1
ATOM 3232 C CA . GLY B 1 115 ? -17.438 24.453 -4.402 1 83.88 115 GLY B CA 1
ATOM 3233 C C . GLY B 1 115 ? -16.203 23.578 -4.309 1 83.88 115 GLY B C 1
ATOM 3234 O O . GLY B 1 115 ? -15.469 23.422 -5.289 1 83.88 115 GLY B O 1
ATOM 3235 N N . ALA B 1 116 ? -15.984 23.094 -3.203 1 77.19 116 ALA B N 1
ATOM 3236 C CA . ALA B 1 116 ? -14.844 22.203 -3.035 1 77.19 116 ALA B CA 1
ATOM 3237 C C . ALA B 1 116 ? -14.984 20.969 -3.936 1 77.19 116 ALA B C 1
ATOM 3239 O O . ALA B 1 116 ? -16.078 20.672 -4.418 1 77.19 116 ALA B O 1
ATOM 3240 N N . ASN B 1 117 ? -13.852 20.391 -4.25 1 80.31 117 ASN B N 1
ATOM 3241 C CA . ASN B 1 117 ? -13.82 19.172 -5.062 1 80.31 117 ASN B CA 1
ATOM 3242 C C . ASN B 1 117 ? -14.828 18.141 -4.574 1 80.31 117 ASN B C 1
ATOM 3244 O O . ASN B 1 117 ? -14.758 17.688 -3.428 1 80.31 117 ASN B O 1
ATOM 3248 N N . PRO B 1 118 ? -15.719 17.797 -5.457 1 81.81 118 PRO B N 1
ATOM 3249 C CA . PRO B 1 118 ? -16.797 16.891 -5.051 1 81.81 118 PRO B CA 1
ATOM 3250 C C . PRO B 1 118 ? -16.281 15.531 -4.578 1 81.81 118 PRO B C 1
ATOM 3252 O O . PRO B 1 118 ? -16.891 14.891 -3.723 1 81.81 118 PRO B O 1
ATOM 3255 N N . VAL B 1 119 ? -15.195 15.148 -5.086 1 78.31 119 VAL B N 1
ATOM 3256 C CA . VAL B 1 119 ? -14.617 13.859 -4.727 1 78.31 119 VAL B CA 1
ATOM 3257 C C . VAL B 1 119 ? -14.164 13.883 -3.271 1 78.31 119 VAL B C 1
ATOM 3259 O O . VAL B 1 119 ? -14.414 12.938 -2.518 1 78.31 119 VAL B O 1
ATOM 3262 N N . LYS B 1 120 ? -13.602 14.898 -2.898 1 80.94 120 LYS B N 1
ATOM 3263 C CA . LYS B 1 120 ? -13.117 15.047 -1.527 1 80.94 120 LYS B CA 1
ATOM 3264 C C . LYS B 1 120 ? -14.289 15.172 -0.549 1 80.94 120 LYS B C 1
ATOM 3266 O O . LYS B 1 120 ? -14.25 14.594 0.541 1 80.94 120 LYS B O 1
ATOM 3271 N N . ALA B 1 121 ? -15.227 15.93 -0.982 1 87.38 121 ALA B N 1
ATOM 3272 C CA . ALA B 1 121 ? -16.438 16.078 -0.17 1 87.38 121 ALA B CA 1
ATOM 3273 C C . ALA B 1 121 ? -17.125 14.742 0.032 1 87.38 121 ALA B C 1
ATOM 3275 O O . ALA B 1 121 ? -17.547 14.406 1.146 1 87.38 121 ALA B O 1
ATOM 3276 N N . HIS B 1 122 ? -17.219 14.047 -0.986 1 85.94 122 HIS B N 1
ATOM 3277 C CA . HIS B 1 122 ? -17.891 12.75 -0.943 1 85.94 122 HIS B CA 1
ATOM 3278 C C . HIS B 1 122 ? -17.141 11.789 -0.02 1 85.94 122 HIS B C 1
ATOM 3280 O O . HIS B 1 122 ? -17.781 11.055 0.749 1 85.94 122 HIS B O 1
ATOM 3286 N N . ALA B 1 123 ? -15.875 11.789 -0.061 1 84.19 123 ALA B N 1
ATOM 3287 C CA . ALA B 1 123 ? -15.07 10.914 0.78 1 84.19 123 ALA B CA 1
ATOM 3288 C C . ALA B 1 123 ? -15.32 11.188 2.26 1 84.19 123 ALA B C 1
ATOM 3290 O O . ALA B 1 123 ? -15.453 10.25 3.055 1 84.19 123 ALA B O 1
ATOM 3291 N N . VAL B 1 124 ? -15.422 12.383 2.6 1 90.75 124 VAL B N 1
ATOM 3292 C CA . VAL B 1 124 ? -15.641 12.789 3.984 1 90.75 124 VAL B CA 1
ATOM 3293 C C . VAL B 1 124 ? -17.031 12.359 4.438 1 90.75 124 VAL B C 1
ATOM 3295 O O . VAL B 1 124 ? -17.203 11.836 5.543 1 90.75 124 VAL B O 1
ATOM 3298 N N . ARG B 1 125 ? -18.016 12.508 3.559 1 91.38 125 ARG B N 1
ATOM 3299 C CA . ARG B 1 125 ? -19.375 12.102 3.871 1 91.38 125 ARG B CA 1
ATOM 3300 C C . ARG B 1 125 ? -19.469 10.586 4.047 1 91.38 125 ARG B C 1
ATOM 3302 O O . ARG B 1 125 ? -20.156 10.102 4.953 1 91.38 125 ARG B O 1
ATOM 3309 N N . MET B 1 126 ? -18.781 9.906 3.242 1 87.12 126 MET B N 1
ATOM 3310 C CA . MET B 1 126 ? -18.828 8.445 3.275 1 87.12 126 MET B CA 1
ATOM 3311 C C . MET B 1 126 ? -18.203 7.906 4.559 1 87.12 126 MET B C 1
ATOM 3313 O O . MET B 1 126 ? -18.531 6.805 5 1 87.12 126 MET B O 1
ATOM 3317 N N . LEU B 1 127 ? -17.391 8.719 5.137 1 90.88 127 LEU B N 1
ATOM 3318 C CA . LEU B 1 127 ? -16.766 8.312 6.395 1 90.88 127 LEU B CA 1
ATOM 3319 C C . LEU B 1 127 ? -17.656 8.648 7.578 1 90.88 127 LEU B C 1
ATOM 3321 O O . LEU B 1 127 ? -17.312 8.367 8.727 1 90.88 127 LEU B O 1
ATOM 3325 N N . GLY B 1 128 ? -18.781 9.344 7.305 1 92.12 128 GLY B N 1
ATOM 3326 C CA . GLY B 1 128 ? -19.781 9.531 8.344 1 92.12 128 GLY B CA 1
ATOM 3327 C C . GLY B 1 128 ? -19.766 10.93 8.938 1 92.12 128 GLY B C 1
ATOM 3328 O O . GLY B 1 128 ? -20.578 11.242 9.82 1 92.12 128 GLY B O 1
ATOM 3329 N N . ALA B 1 129 ? -18.922 11.773 8.469 1 96.56 129 ALA B N 1
ATOM 3330 C CA . ALA B 1 129 ? -18.844 13.125 9.008 1 96.56 129 ALA B CA 1
ATOM 3331 C C . ALA B 1 129 ? -19.938 14.016 8.422 1 96.56 129 ALA B C 1
ATOM 3333 O O . ALA B 1 129 ? -20.406 13.773 7.305 1 96.56 129 ALA B O 1
ATOM 3334 N N . VAL B 1 130 ? -20.344 14.977 9.18 1 97.06 130 VAL B N 1
ATOM 3335 C CA . VAL B 1 130 ? -21.219 16.031 8.688 1 97.06 130 VAL B CA 1
ATOM 3336 C C . VAL B 1 130 ? -20.406 17.078 7.93 1 97.06 130 VAL B C 1
ATOM 3338 O O . VAL B 1 130 ? -19.484 17.672 8.484 1 97.06 130 VAL B O 1
ATOM 3341 N N . LEU B 1 131 ? -20.766 17.25 6.715 1 96.75 131 LEU B N 1
ATOM 3342 C CA . LEU B 1 131 ? -20.031 18.203 5.891 1 96.75 131 LEU B CA 1
ATOM 3343 C C . LEU B 1 131 ? -20.812 19.516 5.762 1 96.75 131 LEU B C 1
ATOM 3345 O O . LEU B 1 131 ? -22 19.516 5.453 1 96.75 131 LEU B O 1
ATOM 3349 N N . ILE B 1 132 ? -20.109 20.609 6.023 1 96.5 132 ILE B N 1
ATOM 3350 C CA . ILE B 1 132 ? -20.656 21.953 5.82 1 96.5 132 ILE B CA 1
ATOM 3351 C C . ILE B 1 132 ? -19.812 22.703 4.793 1 96.5 132 ILE B C 1
ATOM 3353 O O . ILE B 1 132 ? -18.609 22.891 4.984 1 96.5 132 ILE B O 1
ATOM 3357 N N . GLU B 1 133 ? -20.422 23.062 3.76 1 94.69 133 GLU B N 1
ATOM 3358 C CA . GLU B 1 133 ? -19.766 23.906 2.77 1 94.69 133 GLU B CA 1
ATOM 3359 C C . GLU B 1 133 ? -20.062 25.391 3.012 1 94.69 133 GLU B C 1
ATOM 3361 O O . GLU B 1 133 ? -21.219 25.812 2.916 1 94.69 133 GLU B O 1
ATOM 3366 N N . HIS B 1 134 ? -19.031 26.109 3.311 1 95.19 134 HIS B N 1
ATOM 3367 C CA . HIS B 1 134 ? -19.219 27.516 3.625 1 95.19 134 HIS B CA 1
ATOM 3368 C C . HIS B 1 134 ? -17.953 28.328 3.299 1 95.19 134 HIS B C 1
ATOM 3370 O O . HIS B 1 134 ? -16.844 27.922 3.65 1 95.19 134 HIS B O 1
ATOM 3376 N N . GLY B 1 135 ? -18.25 29.5 2.721 1 93.31 135 GLY B N 1
ATOM 3377 C CA . GLY B 1 135 ? -17.156 30.422 2.43 1 93.31 135 GLY B CA 1
ATOM 3378 C C . GLY B 1 135 ? -16.609 30.266 1.027 1 93.31 135 GLY B C 1
ATOM 3379 O O . GLY B 1 135 ? -16.672 29.172 0.444 1 93.31 135 GLY B O 1
ATOM 3380 N N . ALA B 1 136 ? -15.992 31.391 0.562 1 90.12 136 ALA B N 1
ATOM 3381 C CA . ALA B 1 136 ? -15.43 31.422 -0.784 1 90.12 136 ALA B CA 1
ATOM 3382 C C . ALA B 1 136 ? -14 30.891 -0.785 1 90.12 136 ALA B C 1
ATOM 3384 O O . ALA B 1 136 ? -13.469 30.516 -1.835 1 90.12 136 ALA B O 1
ATOM 3385 N N . ASN B 1 137 ? -13.43 30.938 0.364 1 86.25 137 ASN B N 1
ATOM 3386 C CA . ASN B 1 137 ? -12.047 30.484 0.501 1 86.25 137 ASN B CA 1
ATOM 3387 C C . ASN B 1 137 ? -11.805 29.828 1.852 1 86.25 137 ASN B C 1
ATOM 3389 O O . ASN B 1 137 ? -12.727 29.688 2.658 1 86.25 137 ASN B O 1
ATOM 3393 N N . PHE B 1 138 ? -10.602 29.391 2.02 1 85.25 138 PHE B N 1
ATOM 3394 C CA . PHE B 1 138 ? -10.25 28.609 3.201 1 85.25 138 PHE B CA 1
ATOM 3395 C C . PHE B 1 138 ? -10.367 29.453 4.461 1 85.25 138 PHE B C 1
ATOM 3397 O O . PHE B 1 138 ? -10.766 28.953 5.516 1 85.25 138 PHE B O 1
ATOM 3404 N N . ASP B 1 139 ? -10.07 30.688 4.355 1 86.12 139 ASP B N 1
ATOM 3405 C CA . ASP B 1 139 ? -10.141 31.594 5.504 1 86.12 139 ASP B CA 1
ATOM 3406 C C . ASP B 1 139 ? -11.578 31.734 5.992 1 86.12 139 ASP B C 1
ATOM 3408 O O . ASP B 1 139 ? -11.836 31.75 7.199 1 86.12 139 ASP B O 1
ATOM 3412 N N . GLU B 1 140 ? -12.383 31.844 5.09 1 92 140 GLU B N 1
ATOM 3413 C CA . GLU B 1 140 ? -13.797 31.969 5.445 1 92 140 GLU B CA 1
ATOM 3414 C C . GLU B 1 140 ? -14.328 30.656 6.027 1 92 140 GLU B C 1
ATOM 3416 O O . GLU B 1 140 ? -15.141 30.672 6.957 1 92 140 GLU B O 1
ATOM 3421 N N . ALA B 1 141 ? -13.914 29.594 5.469 1 94.19 141 ALA B N 1
ATOM 3422 C CA . ALA B 1 141 ? -14.297 28.281 6.004 1 94.19 141 ALA B CA 1
ATOM 3423 C C . ALA B 1 141 ? -13.781 28.109 7.43 1 94.19 141 ALA B C 1
ATOM 3425 O O . ALA B 1 141 ? -14.508 27.609 8.297 1 94.19 141 ALA B O 1
ATOM 3426 N N . ARG B 1 142 ? -12.609 28.516 7.668 1 93.06 142 ARG B N 1
ATOM 3427 C CA . ARG B 1 142 ? -12.016 28.438 9 1 93.06 142 ARG B CA 1
ATOM 3428 C C . ARG B 1 142 ? -12.82 29.266 10 1 93.06 142 ARG B C 1
ATOM 3430 O O . ARG B 1 142 ? -13.156 28.781 11.086 1 93.06 142 ARG B O 1
ATOM 3437 N N . ALA B 1 143 ? -13.094 30.469 9.617 1 95.19 143 ALA B N 1
ATOM 3438 C CA . ALA B 1 143 ? -13.859 31.359 10.492 1 95.19 143 ALA B CA 1
ATOM 3439 C C . ALA B 1 143 ? -15.219 30.766 10.836 1 95.19 143 ALA B C 1
ATOM 3441 O O . ALA B 1 143 ? -15.688 30.875 11.969 1 95.19 143 ALA B O 1
ATOM 3442 N N . HIS B 1 144 ? -15.734 30.172 9.859 1 97.06 144 HIS B N 1
ATOM 3443 C CA . HIS B 1 144 ? -17.031 29.547 10.078 1 97.06 144 HIS B CA 1
ATOM 3444 C C . HIS B 1 144 ? -16.906 28.344 11.016 1 97.06 144 HIS B C 1
ATOM 3446 O O . HIS B 1 144 ? -17.781 28.125 11.859 1 97.06 144 HIS B O 1
ATOM 3452 N N . ALA B 1 145 ? -15.93 27.547 10.852 1 97.62 145 ALA B N 1
ATOM 3453 C CA . ALA B 1 145 ? -15.688 26.422 11.75 1 97.62 145 ALA B CA 1
ATOM 3454 C C . ALA B 1 145 ? -15.523 26.906 13.188 1 97.62 145 ALA B C 1
ATOM 3456 O O . ALA B 1 145 ? -16.047 26.281 14.117 1 97.62 145 ALA B O 1
ATOM 3457 N N . GLU B 1 146 ? -14.836 27.984 13.367 1 97 146 GLU B N 1
ATOM 3458 C CA . GLU B 1 146 ? -14.648 28.578 14.688 1 97 146 GLU B CA 1
ATOM 3459 C C . GLU B 1 146 ? -15.977 29.047 15.281 1 97 146 GLU B C 1
ATOM 3461 O O . GLU B 1 146 ? -16.234 28.828 16.469 1 97 146 GLU B O 1
ATOM 3466 N N . PHE B 1 147 ? -16.75 29.641 14.43 1 97.75 147 PHE B N 1
ATOM 3467 C CA . PHE B 1 147 ? -18.078 30.109 14.852 1 97.75 147 PHE B CA 1
ATOM 3468 C C . PHE B 1 147 ? -18.922 28.938 15.328 1 97.75 147 PHE B C 1
ATOM 3470 O O . PHE B 1 147 ? -19.516 29 16.406 1 97.75 147 PHE B O 1
ATOM 3477 N N . ILE B 1 148 ? -18.953 27.891 14.562 1 98 148 ILE B N 1
ATOM 3478 C CA . ILE B 1 148 ? -19.75 26.719 14.883 1 98 148 ILE B CA 1
ATOM 3479 C C . ILE B 1 148 ? -19.219 26.062 16.156 1 98 148 ILE B C 1
ATOM 3481 O O . ILE B 1 148 ? -19.984 25.609 17 1 98 148 ILE B O 1
ATOM 3485 N N . SER B 1 149 ? -17.922 25.953 16.203 1 98.12 149 SER B N 1
ATOM 3486 C CA . SER B 1 149 ? -17.281 25.391 17.391 1 98.12 149 SER B CA 1
ATOM 3487 C C . SER B 1 149 ? -17.75 26.094 18.656 1 98.12 149 SER B C 1
ATOM 3489 O O . SER B 1 149 ? -18.125 25.438 19.625 1 98.12 149 SER B O 1
ATOM 3491 N N . GLU B 1 150 ? -17.75 27.391 18.656 1 97.56 150 GLU B N 1
ATOM 3492 C CA . GLU B 1 150 ? -18.141 28.188 19.812 1 97.56 150 GLU B CA 1
ATOM 3493 C C . GLU B 1 150 ? -19.641 28.062 20.078 1 97.56 150 GLU B C 1
ATOM 3495 O O . GLU B 1 150 ? -20.062 27.906 21.234 1 97.56 150 GLU B O 1
ATOM 3500 N N . ARG B 1 151 ? -20.375 28.109 19.062 1 97.5 151 ARG B N 1
ATOM 3501 C CA . ARG B 1 151 ? -21.828 28.078 19.172 1 97.5 151 ARG B CA 1
ATOM 3502 C C . ARG B 1 151 ? -22.297 26.734 19.719 1 97.5 151 ARG B C 1
ATOM 3504 O O . ARG B 1 151 ? -23.156 26.688 20.609 1 97.5 151 ARG B O 1
ATOM 3511 N N . ASP B 1 152 ? -21.75 25.641 19.219 1 97.31 152 ASP B N 1
ATOM 3512 C CA . ASP B 1 152 ? -22.266 24.297 19.5 1 97.31 152 ASP B CA 1
ATOM 3513 C C . ASP B 1 152 ? -21.422 23.578 20.547 1 97.31 152 ASP B C 1
ATOM 3515 O O . ASP B 1 152 ? -21.781 22.5 21 1 97.31 152 ASP B O 1
ATOM 3519 N N . GLY B 1 153 ? -20.297 24.156 20.891 1 97.38 153 GLY B N 1
ATOM 3520 C CA . GLY B 1 153 ? -19.422 23.578 21.891 1 97.38 153 GLY B CA 1
ATOM 3521 C C . GLY B 1 153 ? -18.578 22.438 21.344 1 97.38 153 GLY B C 1
ATOM 3522 O O . GLY B 1 153 ? -18.125 21.578 22.109 1 97.38 153 GLY B O 1
ATOM 3523 N N . LEU B 1 154 ? -18.422 22.312 20.078 1 98.31 154 LEU B N 1
ATOM 3524 C CA . LEU B 1 154 ? -17.578 21.312 19.453 1 98.31 154 LEU B CA 1
ATOM 3525 C C . LEU B 1 154 ? -16.109 21.656 19.641 1 98.31 154 LEU B C 1
ATOM 3527 O O . LEU B 1 154 ? -15.727 22.828 19.625 1 98.31 154 LEU B O 1
ATOM 3531 N N . ARG B 1 155 ? -15.289 20.656 19.781 1 98 155 ARG B N 1
ATOM 3532 C CA . ARG B 1 155 ? -13.852 20.906 19.875 1 98 155 ARG B CA 1
ATOM 3533 C C . ARG B 1 155 ? -13.242 21.141 18.5 1 98 155 ARG B C 1
ATOM 3535 O O . ARG B 1 155 ? -13.258 20.234 17.641 1 98 155 ARG B O 1
ATOM 3542 N N . LEU B 1 156 ? -12.75 22.328 18.312 1 98.06 156 LEU B N 1
ATOM 3543 C CA . LEU B 1 156 ? -12.031 22.609 17.078 1 98.06 156 LEU B CA 1
ATOM 3544 C C . LEU B 1 156 ? -10.664 21.938 17.078 1 98.06 156 LEU B C 1
ATOM 3546 O O . LEU B 1 156 ? -9.883 22.125 18.016 1 98.06 156 LEU B O 1
ATOM 3550 N N . VAL B 1 157 ? -10.398 21.188 16.016 1 97.62 157 VAL B N 1
ATOM 3551 C CA . VAL B 1 157 ? -9.148 20.453 15.961 1 97.62 157 VAL B CA 1
ATOM 3552 C C . VAL B 1 157 ? -8.25 21.031 14.875 1 97.62 157 VAL B C 1
ATOM 3554 O O . VAL B 1 157 ? -8.617 21.047 13.695 1 97.62 157 VAL B O 1
ATOM 3557 N N . SER B 1 158 ? -7.102 21.469 15.32 1 94.19 158 SER B N 1
ATOM 3558 C CA . SER B 1 158 ? -6.109 22 14.398 1 94.19 158 SER B CA 1
ATOM 3559 C C . SER B 1 158 ? -5.41 20.891 13.625 1 94.19 158 SER B C 1
ATOM 3561 O O . SER B 1 158 ? -5.281 19.766 14.133 1 94.19 158 SER B O 1
ATOM 3563 N N . ALA B 1 159 ? -4.93 21.234 12.438 1 90.62 159 ALA B N 1
ATOM 3564 C CA . ALA B 1 159 ? -4.238 20.25 11.609 1 90.62 159 ALA B CA 1
ATOM 3565 C C . ALA B 1 159 ? -2.814 20.016 12.109 1 90.62 159 ALA B C 1
ATOM 3567 O O . ALA B 1 159 ? -2.215 18.969 11.836 1 90.62 159 ALA B O 1
ATOM 3568 N N . ALA B 1 160 ? -2.266 21.031 12.828 1 92.88 160 ALA B N 1
ATOM 3569 C CA . ALA B 1 160 ? -0.844 20.859 13.117 1 92.88 160 ALA B CA 1
ATOM 3570 C C . ALA B 1 160 ? -0.485 21.453 14.477 1 92.88 160 ALA B C 1
ATOM 3572 O O . ALA B 1 160 ? 0.624 21.25 14.977 1 92.88 160 ALA B O 1
ATOM 3573 N N . ASN B 1 161 ? -1.385 22.219 15.086 1 95.31 161 ASN B N 1
ATOM 3574 C CA . ASN B 1 161 ? -1.187 22.703 16.438 1 95.31 161 ASN B CA 1
ATOM 3575 C C . ASN B 1 161 ? -1.941 21.859 17.453 1 95.31 161 ASN B C 1
ATOM 3577 O O . ASN B 1 161 ? -2.707 22.391 18.266 1 95.31 161 ASN B O 1
ATOM 3581 N N . GLU B 1 162 ? -1.746 20.578 17.391 1 97 162 GLU B N 1
ATOM 3582 C CA . GLU B 1 162 ? -2.385 19.578 18.234 1 97 162 GLU B CA 1
ATOM 3583 C C . GLU B 1 162 ? -1.373 18.547 18.734 1 97 162 GLU B C 1
ATOM 3585 O O . GLU B 1 162 ? -1.016 17.625 18.016 1 97 162 GLU B O 1
ATOM 3590 N N . PRO B 1 163 ? -1 18.688 20.047 1 98.12 163 PRO B N 1
ATOM 3591 C CA . PRO B 1 163 ? -0.023 17.719 20.578 1 98.12 163 PRO B CA 1
ATOM 3592 C C . PRO B 1 163 ? -0.479 16.281 20.422 1 98.12 163 PRO B C 1
ATOM 3594 O O . PRO B 1 163 ? 0.337 15.398 20.125 1 98.12 163 PRO B O 1
ATOM 3597 N N . ALA B 1 164 ? -1.734 16.047 20.562 1 98.19 164 ALA B N 1
ATOM 3598 C CA . ALA B 1 164 ? -2.258 14.688 20.453 1 98.19 164 ALA B CA 1
ATOM 3599 C C . ALA B 1 164 ? -2.113 14.164 19.031 1 98.19 164 ALA B C 1
ATOM 3601 O O . ALA B 1 164 ? -1.856 12.969 18.812 1 98.19 164 ALA B O 1
ATOM 3602 N N . ILE B 1 165 ? -2.32 15.008 18.047 1 98.12 165 ILE B N 1
ATOM 3603 C CA . ILE B 1 165 ? -2.135 14.617 16.656 1 98.12 165 ILE B CA 1
ATOM 3604 C C . ILE B 1 165 ? -0.663 14.305 16.391 1 98.12 165 ILE B C 1
ATOM 3606 O O . ILE B 1 165 ? -0.338 13.289 15.773 1 98.12 165 ILE B O 1
ATOM 3610 N N . LEU B 1 166 ? 0.175 15.141 16.938 1 98.44 166 LEU B N 1
ATOM 3611 C CA . LEU B 1 166 ? 1.604 14.914 16.75 1 98.44 166 LEU B CA 1
ATOM 3612 C C . LEU B 1 166 ? 2.023 13.57 17.344 1 98.44 166 LEU B C 1
ATOM 3614 O O . LEU B 1 166 ? 2.82 12.844 16.734 1 98.44 166 LEU B O 1
ATOM 3618 N N . ALA B 1 167 ? 1.526 13.281 18.516 1 98.81 167 ALA B N 1
ATOM 3619 C CA . ALA B 1 167 ? 1.846 12.008 19.156 1 98.81 167 ALA B CA 1
ATOM 3620 C C . ALA B 1 167 ? 1.391 10.828 18.297 1 98.81 167 ALA B C 1
ATOM 3622 O O . ALA B 1 167 ? 2.104 9.828 18.188 1 98.81 167 ALA B O 1
ATOM 3623 N N . GLY B 1 168 ? 0.215 10.938 17.75 1 98.81 168 GLY B N 1
ATOM 3624 C CA . GLY B 1 168 ? -0.284 9.898 16.875 1 98.81 168 GLY B CA 1
ATOM 3625 C C . GLY B 1 168 ? 0.559 9.727 15.617 1 98.81 168 GLY B C 1
ATOM 3626 O O . GLY B 1 168 ? 0.918 8.609 15.25 1 98.81 168 GLY B O 1
ATOM 3627 N N . VAL B 1 169 ? 0.903 10.828 15 1 98.88 169 VAL B N 1
ATOM 3628 C CA . VAL B 1 169 ? 1.699 10.812 13.773 1 98.88 169 VAL B CA 1
ATOM 3629 C C . VAL B 1 169 ? 3.084 10.242 14.062 1 98.88 169 VAL B C 1
ATOM 3631 O O . VAL B 1 169 ? 3.656 9.531 13.234 1 98.88 169 VAL B O 1
ATOM 3634 N N . ALA B 1 170 ? 3.586 10.445 15.266 1 98.94 170 ALA B N 1
ATOM 3635 C CA . ALA B 1 170 ? 4.926 10.023 15.656 1 98.94 170 ALA B CA 1
ATOM 3636 C C . ALA B 1 170 ? 5.043 8.5 15.656 1 98.94 170 ALA B C 1
ATOM 3638 O O . ALA B 1 170 ? 6.145 7.953 15.523 1 98.94 170 ALA B O 1
ATOM 3639 N N . THR B 1 171 ? 3.957 7.82 15.758 1 98.88 171 THR B N 1
ATOM 3640 C CA . THR B 1 171 ? 3.99 6.363 15.797 1 98.88 171 THR B CA 1
ATOM 3641 C C . THR B 1 171 ? 4.531 5.801 14.484 1 98.88 171 THR B C 1
ATOM 3643 O O . THR B 1 171 ? 5.129 4.723 14.461 1 98.88 171 THR B O 1
ATOM 3646 N N . ALA B 1 172 ? 4.348 6.5 13.391 1 98.81 172 ALA B N 1
ATOM 3647 C CA . ALA B 1 172 ? 4.902 6.082 12.102 1 98.81 172 ALA B CA 1
ATOM 3648 C C . ALA B 1 172 ? 6.426 6.023 12.156 1 98.81 172 ALA B C 1
ATOM 3650 O O . ALA B 1 172 ? 7.043 5.152 11.539 1 98.81 172 ALA B O 1
ATOM 3651 N N . TYR B 1 173 ? 6.961 6.902 12.844 1 98.94 173 TYR B N 1
ATOM 3652 C CA . TYR B 1 173 ? 8.414 7.016 12.875 1 98.94 173 TYR B CA 1
ATOM 3653 C C . TYR B 1 173 ? 9.008 6.098 13.945 1 98.94 173 TYR B C 1
ATOM 3655 O O . TYR B 1 173 ? 10.172 5.695 13.844 1 98.94 173 TYR B O 1
ATOM 3663 N N . VAL B 1 174 ? 8.203 5.77 14.961 1 98.81 174 VAL B N 1
ATOM 3664 C CA . VAL B 1 174 ? 8.602 4.684 15.844 1 98.81 174 VAL B CA 1
ATOM 3665 C C . VAL B 1 174 ? 8.758 3.393 15.039 1 98.81 174 VAL B C 1
ATOM 3667 O O . VAL B 1 174 ? 9.773 2.707 15.141 1 98.81 174 VAL B O 1
ATOM 3670 N N . GLU B 1 175 ? 7.738 3.104 14.234 1 98.19 175 GLU B N 1
ATOM 3671 C CA . GLU B 1 175 ? 7.809 1.941 13.352 1 98.19 175 GLU B CA 1
ATOM 3672 C C . GLU B 1 175 ? 9.047 2.002 12.461 1 98.19 175 GLU B C 1
ATOM 3674 O O . GLU B 1 175 ? 9.75 1.003 12.305 1 98.19 175 GLU B O 1
ATOM 3679 N N . LEU B 1 176 ? 9.289 3.172 11.898 1 98.56 176 LEU B N 1
ATOM 3680 C CA . LEU B 1 176 ? 10.375 3.367 10.945 1 98.56 176 LEU B CA 1
ATOM 3681 C C . LEU B 1 176 ? 11.719 3.002 11.562 1 98.56 176 LEU B C 1
ATOM 3683 O O . LEU B 1 176 ? 12.492 2.24 10.977 1 98.56 176 LEU B O 1
ATOM 3687 N N . VAL B 1 177 ? 11.953 3.512 12.734 1 98.44 177 VAL B N 1
ATOM 3688 C CA . VAL B 1 177 ? 13.227 3.299 13.414 1 98.44 177 VAL B CA 1
ATOM 3689 C C . VAL B 1 177 ? 13.344 1.838 13.844 1 98.44 177 VAL B C 1
ATOM 3691 O O . VAL B 1 177 ? 14.438 1.263 13.812 1 98.44 177 VAL B O 1
ATOM 3694 N N . GLU B 1 178 ? 12.242 1.253 14.219 1 96.88 178 GLU B N 1
ATOM 3695 C CA . GLU B 1 178 ? 12.25 -0.158 14.594 1 96.88 178 GLU B CA 1
ATOM 3696 C C . GLU B 1 178 ? 12.516 -1.048 13.383 1 96.88 178 GLU B C 1
ATOM 3698 O O . GLU B 1 178 ? 13.234 -2.043 13.484 1 96.88 178 GLU B O 1
ATOM 3703 N N . GLN B 1 179 ? 12.023 -0.724 12.281 1 96.12 179 GLN B N 1
ATOM 3704 C CA . GLN B 1 179 ? 12.125 -1.522 11.062 1 96.12 179 GLN B CA 1
ATOM 3705 C C . GLN B 1 179 ? 13.523 -1.419 10.461 1 96.12 179 GLN B C 1
ATOM 3707 O O . GLN B 1 179 ? 14.023 -2.377 9.859 1 96.12 179 GLN B O 1
ATOM 3712 N N . GLN B 1 180 ? 14.094 -0.206 10.539 1 97.25 180 GLN B N 1
ATOM 3713 C CA . GLN B 1 180 ? 15.43 0.025 10.008 1 97.25 180 GLN B CA 1
ATOM 3714 C C . GLN B 1 180 ? 16.25 0.917 10.93 1 97.25 180 GLN B C 1
ATOM 3716 O O . GLN B 1 180 ? 16.406 2.111 10.672 1 97.25 180 GLN B O 1
ATOM 3721 N N . PRO B 1 181 ? 16.875 0.293 11.906 1 97.12 181 PRO B N 1
ATOM 3722 C CA . PRO B 1 181 ? 17.547 1.06 12.961 1 97.12 181 PRO B CA 1
ATOM 3723 C C . PRO B 1 181 ? 18.797 1.766 12.477 1 97.12 181 PRO B C 1
ATOM 3725 O O . PRO B 1 181 ? 19.281 2.705 13.117 1 97.12 181 PRO B O 1
ATOM 3728 N N . ASP B 1 182 ? 19.344 1.368 11.32 1 97.31 182 ASP B N 1
ATOM 3729 C CA . ASP B 1 182 ? 20.641 1.898 10.875 1 97.31 182 ASP B CA 1
ATOM 3730 C C . ASP B 1 182 ? 20.438 2.973 9.805 1 97.31 182 ASP B C 1
ATOM 3732 O O . ASP B 1 182 ? 21.359 3.277 9.047 1 97.31 182 ASP B O 1
ATOM 3736 N N . LEU B 1 183 ? 19.266 3.566 9.719 1 98.44 183 LEU B N 1
ATOM 3737 C CA . LEU B 1 183 ? 19.016 4.664 8.789 1 98.44 183 LEU B CA 1
ATOM 3738 C C . LEU B 1 183 ? 19.906 5.855 9.109 1 98.44 183 LEU B C 1
ATOM 3740 O O . LEU B 1 183 ? 20.125 6.184 10.281 1 98.44 183 LEU B O 1
ATOM 3744 N N . ASP B 1 184 ? 20.359 6.477 8.031 1 98.56 184 ASP B N 1
ATOM 3745 C CA . ASP B 1 184 ? 21.172 7.684 8.195 1 98.56 184 ASP B CA 1
ATOM 3746 C C . ASP B 1 184 ? 20.297 8.938 8.148 1 98.56 184 ASP B C 1
ATOM 3748 O O . ASP B 1 184 ? 20.562 9.914 8.844 1 98.56 184 ASP B O 1
ATOM 3752 N N . ALA B 1 185 ? 19.281 8.906 7.344 1 98.75 185 ALA B N 1
ATOM 3753 C CA . ALA B 1 185 ? 18.438 10.086 7.145 1 98.75 185 ALA B CA 1
ATOM 3754 C C . ALA B 1 185 ? 17 9.688 6.836 1 98.75 185 ALA B C 1
ATOM 3756 O O . ALA B 1 185 ? 16.75 8.602 6.301 1 98.75 185 ALA B O 1
ATOM 3757 N N . VAL B 1 186 ? 16.109 10.562 7.234 1 98.94 186 VAL B N 1
ATOM 3758 C CA . VAL B 1 186 ? 14.711 10.484 6.82 1 98.94 186 VAL B CA 1
ATOM 3759 C C . VAL B 1 186 ? 14.258 11.828 6.254 1 98.94 186 VAL B C 1
ATOM 3761 O O . VAL B 1 186 ? 14.625 12.883 6.773 1 98.94 186 VAL B O 1
ATOM 3764 N N . VAL B 1 187 ? 13.602 11.773 5.094 1 98.94 187 VAL B N 1
ATOM 3765 C CA . VAL B 1 187 ? 13.094 12.969 4.434 1 98.94 187 VAL B CA 1
ATOM 3766 C C . VAL B 1 187 ? 11.57 12.992 4.508 1 98.94 187 VAL B C 1
ATOM 3768 O O . VAL B 1 187 ? 10.906 12.016 4.152 1 98.94 187 VAL B O 1
ATOM 3771 N N . VAL B 1 188 ? 11.023 14.125 4.992 1 98.94 188 VAL B N 1
ATOM 3772 C CA . VAL B 1 188 ? 9.602 14.203 5.301 1 98.94 188 VAL B CA 1
ATOM 3773 C C . VAL B 1 188 ? 9.008 15.469 4.688 1 98.94 188 VAL B C 1
ATOM 3775 O O . VAL B 1 188 ? 9.555 16.562 4.859 1 98.94 188 VAL B O 1
ATOM 3778 N N . PRO B 1 189 ? 7.871 15.336 3.969 1 98.88 189 PRO B N 1
ATOM 3779 C CA . PRO B 1 189 ? 7.23 16.531 3.416 1 98.88 189 PRO B CA 1
ATOM 3780 C C . PRO B 1 189 ? 6.551 17.391 4.484 1 98.88 189 PRO B C 1
ATOM 3782 O O . PRO B 1 189 ? 6.148 16.859 5.531 1 98.88 189 PRO B O 1
ATOM 3785 N N . VAL B 1 190 ? 6.43 18.719 4.125 1 98.44 190 VAL B N 1
ATOM 3786 C CA . VAL B 1 190 ? 5.883 19.625 5.125 1 98.44 190 VAL B CA 1
ATOM 3787 C C . VAL B 1 190 ? 4.766 20.453 4.508 1 98.44 190 VAL B C 1
ATOM 3789 O O . VAL B 1 190 ? 5 21.219 3.561 1 98.44 190 VAL B O 1
ATOM 3792 N N . GLY B 1 191 ? 3.57 20.156 4.902 1 95.88 191 GLY B N 1
ATOM 3793 C CA . GLY B 1 191 ? 2.514 21.156 4.898 1 95.88 191 GLY B CA 1
ATOM 3794 C C . GLY B 1 191 ? 2.422 21.922 6.203 1 95.88 191 GLY B C 1
ATOM 3795 O O . GLY B 1 191 ? 3.193 22.859 6.434 1 95.88 191 GLY B O 1
ATOM 3796 N N . GLY B 1 192 ? 1.697 21.344 7.109 1 94 192 GLY B N 1
ATOM 3797 C CA . GLY B 1 192 ? 1.644 21.906 8.453 1 94 192 GLY B CA 1
ATOM 3798 C C . GLY B 1 192 ? 2.789 21.453 9.336 1 94 192 GLY B C 1
ATOM 3799 O O . GLY B 1 192 ? 3.033 22.031 10.391 1 94 192 GLY B O 1
ATOM 3800 N N . GLY B 1 193 ? 3.443 20.484 8.945 1 97.62 193 GLY B N 1
ATOM 3801 C CA . GLY B 1 193 ? 4.691 20.094 9.594 1 97.62 193 GLY B CA 1
ATOM 3802 C C . GLY B 1 193 ? 4.52 18.984 10.602 1 97.62 193 GLY B C 1
ATOM 3803 O O . GLY B 1 193 ? 5.488 18.562 11.242 1 97.62 193 GLY B O 1
ATOM 3804 N N . SER B 1 194 ? 3.336 18.406 10.75 1 97.94 194 SER B N 1
ATOM 3805 C CA . SER B 1 194 ? 3.115 17.375 11.758 1 97.94 194 SER B CA 1
ATOM 3806 C C . SER B 1 194 ? 4.027 16.172 11.531 1 97.94 194 SER B C 1
ATOM 3808 O O . SER B 1 194 ? 4.582 15.617 12.477 1 97.94 194 SER B O 1
ATOM 3810 N N . GLY B 1 195 ? 4.223 15.781 10.289 1 98.56 195 GLY B N 1
ATOM 3811 C CA . GLY B 1 195 ? 5.09 14.656 9.984 1 98.56 195 GLY B CA 1
ATOM 3812 C C . GLY B 1 195 ? 6.543 14.906 10.344 1 98.56 195 GLY B C 1
ATOM 3813 O O . GLY B 1 195 ? 7.16 14.102 11.047 1 98.56 195 GLY B O 1
ATOM 3814 N N . ALA B 1 196 ? 7.059 16 9.898 1 98.81 196 ALA B N 1
ATOM 3815 C CA . ALA B 1 196 ? 8.461 16.328 10.141 1 98.81 196 ALA B CA 1
ATOM 3816 C C . ALA B 1 196 ? 8.727 16.547 11.633 1 98.81 196 ALA B C 1
ATOM 3818 O O . ALA B 1 196 ? 9.742 16.094 12.156 1 98.81 196 ALA B O 1
ATOM 3819 N N . ALA B 1 197 ? 7.816 17.219 12.258 1 98.75 197 ALA B N 1
ATOM 3820 C CA . ALA B 1 197 ? 7.953 17.406 13.703 1 98.75 197 ALA B CA 1
ATOM 3821 C C . ALA B 1 197 ? 7.938 16.078 14.438 1 98.75 197 ALA B C 1
ATOM 3823 O O . ALA B 1 197 ? 8.742 15.852 15.336 1 98.75 197 ALA B O 1
ATOM 3824 N N . ALA B 1 198 ? 7.047 15.242 14.055 1 98.88 198 ALA B N 1
ATOM 3825 C CA . ALA B 1 198 ? 6.949 13.922 14.656 1 98.88 198 ALA B CA 1
ATOM 3826 C C . ALA B 1 198 ? 8.242 13.133 14.469 1 98.88 198 ALA B C 1
ATOM 3828 O O . ALA B 1 198 ? 8.727 12.484 15.398 1 98.88 198 ALA B O 1
ATOM 3829 N N . ALA B 1 199 ? 8.781 13.172 13.266 1 98.88 199 ALA B N 1
ATOM 3830 C CA . ALA B 1 199 ? 10.047 12.508 12.992 1 98.88 199 ALA B CA 1
ATOM 3831 C C . ALA B 1 199 ? 11.156 13.031 13.906 1 98.88 199 ALA B C 1
ATOM 3833 O O . ALA B 1 199 ? 11.961 12.25 14.422 1 98.88 199 ALA B O 1
ATOM 3834 N N . CYS B 1 200 ? 11.148 14.281 14.117 1 98.81 200 CYS B N 1
ATOM 3835 C CA . CYS B 1 200 ? 12.141 14.906 14.992 1 98.81 200 CYS B CA 1
ATOM 3836 C C . CYS B 1 200 ? 12.016 14.383 16.422 1 98.81 200 CYS B C 1
ATOM 3838 O O . CYS B 1 200 ? 13.023 14.047 17.047 1 98.81 200 CYS B O 1
ATOM 3840 N N . LEU B 1 201 ? 10.789 14.367 16.891 1 98.69 201 LEU B N 1
ATOM 3841 C CA . LEU B 1 201 ? 10.57 13.906 18.25 1 98.69 201 LEU B CA 1
ATOM 3842 C C . LEU B 1 201 ? 11.07 12.477 18.438 1 98.69 201 LEU B C 1
ATOM 3844 O O . LEU B 1 201 ? 11.758 12.172 19.422 1 98.69 201 LEU B O 1
ATOM 3848 N N . VAL B 1 202 ? 10.789 11.641 17.484 1 98.81 202 VAL B N 1
ATOM 3849 C CA . VAL B 1 202 ? 11.156 10.234 17.594 1 98.81 202 VAL B CA 1
ATOM 3850 C C . VAL B 1 202 ? 12.664 10.078 17.422 1 98.81 202 VAL B C 1
ATOM 3852 O O . VAL B 1 202 ? 13.297 9.297 18.141 1 98.81 202 VAL B O 1
ATOM 3855 N N . ALA B 1 203 ? 13.242 10.812 16.453 1 98.5 203 ALA B N 1
ATOM 3856 C CA . ALA B 1 203 ? 14.688 10.773 16.281 1 98.5 203 ALA B CA 1
ATOM 3857 C C . ALA B 1 203 ? 15.414 11.156 17.562 1 98.5 203 ALA B C 1
ATOM 3859 O O . ALA B 1 203 ? 16.375 10.492 17.953 1 98.5 203 ALA B O 1
ATOM 3860 N N . SER B 1 204 ? 14.938 12.133 18.219 1 98 204 SER B N 1
ATOM 3861 C CA . SER B 1 204 ? 15.562 12.586 19.453 1 98 204 SER B CA 1
ATOM 3862 C C . SER B 1 204 ? 15.484 11.516 20.547 1 98 204 SER B C 1
ATOM 3864 O O . SER B 1 204 ? 16.422 11.336 21.312 1 98 204 SER B O 1
ATOM 3866 N N . ALA B 1 205 ? 14.43 10.805 20.594 1 97.56 205 ALA B N 1
ATOM 3867 C CA . ALA B 1 205 ? 14.172 9.859 21.672 1 97.56 205 ALA B CA 1
ATOM 3868 C C . ALA B 1 205 ? 14.812 8.508 21.391 1 97.56 205 ALA B C 1
ATOM 3870 O O . ALA B 1 205 ? 15.328 7.852 22.297 1 97.56 205 ALA B O 1
ATOM 3871 N N . LEU B 1 206 ? 14.812 8.07 20.078 1 97.19 206 LEU B N 1
ATOM 3872 C CA . LEU B 1 206 ? 15.102 6.672 19.797 1 97.19 206 LEU B CA 1
ATOM 3873 C C . LEU B 1 206 ? 16.328 6.543 18.875 1 97.19 206 LEU B C 1
ATOM 3875 O O . LEU B 1 206 ? 16.953 5.488 18.828 1 97.19 206 LEU B O 1
ATOM 3879 N N . ALA B 1 207 ? 16.609 7.551 18.172 1 97.81 207 ALA B N 1
ATOM 3880 C CA . ALA B 1 207 ? 17.641 7.449 17.156 1 97.81 207 ALA B CA 1
ATOM 3881 C C . ALA B 1 207 ? 18.375 8.781 16.969 1 97.81 207 ALA B C 1
ATOM 3883 O O . ALA B 1 207 ? 18.312 9.391 15.906 1 97.81 207 ALA B O 1
ATOM 3884 N N . PRO B 1 208 ? 19.156 9.148 17.938 1 97.19 208 PRO B N 1
ATOM 3885 C CA . PRO B 1 208 ? 19.812 10.453 17.891 1 97.19 208 PRO B CA 1
ATOM 3886 C C . PRO B 1 208 ? 20.734 10.602 16.672 1 97.19 208 PRO B C 1
ATOM 3888 O O . PRO B 1 208 ? 21.016 11.727 16.25 1 97.19 208 PRO B O 1
ATOM 3891 N N . HIS B 1 209 ? 21.156 9.539 16.062 1 97.81 209 HIS B N 1
ATOM 3892 C CA . HIS B 1 209 ? 22.047 9.586 14.906 1 97.81 209 HIS B CA 1
ATOM 3893 C C . HIS B 1 209 ? 21.266 9.891 13.625 1 97.81 209 HIS B C 1
ATOM 3895 O O . HIS B 1 209 ? 21.859 10.281 12.617 1 97.81 209 HIS B O 1
ATOM 3901 N N . LEU B 1 210 ? 19.969 9.68 13.625 1 98.62 210 LEU B N 1
ATOM 3902 C CA . LEU B 1 210 ? 19.141 9.836 12.445 1 98.62 210 LEU B CA 1
ATOM 3903 C C . LEU B 1 210 ? 18.938 11.305 12.109 1 98.62 210 LEU B C 1
ATOM 3905 O O . LEU B 1 210 ? 18.406 12.07 12.914 1 98.62 210 LEU B O 1
ATOM 3909 N N . GLU B 1 211 ? 19.344 11.719 10.953 1 98.69 211 GLU B N 1
ATOM 3910 C CA . GLU B 1 211 ? 19.109 13.086 10.492 1 98.69 211 GLU B CA 1
ATOM 3911 C C . GLU B 1 211 ? 17.719 13.227 9.875 1 98.69 211 GLU B C 1
ATOM 3913 O O . GLU B 1 211 ? 17.328 12.414 9.031 1 98.69 211 GLU B O 1
ATOM 3918 N N . VAL B 1 212 ? 17.016 14.242 10.305 1 98.94 212 VAL B N 1
ATOM 3919 C CA . VAL B 1 212 ? 15.688 14.492 9.766 1 98.94 212 VAL B CA 1
ATOM 3920 C C . VAL B 1 212 ? 15.719 15.68 8.812 1 98.94 212 VAL B C 1
ATOM 3922 O O . VAL B 1 212 ? 16.188 16.766 9.18 1 98.94 212 VAL B O 1
ATOM 3925 N N . PHE B 1 213 ? 15.242 15.453 7.621 1 98.94 213 PHE B N 1
ATOM 3926 C CA . PHE B 1 213 ? 15.141 16.516 6.629 1 98.94 213 PHE B CA 1
ATOM 3927 C C . PHE B 1 213 ? 13.68 16.797 6.289 1 98.94 213 PHE B C 1
ATOM 3929 O O . PHE B 1 213 ? 12.883 15.875 6.145 1 98.94 213 PHE B O 1
ATOM 3936 N N . ALA B 1 214 ? 13.359 18.062 6.242 1 98.88 214 ALA B N 1
ATOM 3937 C CA . ALA B 1 214 ? 12.047 18.5 5.773 1 98.88 214 ALA B CA 1
ATOM 3938 C C . ALA B 1 214 ? 12.109 18.953 4.316 1 98.88 214 ALA B C 1
ATOM 3940 O O . ALA B 1 214 ? 13.172 19.359 3.832 1 98.88 214 ALA B O 1
ATOM 3941 N N . VAL B 1 215 ? 10.953 18.875 3.662 1 98.81 215 VAL B N 1
ATOM 3942 C CA . VAL B 1 215 ? 10.922 19.344 2.281 1 98.81 215 VAL B CA 1
ATOM 3943 C C . VAL B 1 215 ? 9.602 20.062 2.008 1 98.81 215 VAL B C 1
ATOM 3945 O O . VAL B 1 215 ? 8.547 19.625 2.477 1 98.81 215 VAL B O 1
ATOM 3948 N N . GLN B 1 216 ? 9.617 21.156 1.351 1 98.44 216 GLN B N 1
ATOM 3949 C CA . GLN B 1 216 ? 8.453 21.891 0.867 1 98.44 216 GLN B CA 1
ATOM 3950 C C . GLN B 1 216 ? 8.617 22.281 -0.601 1 98.44 216 GLN B C 1
ATOM 3952 O O . GLN B 1 216 ? 9.719 22.219 -1.143 1 98.44 216 GLN B O 1
ATOM 3957 N N . SER B 1 217 ? 7.473 22.609 -1.205 1 98.5 217 SER B N 1
ATOM 3958 C CA . SER B 1 217 ? 7.512 23.188 -2.545 1 98.5 217 SER B CA 1
ATOM 3959 C C . SER B 1 217 ? 8.05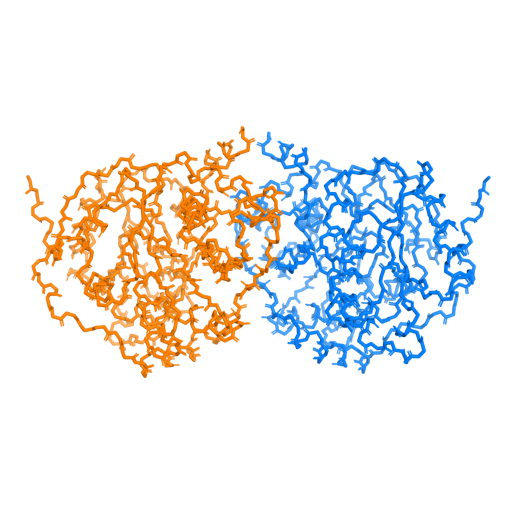5 24.625 -2.52 1 98.5 217 SER B C 1
ATOM 3961 O O . SER B 1 217 ? 7.723 25.391 -1.62 1 98.5 217 SER B O 1
ATOM 3963 N N . GLU B 1 218 ? 8.82 24.984 -3.514 1 97.94 218 GLU B N 1
ATOM 3964 C CA . GLU B 1 218 ? 9.273 26.375 -3.684 1 97.94 218 GLU B CA 1
ATOM 3965 C C . GLU B 1 218 ? 8.094 27.328 -3.84 1 97.94 218 GLU B C 1
ATOM 3967 O O . GLU B 1 218 ? 8.211 28.516 -3.545 1 97.94 218 GLU B O 1
ATOM 3972 N N . ALA B 1 219 ? 7.012 26.781 -4.23 1 98.06 219 ALA B N 1
ATOM 3973 C CA . ALA B 1 219 ? 5.836 27.594 -4.52 1 98.06 219 ALA B CA 1
ATOM 3974 C C . ALA B 1 219 ? 4.957 27.75 -3.281 1 98.06 219 ALA B C 1
ATOM 3976 O O . ALA B 1 219 ? 3.906 28.391 -3.334 1 98.06 219 ALA B O 1
ATOM 3977 N N . ALA B 1 220 ? 5.324 27.188 -2.178 1 96.81 220 ALA B N 1
ATOM 3978 C CA . ALA B 1 220 ? 4.672 27.312 -0.876 1 96.81 220 ALA B CA 1
ATOM 3979 C C . ALA B 1 220 ? 5.688 27.188 0.257 1 96.81 220 ALA B C 1
ATOM 3981 O O . ALA B 1 220 ? 5.656 26.203 1.019 1 96.81 220 ALA B O 1
ATOM 3982 N N . ARG B 1 221 ? 6.426 28.188 0.55 1 97.06 221 ARG B N 1
ATOM 3983 C CA . ARG B 1 221 ? 7.645 28.062 1.343 1 97.06 221 ARG B CA 1
ATOM 3984 C C . ARG B 1 221 ? 7.449 28.625 2.744 1 97.06 221 ARG B C 1
ATOM 3986 O O . ARG B 1 221 ? 8.414 29.031 3.393 1 97.06 221 ARG B O 1
ATOM 3993 N N . ALA B 1 222 ? 6.227 28.766 3.244 1 97.19 222 ALA B N 1
ATOM 3994 C CA . ALA B 1 222 ? 5.941 29.422 4.516 1 97.19 222 ALA B CA 1
ATOM 3995 C C . ALA B 1 222 ? 6.629 28.703 5.672 1 97.19 222 ALA B C 1
ATOM 3997 O O . ALA B 1 222 ? 7.219 29.328 6.547 1 97.19 222 ALA B O 1
ATOM 3998 N N . ALA B 1 223 ? 6.551 27.406 5.684 1 97.88 223 ALA B N 1
ATOM 3999 C CA . ALA B 1 223 ? 7.16 26.656 6.777 1 97.88 223 ALA B CA 1
ATOM 4000 C C . ALA B 1 223 ? 8.68 26.719 6.707 1 97.88 223 ALA B C 1
ATOM 4002 O O . ALA B 1 223 ? 9.352 26.859 7.734 1 97.88 223 ALA B O 1
ATOM 4003 N N . HIS B 1 224 ? 9.18 26.578 5.512 1 98.31 224 HIS B N 1
ATOM 4004 C CA . HIS B 1 224 ? 10.617 26.703 5.305 1 98.31 224 HIS B CA 1
ATOM 4005 C C . HIS B 1 224 ? 11.133 28.047 5.801 1 98.31 224 HIS B C 1
ATOM 4007 O O . HIS B 1 224 ? 12.109 28.094 6.559 1 98.31 224 HIS B O 1
ATOM 4013 N N . ASP B 1 225 ? 10.516 29.078 5.379 1 98.12 225 ASP B N 1
ATOM 4014 C CA . ASP B 1 225 ? 10.953 30.422 5.746 1 98.12 225 ASP B CA 1
ATOM 4015 C C . ASP B 1 225 ? 10.75 30.672 7.238 1 98.12 225 ASP B C 1
ATOM 4017 O O . ASP B 1 225 ? 11.523 31.406 7.859 1 98.12 225 ASP B O 1
ATOM 4021 N N . SER B 1 226 ? 9.672 30.109 7.789 1 97.81 226 SER B N 1
ATOM 4022 C CA . SER B 1 226 ? 9.469 30.203 9.227 1 97.81 226 SER B CA 1
ATOM 4023 C C . SER B 1 226 ? 10.609 29.531 9.992 1 97.81 226 SER B C 1
ATOM 4025 O O . SER B 1 226 ? 11.086 30.062 10.992 1 97.81 226 SER B O 1
ATOM 4027 N N . TRP B 1 227 ? 11.047 28.406 9.547 1 98 227 TRP B N 1
ATOM 4028 C CA . TRP B 1 227 ? 12.148 27.672 10.164 1 98 227 TRP B CA 1
ATOM 4029 C C . TRP B 1 227 ? 13.445 28.469 10.055 1 98 227 TRP B C 1
ATOM 4031 O O . TRP B 1 227 ? 14.18 28.594 11.039 1 98 227 TRP B O 1
ATOM 4041 N N . THR B 1 228 ? 13.688 29.031 8.914 1 97.44 228 THR B N 1
ATOM 4042 C CA . THR B 1 228 ? 14.922 29.75 8.641 1 97.44 228 THR B CA 1
ATOM 4043 C C . THR B 1 228 ? 14.984 31.047 9.453 1 97.44 228 THR B C 1
ATOM 4045 O O . THR B 1 228 ? 16.047 31.406 9.977 1 97.44 228 THR B O 1
ATOM 4048 N N . SER B 1 229 ? 13.875 31.703 9.641 1 96.25 229 SER B N 1
ATOM 4049 C CA . SER B 1 229 ? 13.852 33 10.305 1 96.25 229 SER B CA 1
ATOM 4050 C C . SER B 1 229 ? 13.711 32.844 11.82 1 96.25 229 SER B C 1
ATOM 4052 O O . SER B 1 229 ? 13.984 33.781 12.578 1 96.25 229 SER B O 1
ATOM 4054 N N . GLY B 1 230 ? 13.117 31.734 12.219 1 95.38 230 GLY B N 1
ATOM 4055 C CA . GLY B 1 230 ? 12.914 31.484 13.641 1 95.38 230 GLY B CA 1
ATOM 4056 C C . GLY B 1 230 ? 11.594 32 14.156 1 95.38 230 GLY B C 1
ATOM 4057 O O . GLY B 1 230 ? 11.328 31.953 15.359 1 95.38 230 GLY B O 1
ATOM 4058 N N . THR B 1 231 ? 10.789 32.562 13.258 1 94.88 231 THR B N 1
ATOM 4059 C CA . THR B 1 231 ? 9.445 33.031 13.578 1 94.88 231 THR B CA 1
ATOM 4060 C C . THR B 1 231 ? 8.453 32.594 12.508 1 94.88 231 THR B C 1
ATOM 4062 O O . THR B 1 231 ? 8.805 32.5 11.328 1 94.88 231 THR B O 1
ATOM 4065 N N . CYS B 1 232 ? 7.277 32.312 12.953 1 94.81 232 CYS B N 1
ATOM 4066 C CA . CYS B 1 232 ? 6.266 31.953 11.969 1 94.81 232 CYS B CA 1
ATOM 4067 C C . CYS B 1 232 ? 5.961 33.125 11.031 1 94.81 232 CYS B C 1
ATOM 4069 O O . CYS B 1 232 ? 5.688 34.219 11.484 1 94.81 232 CYS B O 1
ATOM 4071 N N . VAL B 1 233 ? 6.008 32.875 9.727 1 95.44 233 VAL B N 1
ATOM 4072 C CA . VAL B 1 233 ? 5.762 33.906 8.734 1 95.44 233 VAL B CA 1
ATOM 4073 C C . VAL B 1 233 ? 4.688 33.438 7.754 1 95.44 233 VAL B C 1
ATOM 4075 O O . VAL B 1 233 ? 4.438 32.25 7.617 1 95.44 233 VAL B O 1
ATOM 4078 N N . GLU B 1 234 ? 3.975 34.375 7.152 1 94.88 234 GLU B N 1
ATOM 4079 C CA . GLU B 1 234 ? 3.039 34.125 6.062 1 94.88 234 GLU B CA 1
ATOM 4080 C C . GLU B 1 234 ? 3.717 34.281 4.703 1 94.88 234 GLU B C 1
ATOM 4082 O O . GLU B 1 234 ? 4.539 35.188 4.52 1 94.88 234 GLU B O 1
ATOM 4087 N N . ARG B 1 235 ? 3.441 33.438 3.807 1 95.31 235 ARG B N 1
ATOM 4088 C CA . ARG B 1 235 ? 3.938 33.5 2.436 1 95.31 235 ARG B CA 1
ATOM 4089 C C . ARG B 1 235 ? 2.84 33.156 1.438 1 95.31 235 ARG B C 1
ATOM 4091 O O . ARG B 1 235 ? 1.891 32.438 1.777 1 95.31 235 ARG B O 1
ATOM 4098 N N . PRO B 1 236 ? 2.982 33.75 0.244 1 93.56 236 PRO B N 1
ATOM 4099 C CA . PRO B 1 236 ? 2.049 33.312 -0.8 1 93.56 236 PRO B CA 1
ATOM 4100 C C . PRO B 1 236 ? 2.109 31.812 -1.067 1 93.56 236 PRO B C 1
ATOM 4102 O O . PRO B 1 236 ? 3.178 31.203 -0.958 1 93.56 236 PRO B O 1
ATOM 4105 N N . ASN B 1 237 ? 1.005 31.266 -1.368 1 93.06 237 ASN B N 1
ATOM 4106 C CA . ASN B 1 237 ? 0.867 29.844 -1.718 1 93.06 237 ASN B CA 1
ATOM 4107 C C . ASN B 1 237 ? 0.44 29.672 -3.172 1 93.06 237 ASN B C 1
ATOM 4109 O O . ASN B 1 237 ? -0.709 29.938 -3.523 1 93.06 237 ASN B O 1
ATOM 4113 N N . ALA B 1 238 ? 1.35 29.141 -4.023 1 95.44 238 ALA B N 1
ATOM 4114 C CA . ALA B 1 238 ? 1.057 29 -5.449 1 95.44 238 ALA B CA 1
ATOM 4115 C C . ALA B 1 238 ? 1.32 27.578 -5.922 1 95.44 238 ALA B C 1
ATOM 4117 O O . ALA B 1 238 ? 1.297 27.297 -7.125 1 95.44 238 ALA B O 1
ATOM 4118 N N . THR B 1 239 ? 1.541 26.656 -4.961 1 96.88 239 THR B N 1
ATOM 4119 C CA . THR B 1 239 ? 1.855 25.297 -5.344 1 96.88 239 THR B CA 1
ATOM 4120 C C . THR B 1 239 ? 0.608 24.578 -5.855 1 96.88 239 THR B C 1
ATOM 4122 O O . THR B 1 239 ? -0.501 24.844 -5.383 1 96.88 239 THR B O 1
ATOM 4125 N N . ARG B 1 240 ? 0.784 23.672 -6.793 1 95.12 240 ARG B N 1
ATOM 4126 C CA . ARG B 1 240 ? -0.319 22.828 -7.242 1 95.12 240 ARG B CA 1
ATOM 4127 C C . ARG B 1 240 ? -0.453 21.594 -6.367 1 95.12 240 ARG B C 1
ATOM 4129 O O . ARG B 1 240 ? -1.395 20.812 -6.527 1 95.12 240 ARG B O 1
ATOM 4136 N N . VAL B 1 241 ? 0.479 21.359 -5.461 1 95.62 241 VAL B N 1
ATOM 4137 C CA . VAL B 1 241 ? 0.48 20.203 -4.562 1 95.62 241 VAL B CA 1
ATOM 4138 C C . VAL B 1 241 ? -0.357 20.516 -3.324 1 95.62 241 VAL B C 1
ATOM 4140 O O . VAL B 1 241 ? 0.129 21.141 -2.379 1 95.62 241 VAL B O 1
ATOM 4143 N N . GLU B 1 242 ? -1.485 19.953 -3.268 1 89.25 242 GLU B N 1
ATOM 4144 C CA . GLU B 1 242 ? -2.486 20.328 -2.271 1 89.25 242 GLU B CA 1
ATOM 4145 C C . GLU B 1 242 ? -1.985 20.047 -0.857 1 89.25 242 GLU B C 1
ATOM 4147 O O . GLU B 1 242 ? -2.131 20.891 0.035 1 89.25 242 GLU B O 1
ATOM 4152 N N . GLY B 1 243 ? -1.326 18.984 -0.607 1 91.94 243 GLY B N 1
ATOM 4153 C CA . GLY B 1 243 ? -0.882 18.594 0.72 1 91.94 243 GLY B CA 1
ATOM 4154 C C . GLY B 1 243 ? 0.263 19.438 1.242 1 91.94 243 GLY B C 1
ATOM 4155 O O . GLY B 1 243 ? 0.589 19.391 2.43 1 91.94 243 GLY B O 1
ATOM 4156 N N . LEU B 1 244 ? 0.797 20.281 0.414 1 95.81 244 LEU B N 1
ATOM 4157 C CA . LEU B 1 244 ? 1.914 21.125 0.802 1 95.81 244 LEU B CA 1
ATOM 4158 C C . LEU B 1 244 ? 1.506 22.594 0.784 1 95.81 244 LEU B C 1
ATOM 4160 O O . LEU B 1 244 ? 2.311 23.469 1.113 1 95.81 244 LEU B O 1
ATOM 4164 N N . ALA B 1 245 ? 0.238 22.828 0.435 1 92.44 245 ALA B N 1
ATOM 4165 C CA . ALA B 1 245 ? -0.25 24.188 0.246 1 92.44 245 ALA B CA 1
ATOM 4166 C C . ALA B 1 245 ? -0.567 24.859 1.585 1 92.44 245 ALA B C 1
ATOM 4168 O O . ALA B 1 245 ? -1.719 24.859 2.025 1 92.44 245 ALA B O 1
ATOM 4169 N N . THR B 1 246 ? 0.436 25.391 2.141 1 89.69 246 THR B N 1
ATOM 4170 C CA . THR B 1 246 ? 0.293 26.094 3.408 1 89.69 246 THR B CA 1
ATOM 4171 C C . THR B 1 246 ? 0.838 27.516 3.299 1 89.69 246 THR B C 1
ATOM 4173 O O . THR B 1 246 ? 1.912 27.734 2.734 1 89.69 246 THR B O 1
ATOM 4176 N N . GLY B 1 247 ? 0.053 28.422 3.916 1 91.19 247 GLY B N 1
ATOM 4177 C CA . GLY B 1 247 ? 0.432 29.828 3.793 1 91.19 247 GLY B CA 1
ATOM 4178 C C . GLY B 1 247 ? 1.104 30.375 5.039 1 91.19 247 GLY B C 1
ATOM 4179 O O . GLY B 1 247 ? 1.5 31.547 5.07 1 91.19 247 GLY B O 1
ATOM 4180 N N . ALA B 1 248 ? 1.219 29.547 6.027 1 91.19 248 ALA B N 1
ATOM 4181 C CA . ALA B 1 248 ? 1.853 29.984 7.273 1 91.19 248 ALA B CA 1
ATOM 4182 C C . ALA B 1 248 ? 2.422 28.781 8.039 1 91.19 248 ALA B C 1
ATOM 4184 O O . ALA B 1 248 ? 1.976 27.656 7.852 1 91.19 248 ALA B O 1
ATOM 4185 N N . GLY B 1 249 ? 3.367 29.094 8.812 1 90.81 249 GLY B N 1
ATOM 4186 C CA . GLY B 1 249 ? 3.855 28.078 9.719 1 90.81 249 GLY B CA 1
ATOM 4187 C C . GLY B 1 249 ? 2.943 27.844 10.914 1 90.81 249 GLY B C 1
ATOM 4188 O O . GLY B 1 249 ? 2.203 28.75 11.312 1 90.81 249 GLY B O 1
ATOM 4189 N N . PHE B 1 250 ? 2.996 26.625 11.414 1 94.19 250 PHE B N 1
ATOM 4190 C CA . PHE B 1 250 ? 2.291 26.297 12.641 1 94.19 250 PHE B CA 1
ATOM 4191 C C . PHE B 1 250 ? 3.236 26.344 13.836 1 94.19 250 PHE B C 1
ATOM 4193 O O . PHE B 1 250 ? 4.316 25.75 13.805 1 94.19 250 PHE B O 1
ATOM 4200 N N . SER B 1 251 ? 2.82 26.984 14.906 1 95.31 251 SER B N 1
ATOM 4201 C CA . SER B 1 251 ? 3.717 27.312 16.016 1 95.31 251 SER B CA 1
ATOM 4202 C C . SER B 1 251 ? 4.266 26.047 16.656 1 95.31 251 SER B C 1
ATOM 4204 O O . SER B 1 251 ? 5.465 25.953 16.922 1 95.31 251 SER B O 1
ATOM 4206 N N . LEU B 1 252 ? 3.432 25.109 16.922 1 97 252 LEU B N 1
ATOM 4207 C CA . LEU B 1 252 ? 3.846 23.891 17.625 1 97 252 LEU B CA 1
ATOM 4208 C C . LEU B 1 252 ? 4.867 23.109 16.797 1 97 252 LEU B C 1
ATOM 4210 O O . LEU B 1 252 ? 5.922 22.734 17.312 1 97 252 LEU B O 1
ATOM 4214 N N . THR B 1 253 ? 4.582 22.859 15.508 1 97.88 253 THR B N 1
ATOM 4215 C CA . THR B 1 253 ? 5.477 22.062 14.672 1 97.88 253 THR B CA 1
ATOM 4216 C C . THR B 1 253 ? 6.773 22.812 14.398 1 97.88 253 THR B C 1
ATOM 4218 O O . THR B 1 253 ? 7.852 22.219 14.367 1 97.88 253 THR B O 1
ATOM 4221 N N . GLN B 1 254 ? 6.668 24.125 14.289 1 97.56 254 GLN B N 1
ATOM 4222 C CA . GLN B 1 254 ? 7.863 24.938 14.078 1 97.56 254 GLN B CA 1
ATOM 4223 C C . GLN B 1 254 ? 8.789 24.875 15.297 1 97.56 254 GLN B C 1
ATOM 4225 O O . GLN B 1 254 ? 10.008 24.797 15.148 1 97.56 254 GLN B O 1
ATOM 4230 N N . ARG B 1 255 ? 8.195 24.922 16.422 1 96.94 255 ARG B N 1
ATOM 4231 C CA . ARG B 1 255 ? 8.984 24.844 17.641 1 96.94 255 ARG B CA 1
ATOM 4232 C C . ARG B 1 255 ? 9.797 23.547 17.672 1 96.94 255 ARG B C 1
ATOM 4234 O O . ARG B 1 255 ? 1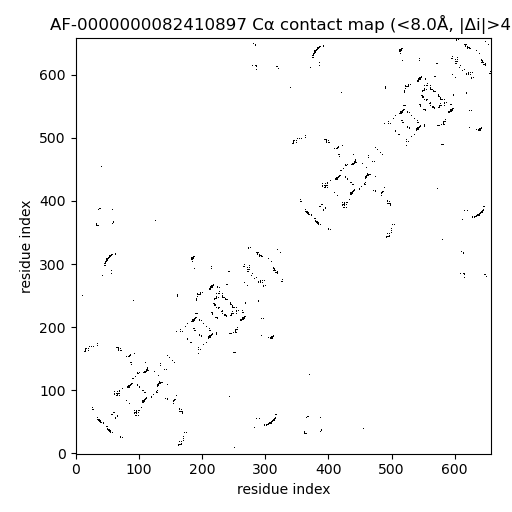0.992 23.562 17.984 1 96.94 255 ARG B O 1
ATOM 4241 N N . VAL B 1 256 ? 9.195 22.469 17.328 1 97.88 256 VAL B N 1
ATOM 4242 C CA . VAL B 1 256 ? 9.844 21.156 17.359 1 97.88 256 VAL B CA 1
ATOM 4243 C C . VAL B 1 256 ? 10.906 21.078 16.266 1 97.88 256 VAL B C 1
ATOM 4245 O O . VAL B 1 256 ? 12.039 20.656 16.531 1 97.88 256 VAL B O 1
ATOM 4248 N N . MET B 1 257 ? 10.594 21.484 15.086 1 98.19 257 MET B N 1
ATOM 4249 C CA . MET B 1 257 ? 11.492 21.375 13.945 1 98.19 257 MET B CA 1
ATOM 4250 C C . MET B 1 257 ? 12.734 22.234 14.148 1 98.19 257 MET B C 1
ATOM 4252 O O . MET B 1 257 ? 13.844 21.844 13.773 1 98.19 257 MET B O 1
ATOM 4256 N N . ARG B 1 258 ? 12.609 23.375 14.734 1 96.94 258 ARG B N 1
ATOM 4257 C CA . ARG B 1 258 ? 13.727 24.281 14.961 1 96.94 258 ARG B CA 1
ATOM 4258 C C . ARG B 1 258 ? 14.789 23.641 15.844 1 96.94 258 ARG B C 1
ATOM 4260 O O . ARG B 1 258 ? 15.984 23.906 15.688 1 96.94 258 ARG B O 1
ATOM 4267 N N . GLU B 1 259 ? 14.367 22.812 16.641 1 94.88 259 GLU B N 1
ATOM 4268 C CA . GLU B 1 259 ? 15.266 22.219 17.625 1 94.88 259 GLU B CA 1
ATOM 4269 C C . GLU B 1 259 ? 16.031 21.047 17.047 1 94.88 259 GLU B C 1
ATOM 4271 O O . GLU B 1 259 ? 17.141 20.719 17.5 1 94.88 259 GLU B O 1
ATOM 4276 N N . ARG B 1 260 ? 15.477 20.469 15.93 1 97.06 260 ARG B N 1
ATOM 4277 C CA . ARG B 1 260 ? 16.016 19.125 15.703 1 97.06 260 ARG B CA 1
ATOM 4278 C C . ARG B 1 260 ? 16.234 18.875 14.219 1 97.06 260 ARG B C 1
ATOM 4280 O O . ARG B 1 260 ? 16.984 17.953 13.844 1 97.06 260 ARG B O 1
ATOM 4287 N N . LEU B 1 261 ? 15.75 19.672 13.328 1 98 261 LEU B N 1
ATOM 4288 C CA . LEU B 1 261 ? 15.891 19.406 11.906 1 98 261 LEU B CA 1
ATOM 4289 C C . LEU B 1 261 ? 17.344 19.531 11.469 1 98 261 LEU B C 1
ATOM 4291 O O . LEU B 1 261 ? 18.047 20.453 11.883 1 98 261 LEU B O 1
ATOM 4295 N N . GLY B 1 262 ? 17.703 18.562 10.648 1 97.12 262 GLY B N 1
ATOM 4296 C CA . GLY B 1 262 ? 19.031 18.641 10.039 1 97.12 262 GLY B CA 1
ATOM 4297 C C . GLY B 1 262 ? 19.062 19.531 8.812 1 97.12 262 GLY B C 1
ATOM 4298 O O . GLY B 1 262 ? 20.125 20.047 8.438 1 97.12 262 GLY B O 1
ATOM 4299 N N . GLY B 1 263 ? 17.984 19.734 8.195 1 98.19 263 GLY B N 1
ATOM 4300 C CA . GLY B 1 263 ? 17.844 20.578 7.012 1 98.19 263 GLY B CA 1
ATOM 4301 C C . GLY B 1 263 ? 16.422 20.703 6.523 1 98.19 263 GLY B C 1
ATOM 4302 O O . GLY B 1 263 ? 15.562 19.891 6.871 1 98.19 263 GLY B O 1
ATOM 4303 N N . PHE B 1 264 ? 16.203 21.75 5.844 1 98.69 264 PHE B N 1
ATOM 4304 C CA . PHE B 1 264 ? 14.914 22.016 5.223 1 98.69 264 PHE B CA 1
ATOM 4305 C C . PHE B 1 264 ? 15.086 22.344 3.74 1 98.69 264 PHE B C 1
ATOM 4307 O O . PHE B 1 264 ? 15.586 23.406 3.381 1 98.69 264 PHE B O 1
ATOM 4314 N N . LEU B 1 265 ? 14.648 21.438 2.904 1 98.69 265 LEU B N 1
ATOM 4315 C CA . LEU B 1 265 ? 14.938 21.469 1.477 1 98.69 265 LEU B CA 1
ATOM 4316 C C . LEU B 1 265 ? 13.742 21.984 0.689 1 98.69 265 LEU B C 1
ATOM 4318 O O . LEU B 1 265 ? 12.602 21.922 1.163 1 98.69 265 LEU B O 1
ATOM 4322 N N . LEU B 1 266 ? 14.047 22.609 -0.442 1 98.62 266 LEU B N 1
ATOM 4323 C CA . LEU B 1 266 ? 13.016 23.078 -1.359 1 98.62 266 LEU B CA 1
ATOM 4324 C C . LEU B 1 266 ? 13.102 22.344 -2.697 1 98.62 266 LEU B C 1
ATOM 4326 O O . LEU B 1 266 ? 14.195 22.047 -3.172 1 98.62 266 LEU B O 1
ATOM 4330 N N . VAL B 1 267 ? 11.945 22.094 -3.277 1 98.75 267 VAL B N 1
ATOM 4331 C CA . VAL B 1 267 ? 11.852 21.469 -4.594 1 98.75 267 VAL B CA 1
ATOM 4332 C C . VAL B 1 267 ? 10.773 22.156 -5.422 1 98.75 267 VAL B C 1
ATOM 4334 O O . VAL B 1 267 ? 9.914 22.859 -4.875 1 98.75 267 VAL B O 1
ATOM 4337 N N . THR B 1 268 ? 10.82 21.984 -6.75 1 98.69 268 THR B N 1
ATOM 4338 C CA . THR B 1 268 ? 9.781 22.531 -7.613 1 98.69 268 THR B CA 1
ATOM 4339 C C . THR B 1 268 ? 8.609 21.562 -7.738 1 98.69 268 THR B C 1
ATOM 4341 O O . THR B 1 268 ? 8.75 20.359 -7.445 1 98.69 268 THR B O 1
ATOM 4344 N N . ASP B 1 269 ? 7.453 22.125 -8.141 1 98.5 269 ASP B N 1
ATOM 4345 C CA . ASP B 1 269 ? 6.305 21.25 -8.383 1 98.5 269 ASP B CA 1
ATOM 4346 C C . ASP B 1 269 ? 6.602 20.25 -9.492 1 98.5 269 ASP B C 1
ATOM 4348 O O . ASP B 1 269 ? 6.09 19.125 -9.477 1 98.5 269 ASP B O 1
ATOM 4352 N N . ASP B 1 270 ? 7.402 20.609 -10.43 1 98.31 270 ASP B N 1
ATOM 4353 C CA . ASP B 1 270 ? 7.789 19.703 -11.5 1 98.31 270 ASP B CA 1
ATOM 4354 C C . ASP B 1 270 ? 8.656 18.562 -10.961 1 98.31 270 ASP B C 1
ATOM 4356 O O . ASP B 1 270 ? 8.523 17.422 -11.391 1 98.31 270 ASP B O 1
ATOM 4360 N N . ASP B 1 271 ? 9.562 18.875 -10.023 1 98.38 271 ASP B N 1
ATOM 4361 C CA . ASP B 1 271 ? 10.336 17.828 -9.352 1 98.38 271 ASP B CA 1
ATOM 4362 C C . ASP B 1 271 ? 9.422 16.812 -8.688 1 98.38 271 ASP B C 1
ATOM 4364 O O . ASP B 1 271 ? 9.68 15.609 -8.742 1 98.38 271 ASP B O 1
ATOM 4368 N N . ILE B 1 272 ? 8.422 17.297 -8.086 1 98.75 272 ILE B N 1
ATOM 4369 C CA . ILE B 1 272 ? 7.477 16.453 -7.371 1 98.75 272 ILE B CA 1
ATOM 4370 C C . ILE B 1 272 ? 6.742 15.555 -8.359 1 98.75 272 ILE B C 1
ATOM 4372 O O . ILE B 1 272 ? 6.574 14.359 -8.109 1 98.75 272 ILE B O 1
ATOM 4376 N N . THR B 1 273 ? 6.34 16.109 -9.469 1 98.56 273 THR B N 1
ATOM 4377 C CA . THR B 1 273 ? 5.652 15.32 -10.484 1 98.56 273 THR B CA 1
ATOM 4378 C C . THR B 1 273 ? 6.551 14.195 -10.992 1 98.56 273 THR B C 1
ATOM 4380 O O . THR B 1 273 ? 6.098 13.07 -11.18 1 98.56 273 THR B O 1
ATOM 4383 N N . LEU B 1 274 ? 7.809 14.5 -11.219 1 97.75 274 LEU B N 1
ATOM 4384 C CA . LEU B 1 274 ? 8.766 13.492 -11.672 1 97.75 274 LEU B CA 1
ATOM 4385 C C . LEU B 1 274 ? 8.938 12.398 -10.625 1 97.75 274 LEU B C 1
ATOM 4387 O O . LEU B 1 274 ? 9.055 11.219 -10.969 1 97.75 274 LEU B O 1
ATOM 4391 N N . ALA B 1 275 ? 8.977 12.773 -9.391 1 98.25 275 ALA B N 1
ATOM 4392 C CA . ALA B 1 275 ? 9.086 11.797 -8.312 1 98.25 275 ALA B CA 1
ATOM 4393 C C . ALA B 1 275 ? 7.844 10.922 -8.234 1 98.25 275 ALA B C 1
ATOM 4395 O O . ALA B 1 275 ? 7.938 9.719 -7.973 1 98.25 275 ALA B O 1
ATOM 4396 N N . GLN B 1 276 ? 6.668 11.531 -8.422 1 98.62 276 GLN B N 1
ATOM 4397 C CA . GLN B 1 276 ? 5.441 10.75 -8.484 1 98.62 276 GLN B CA 1
ATOM 4398 C C . GLN B 1 276 ? 5.527 9.688 -9.578 1 98.62 276 GLN B C 1
ATOM 4400 O O . GLN B 1 276 ? 5.082 8.555 -9.391 1 98.62 276 GLN B O 1
ATOM 4405 N N . ARG B 1 277 ? 6.062 10.102 -10.711 1 97.69 277 ARG B N 1
ATOM 4406 C CA . ARG B 1 277 ? 6.219 9.18 -11.828 1 97.69 277 ARG B CA 1
ATOM 4407 C C . ARG B 1 277 ? 7.117 8.008 -11.453 1 97.69 277 ARG B C 1
ATOM 4409 O O . ARG B 1 277 ? 6.797 6.852 -11.742 1 97.69 277 ARG B O 1
ATOM 4416 N N . SER B 1 278 ? 8.219 8.297 -10.82 1 96.44 278 SER B N 1
ATOM 4417 C CA . SER B 1 278 ? 9.148 7.25 -10.398 1 96.44 278 SER B CA 1
ATOM 4418 C C . SER B 1 278 ? 8.484 6.297 -9.414 1 96.44 278 SER B C 1
ATOM 4420 O O . SER B 1 278 ? 8.656 5.078 -9.5 1 96.44 278 SER B O 1
ATOM 4422 N N . LEU B 1 279 ? 7.723 6.824 -8.477 1 97.69 279 LEU B N 1
ATOM 4423 C CA . LEU B 1 279 ? 7.016 5.98 -7.52 1 97.69 279 LEU B CA 1
ATOM 4424 C C . LEU B 1 279 ? 6 5.09 -8.227 1 97.69 279 LEU B C 1
ATOM 4426 O O . LEU B 1 279 ? 5.875 3.904 -7.902 1 97.69 279 LEU B O 1
ATOM 4430 N N . LEU B 1 280 ? 5.328 5.645 -9.188 1 97.31 280 LEU B N 1
ATOM 4431 C CA . LEU B 1 280 ? 4.27 4.922 -9.883 1 97.31 280 LEU B CA 1
ATOM 4432 C C . LEU B 1 280 ? 4.852 3.826 -10.773 1 97.31 280 LEU B C 1
ATOM 4434 O O . LEU B 1 280 ? 4.441 2.668 -10.68 1 97.31 280 LEU B O 1
ATOM 4438 N N . PHE B 1 281 ? 5.863 4.172 -11.547 1 93.94 281 PHE B N 1
ATOM 4439 C CA . PHE B 1 281 ? 6.312 3.279 -12.609 1 93.94 281 PHE B CA 1
ATOM 4440 C C . PHE B 1 281 ? 7.422 2.363 -12.109 1 93.94 281 PHE B C 1
ATOM 4442 O O . PHE B 1 281 ? 7.547 1.226 -12.562 1 93.94 281 PHE B O 1
ATOM 4449 N N . ASP B 1 282 ? 8.188 2.809 -11.18 1 91.38 282 ASP B N 1
ATOM 4450 C CA . ASP B 1 282 ? 9.352 2.033 -10.758 1 91.38 282 ASP B CA 1
ATOM 4451 C C . ASP B 1 282 ? 9.062 1.282 -9.461 1 91.38 282 ASP B C 1
ATOM 4453 O O . ASP B 1 282 ? 9.469 0.13 -9.297 1 91.38 282 ASP B O 1
ATOM 4457 N N . ALA B 1 283 ? 8.391 1.895 -8.562 1 93.5 283 ALA B N 1
ATOM 4458 C CA . ALA B 1 283 ? 8.109 1.271 -7.273 1 93.5 283 ALA B CA 1
ATOM 4459 C C . ALA B 1 283 ? 6.691 0.71 -7.234 1 93.5 283 ALA B C 1
ATOM 4461 O O . ALA B 1 283 ? 6.301 0.055 -6.262 1 93.5 283 ALA B O 1
ATOM 4462 N N . HIS B 1 284 ? 5.914 1.006 -8.227 1 94.81 284 HIS B N 1
ATOM 4463 C CA . HIS B 1 284 ? 4.559 0.5 -8.391 1 94.81 284 HIS B CA 1
ATOM 4464 C C . HIS B 1 284 ? 3.682 0.876 -7.195 1 94.81 284 HIS B C 1
ATOM 4466 O O . HIS B 1 284 ? 2.967 0.031 -6.656 1 94.81 284 HIS B O 1
ATOM 4472 N N . THR B 1 285 ? 3.787 2.127 -6.848 1 96.88 285 THR B N 1
ATOM 4473 C CA . THR B 1 285 ? 2.955 2.688 -5.789 1 96.88 285 THR B CA 1
ATOM 4474 C C . THR B 1 285 ? 2.445 4.07 -6.176 1 96.88 285 THR B C 1
ATOM 4476 O O . THR B 1 285 ? 3.162 4.852 -6.809 1 96.88 285 THR B O 1
ATOM 4479 N N . LEU B 1 286 ? 1.179 4.309 -5.859 1 98.06 286 LEU B N 1
ATOM 4480 C CA . LEU B 1 286 ? 0.586 5.617 -6.113 1 98.06 286 LEU B CA 1
ATOM 4481 C C . LEU B 1 286 ? 0.879 6.578 -4.965 1 98.06 286 LEU B C 1
ATOM 4483 O O . LEU B 1 286 ? 0.806 6.195 -3.795 1 98.06 286 LEU B O 1
ATOM 4487 N N . SER B 1 287 ? 1.238 7.73 -5.344 1 98.44 287 SER B N 1
ATOM 4488 C CA . SER B 1 287 ? 1.435 8.805 -4.379 1 98.44 287 SER B CA 1
ATOM 4489 C C . SER B 1 287 ? 0.771 10.102 -4.844 1 98.44 287 SER B C 1
ATOM 4491 O O . SER B 1 287 ? 0.762 10.406 -6.035 1 98.44 287 SER B O 1
ATOM 4493 N N . GLU B 1 288 ? 0.184 10.82 -3.889 1 98 288 GLU B N 1
ATOM 4494 C CA . GLU B 1 288 ? -0.142 12.211 -4.18 1 98 288 GLU B CA 1
ATOM 4495 C C . GLU B 1 288 ? 1.108 13.086 -4.168 1 98 288 GLU B C 1
ATOM 4497 O O . GLU B 1 288 ? 2.188 12.625 -3.783 1 98 288 GLU B O 1
ATOM 4502 N N . GLY B 1 289 ? 0.96 14.281 -4.582 1 98.38 289 GLY B N 1
ATOM 4503 C CA . GLY B 1 289 ? 2.115 15.156 -4.684 1 98.38 289 GLY B CA 1
ATOM 4504 C C . GLY B 1 289 ? 2.91 15.25 -3.393 1 98.38 289 GLY B C 1
ATOM 4505 O O . GLY B 1 289 ? 4.129 15.062 -3.393 1 98.38 289 GLY B O 1
ATOM 4506 N N . ALA B 1 290 ? 2.213 15.492 -2.295 1 98.25 290 ALA B N 1
ATOM 4507 C CA . ALA B 1 290 ? 2.887 15.594 -1.002 1 98.25 290 ALA B CA 1
ATOM 4508 C C . ALA B 1 290 ? 3.637 14.305 -0.674 1 98.25 290 ALA B C 1
ATOM 4510 O O . ALA B 1 290 ? 4.734 14.344 -0.11 1 98.25 290 ALA B O 1
ATOM 4511 N N . GLY B 1 291 ? 3.09 13.203 -1.052 1 98.62 291 GLY B N 1
ATOM 4512 C CA . GLY B 1 291 ? 3.689 11.906 -0.776 1 98.62 291 GLY B CA 1
ATOM 4513 C C . GLY B 1 291 ? 4.961 11.664 -1.565 1 98.62 291 GLY B C 1
ATOM 4514 O O . GLY B 1 291 ? 5.758 10.789 -1.209 1 98.62 291 GLY B O 1
ATOM 4515 N N . ALA B 1 292 ? 5.156 12.43 -2.611 1 98.75 292 ALA B N 1
ATOM 4516 C CA . ALA B 1 292 ? 6.32 12.219 -3.471 1 98.75 292 ALA B CA 1
ATOM 4517 C C . ALA B 1 292 ? 7.391 13.273 -3.215 1 98.75 292 ALA B C 1
ATOM 4519 O O . ALA B 1 292 ? 8.508 13.18 -3.73 1 98.75 292 ALA B O 1
ATOM 4520 N N . ALA B 1 293 ? 7.082 14.211 -2.416 1 98.88 293 ALA B N 1
ATOM 4521 C CA . ALA B 1 293 ? 7.969 15.359 -2.24 1 98.88 293 ALA B CA 1
ATOM 4522 C C . ALA B 1 293 ? 9.297 14.93 -1.617 1 98.88 293 ALA B C 1
ATOM 4524 O O . ALA B 1 293 ? 10.352 15.477 -1.956 1 98.88 293 ALA B O 1
ATOM 4525 N N . ALA B 1 294 ? 9.227 13.992 -0.725 1 98.81 294 ALA B N 1
ATOM 4526 C CA . ALA B 1 294 ? 10.453 13.523 -0.086 1 98.81 294 ALA B CA 1
ATOM 4527 C C . ALA B 1 294 ? 11.398 12.906 -1.108 1 98.81 294 ALA B C 1
ATOM 4529 O O . ALA B 1 294 ? 12.602 13.172 -1.09 1 98.81 294 ALA B O 1
ATOM 4530 N N . LEU B 1 295 ? 10.867 12.094 -1.976 1 98.62 295 LEU B N 1
ATOM 4531 C CA . LEU B 1 295 ? 11.688 11.508 -3.027 1 98.62 295 LEU B CA 1
ATOM 4532 C C . LEU B 1 295 ? 12.227 12.586 -3.963 1 98.62 295 LEU B C 1
ATOM 4534 O O . LEU B 1 295 ? 13.383 12.531 -4.383 1 98.62 295 LEU B O 1
ATOM 4538 N N . ALA B 1 296 ? 11.367 13.547 -4.273 1 98.62 296 ALA B N 1
ATOM 4539 C CA . ALA B 1 296 ? 11.789 14.664 -5.109 1 98.62 296 ALA B CA 1
ATOM 4540 C C . ALA B 1 296 ? 13.008 15.359 -4.516 1 98.62 296 ALA B C 1
ATOM 4542 O O . ALA B 1 296 ? 13.93 15.75 -5.242 1 98.62 296 ALA B O 1
ATOM 4543 N N . ALA B 1 297 ? 13.023 15.492 -3.24 1 98.69 297 ALA B N 1
ATOM 4544 C CA . ALA B 1 297 ? 14.133 16.156 -2.566 1 98.69 297 ALA B CA 1
ATOM 4545 C C . ALA B 1 297 ? 15.43 15.359 -2.723 1 98.69 297 ALA B C 1
ATOM 4547 O O . ALA B 1 297 ? 16.5 15.93 -2.951 1 98.69 297 ALA B O 1
ATOM 4548 N N . VAL B 1 298 ? 15.352 14.078 -2.602 1 98.25 298 VAL B N 1
ATOM 4549 C CA . VAL B 1 298 ? 16.531 13.242 -2.75 1 98.25 298 VAL B CA 1
ATOM 4550 C C . VAL B 1 298 ? 17.094 13.367 -4.164 1 98.25 298 VAL B C 1
ATOM 4552 O O . VAL B 1 298 ? 18.312 13.445 -4.359 1 98.25 298 VAL B O 1
ATOM 4555 N N . TYR B 1 299 ? 16.172 13.43 -5.121 1 97.44 299 TYR B N 1
ATOM 4556 C CA . TYR B 1 299 ? 16.594 13.562 -6.512 1 97.44 299 TYR B CA 1
ATOM 4557 C C . TYR B 1 299 ? 17.203 14.938 -6.766 1 97.44 299 TYR B C 1
ATOM 4559 O O . TYR B 1 299 ? 18.188 15.07 -7.508 1 97.44 299 TYR B O 1
ATOM 4567 N N . ALA B 1 300 ? 16.609 15.922 -6.188 1 97.25 300 ALA B N 1
ATOM 4568 C CA . ALA B 1 300 ? 17.031 17.297 -6.445 1 97.25 300 ALA B CA 1
ATOM 4569 C C . ALA B 1 300 ? 18.312 17.641 -5.699 1 97.25 300 ALA B C 1
ATOM 4571 O O . ALA B 1 300 ? 19.047 18.562 -6.086 1 97.25 300 ALA B O 1
ATOM 4572 N N . HIS B 1 301 ? 18.609 16.922 -4.617 1 96.38 301 HIS B N 1
ATOM 4573 C CA . HIS B 1 301 ? 19.781 17.172 -3.797 1 96.38 301 HIS B CA 1
ATOM 4574 C C . HIS B 1 301 ? 20.578 15.891 -3.584 1 96.38 301 HIS B C 1
ATOM 4576 O O . HIS B 1 301 ? 20.875 15.516 -2.445 1 96.38 301 HIS B O 1
ATOM 4582 N N . PRO B 1 302 ? 21.047 15.281 -4.652 1 95.25 302 PRO B N 1
ATOM 4583 C CA . PRO B 1 302 ? 21.688 13.961 -4.555 1 95.25 302 PRO B CA 1
ATOM 4584 C C . PRO B 1 302 ? 22.938 13.969 -3.693 1 95.25 302 PRO B C 1
ATOM 4586 O O . PRO B 1 302 ? 23.234 12.984 -3.006 1 95.25 302 PRO B O 1
ATOM 4589 N N . ASN B 1 303 ? 23.688 15.016 -3.648 1 95.5 303 ASN B N 1
ATOM 4590 C CA . ASN B 1 303 ? 24.938 15.086 -2.885 1 95.5 303 ASN B CA 1
ATOM 4591 C C . ASN B 1 303 ? 24.672 15.031 -1.382 1 95.5 303 ASN B C 1
ATOM 4593 O O . ASN B 1 303 ? 25.5 14.523 -0.62 1 95.5 303 ASN B O 1
ATOM 4597 N N . THR B 1 304 ? 23.531 15.531 -1.006 1 96.38 304 THR B N 1
ATOM 4598 C CA . THR B 1 304 ? 23.156 15.539 0.405 1 96.38 304 THR B CA 1
ATOM 4599 C C . THR B 1 304 ? 22.953 14.117 0.917 1 96.38 304 THR B C 1
ATOM 4601 O O . THR B 1 304 ? 23.219 13.828 2.086 1 96.38 304 THR B O 1
ATOM 4604 N N . PHE B 1 305 ? 22.594 13.234 0.023 1 97 305 PHE B N 1
ATOM 4605 C CA . PHE B 1 305 ? 22.141 11.93 0.476 1 97 305 PHE B CA 1
ATOM 4606 C C . PHE B 1 305 ? 23.031 10.82 -0.065 1 97 305 PHE B C 1
ATOM 4608 O O . PHE B 1 305 ? 22.797 9.641 0.2 1 97 305 PHE B O 1
ATOM 4615 N N . ALA B 1 306 ? 24.062 11.195 -0.773 1 95.81 306 ALA B N 1
ATOM 4616 C CA . ALA B 1 306 ? 24.969 10.219 -1.373 1 95.81 306 ALA B CA 1
ATOM 4617 C C . ALA B 1 306 ? 25.578 9.297 -0.311 1 95.81 306 ALA B C 1
ATOM 4619 O O . ALA B 1 306 ? 25.938 9.75 0.774 1 95.81 306 ALA B O 1
ATOM 4620 N N . ASP B 1 307 ? 25.547 7.957 -0.623 1 95.12 307 ASP B N 1
ATOM 4621 C CA . ASP B 1 307 ? 26.156 6.906 0.18 1 95.12 307 ASP B CA 1
ATOM 4622 C C . ASP B 1 307 ? 25.484 6.777 1.539 1 95.12 307 ASP B C 1
ATOM 4624 O O . ASP B 1 307 ? 26.109 6.383 2.521 1 95.12 307 ASP B O 1
ATOM 4628 N N . LYS B 1 308 ? 24.25 7.207 1.655 1 96.94 308 LYS B N 1
ATOM 4629 C CA . LYS B 1 308 ? 23.484 7.105 2.893 1 96.94 308 LYS B CA 1
ATOM 4630 C C . LYS B 1 308 ? 22.312 6.148 2.732 1 96.94 308 LYS B C 1
ATOM 4632 O O . LYS B 1 308 ? 21.859 5.895 1.613 1 96.94 308 LYS B O 1
ATOM 4637 N N . ARG B 1 309 ? 21.953 5.516 3.848 1 97.5 309 ARG B N 1
ATOM 4638 C CA . ARG B 1 309 ? 20.656 4.867 3.949 1 97.5 309 ARG B CA 1
ATOM 4639 C C . ARG B 1 309 ? 19.547 5.883 4.25 1 97.5 309 ARG B C 1
ATOM 4641 O O . ARG B 1 309 ? 19.484 6.422 5.355 1 97.5 309 ARG B O 1
ATOM 4648 N N . VAL B 1 310 ? 18.688 6.117 3.262 1 98.38 310 VAL B N 1
ATOM 4649 C CA . VAL B 1 310 ? 17.734 7.219 3.34 1 98.38 310 VAL B CA 1
ATOM 4650 C C . VAL B 1 310 ? 16.312 6.672 3.26 1 98.38 310 VAL B C 1
ATOM 4652 O O . VAL B 1 310 ? 15.984 5.895 2.357 1 98.38 310 VAL B O 1
ATOM 4655 N N . ALA B 1 311 ? 15.516 7.043 4.242 1 98.75 311 ALA B N 1
ATOM 4656 C CA . ALA B 1 311 ? 14.078 6.777 4.137 1 98.75 311 ALA B CA 1
ATOM 4657 C C . ALA B 1 311 ? 13.336 7.992 3.6 1 98.75 311 ALA B C 1
ATOM 4659 O O . ALA B 1 311 ? 13.555 9.117 4.062 1 98.75 311 ALA B O 1
ATOM 4660 N N . VAL B 1 312 ? 12.555 7.77 2.578 1 98.75 312 VAL B N 1
ATOM 4661 C CA . VAL B 1 312 ? 11.602 8.773 2.131 1 98.75 312 VAL B CA 1
ATOM 4662 C C . VAL B 1 312 ? 10.188 8.375 2.553 1 98.75 312 VAL B C 1
ATOM 4664 O O . VAL B 1 312 ? 9.789 7.219 2.389 1 98.75 312 VAL B O 1
ATOM 4667 N N . VAL B 1 313 ? 9.477 9.289 3.148 1 98.88 313 VAL B N 1
ATOM 4668 C CA . VAL B 1 313 ? 8.141 8.969 3.645 1 98.88 313 VAL B CA 1
ATOM 4669 C C . VAL B 1 313 ? 7.102 9.305 2.578 1 98.88 313 VAL B C 1
ATOM 4671 O O . VAL B 1 313 ? 6.918 10.469 2.225 1 98.88 313 VAL B O 1
ATOM 4674 N N . CYS B 1 314 ? 6.496 8.266 2.047 1 98.81 314 CYS B N 1
ATOM 4675 C CA . CYS B 1 314 ? 5.344 8.422 1.164 1 98.81 314 CYS B CA 1
ATOM 4676 C C . CYS B 1 314 ? 4.066 8.625 1.967 1 98.81 314 CYS B C 1
ATOM 4678 O O . CYS B 1 314 ? 3.354 7.664 2.262 1 98.81 314 CYS B O 1
ATOM 4680 N N . THR B 1 315 ? 3.676 9.867 2.168 1 98.62 315 THR B N 1
ATOM 4681 C CA . THR B 1 315 ? 2.748 10.227 3.236 1 98.62 315 THR B CA 1
ATOM 4682 C C . THR B 1 315 ? 1.307 9.961 2.812 1 98.62 315 THR B C 1
ATOM 4684 O O . THR B 1 315 ? 0.418 9.836 3.658 1 98.62 315 THR B O 1
ATOM 4687 N N . GLY B 1 316 ? 1.08 9.992 1.507 1 97.94 316 GLY B N 1
ATOM 4688 C CA . GLY B 1 316 ? -0.298 9.82 1.077 1 97.94 316 GLY B CA 1
ATOM 4689 C C . GLY B 1 316 ? -0.425 9.469 -0.394 1 97.94 316 GLY B C 1
ATOM 4690 O O . GLY B 1 316 ? 0.485 9.734 -1.181 1 97.94 316 GLY B O 1
ATOM 4691 N N . ALA B 1 317 ? -1.633 8.977 -0.755 1 97.5 317 ALA B N 1
ATOM 4692 C CA . ALA B 1 317 ? -1.882 8.508 -2.115 1 97.5 317 ALA B CA 1
ATOM 4693 C C . ALA B 1 317 ? -3.092 9.211 -2.725 1 97.5 317 ALA B C 1
ATOM 4695 O O . ALA B 1 317 ? -3.48 8.914 -3.857 1 97.5 317 ALA B O 1
ATOM 4696 N N . ASN B 1 318 ? -3.658 10.195 -2.064 1 94.88 318 ASN B N 1
ATOM 4697 C CA . ASN B 1 318 ? -4.922 10.789 -2.488 1 94.88 318 ASN B CA 1
ATOM 4698 C C . ASN B 1 318 ? -4.723 11.789 -3.625 1 94.88 318 ASN B C 1
ATOM 4700 O O . ASN B 1 318 ? -5.129 12.945 -3.518 1 94.88 318 ASN B O 1
ATOM 4704 N N . ALA B 1 319 ? -4.176 11.312 -4.699 1 95.81 319 ALA B N 1
ATOM 4705 C CA . ALA B 1 319 ? -4.004 12.102 -5.914 1 95.81 319 ALA B CA 1
ATOM 4706 C C . ALA B 1 319 ? -5.312 12.211 -6.691 1 95.81 319 ALA B C 1
ATOM 4708 O O . ALA B 1 319 ? -6.047 11.227 -6.82 1 95.81 319 ALA B O 1
ATOM 4709 N N . SER B 1 320 ? -5.621 13.453 -7.148 1 93.38 320 SER B N 1
ATOM 4710 C CA . SER B 1 320 ? -6.801 13.641 -7.988 1 93.38 320 SER B CA 1
ATOM 4711 C C . SER B 1 320 ? -6.617 12.984 -9.352 1 93.38 320 SER B C 1
ATOM 4713 O O . SER B 1 320 ? -5.492 12.656 -9.742 1 93.38 320 SER B O 1
ATOM 4715 N N . GLU B 1 321 ? -7.734 12.812 -10.039 1 93.75 321 GLU B N 1
ATOM 4716 C CA . GLU B 1 321 ? -7.656 12.25 -11.391 1 93.75 321 GLU B CA 1
ATOM 4717 C C . GLU B 1 321 ? -6.762 13.102 -12.289 1 93.75 321 GLU B C 1
ATOM 4719 O O . GLU B 1 321 ? -5.969 12.562 -13.062 1 93.75 321 GLU B O 1
ATOM 4724 N N . SER B 1 322 ? -6.922 14.406 -12.211 1 94.12 322 SER B N 1
ATOM 4725 C CA . SER B 1 322 ? -6.098 15.305 -13.023 1 94.12 322 SER B CA 1
ATOM 4726 C C . SER B 1 322 ? -4.621 15.164 -12.672 1 94.12 322 SER B C 1
ATOM 4728 O O . SER B 1 322 ? -3.762 15.211 -13.555 1 94.12 322 SER B O 1
ATOM 4730 N N . GLU B 1 323 ? -4.348 15.016 -11.445 1 95.25 323 GLU B N 1
ATOM 4731 C CA . GLU B 1 323 ? -2.973 14.82 -11 1 95.25 323 GLU B CA 1
ATOM 4732 C C . GLU B 1 323 ? -2.402 13.508 -11.531 1 95.25 323 GLU B C 1
ATOM 4734 O O . GLU B 1 323 ? -1.271 13.469 -12.023 1 95.25 323 GLU B O 1
ATOM 4739 N N . ILE B 1 324 ? -3.152 12.43 -11.484 1 97.12 324 ILE B N 1
ATOM 4740 C CA . ILE B 1 324 ? -2.723 11.117 -11.961 1 97.12 324 ILE B CA 1
ATOM 4741 C C . ILE B 1 324 ? -2.463 11.18 -13.461 1 97.12 324 ILE B C 1
ATOM 4743 O O . ILE B 1 324 ? -1.452 10.664 -13.945 1 97.12 324 ILE B O 1
ATOM 4747 N N . ARG B 1 325 ? -3.336 11.844 -14.172 1 96.38 325 ARG B N 1
ATOM 4748 C CA . ARG B 1 325 ? -3.172 11.969 -15.617 1 96.38 325 ARG B CA 1
ATOM 4749 C C . ARG B 1 325 ? -1.913 12.766 -15.953 1 96.38 325 ARG B C 1
ATOM 4751 O O . ARG B 1 325 ? -1.214 12.438 -16.922 1 96.38 325 ARG B O 1
ATOM 4758 N N . ARG B 1 326 ? -1.626 13.758 -15.18 1 95.88 326 ARG B N 1
ATOM 4759 C CA . ARG B 1 326 ? -0.411 14.539 -15.375 1 95.88 326 ARG B CA 1
ATOM 4760 C C . ARG B 1 326 ? 0.833 13.688 -15.156 1 95.88 326 ARG B C 1
ATOM 4762 O O . ARG B 1 326 ? 1.809 13.797 -15.898 1 95.88 326 ARG B O 1
ATOM 4769 N N . VAL B 1 327 ? 0.798 12.867 -14.172 1 97.19 327 VAL B N 1
ATOM 4770 C CA . VAL B 1 327 ? 1.92 12 -13.805 1 97.19 327 VAL B CA 1
ATOM 4771 C C . VAL B 1 327 ? 2.18 10.992 -14.922 1 97.19 327 VAL B C 1
ATOM 4773 O O . VAL B 1 327 ? 3.332 10.703 -15.25 1 97.19 327 VAL B O 1
ATOM 4776 N N . VAL B 1 328 ? 1.124 10.477 -15.523 1 96.62 328 VAL B N 1
ATOM 4777 C CA . VAL B 1 328 ? 1.228 9.414 -16.516 1 96.62 328 VAL B CA 1
ATOM 4778 C C . VAL B 1 328 ? 1.562 10.008 -17.875 1 96.62 328 VAL B C 1
ATOM 4780 O O . VAL B 1 328 ? 2.166 9.336 -18.719 1 96.62 328 VAL B O 1
ATOM 4783 N N . SER B 1 329 ? 1.188 11.242 -18.172 1 89.94 329 SER B N 1
ATOM 4784 C CA . SER B 1 329 ? 1.434 11.898 -19.453 1 89.94 329 SER B CA 1
ATOM 4785 C C . SER B 1 329 ? 2.92 12.188 -19.641 1 89.94 329 SER B C 1
ATOM 4787 O O . SER B 1 329 ? 3.67 12.297 -18.672 1 89.94 329 SER B O 1
#

Organism: Rhodococcus erythropolis (NCBI:txid1833)

Radius of gyration: 25.17 Å; Cα contacts (8 Å, |Δi|>4): 1565; chains: 2; bounding box: 52×79×58 Å

Sequence (658 aa):
MAQVPDLAATTGLQPPTWADIQRASQVVRRHLPVTPLISHPTLGAGSCSQLFVKHENVQPTGAFKVRGGLNLVAGLDEPTRARGIIGYSTGNHAQSLAYAAADAGVRCVIVMPAGANPVKAHAVRMLGAVLIEHGANFDEARAHAEFISERDGLRLVSAANEPAILAGVATAYVELVEQQPDLDAVVVPVGGGSGAAAACLVASALAPHLEVFAVQSEAARAAHDSWTSGTCVERPNATRVEGLATGAGFSLTQRVMRERLGGFLLVTDDDITLAQRSLLFDAHTLSEGAGAAALAAVYAHPNTFADKRVAVVCTGANASESEIRRVVSMAQVPDLAATTGLQPPTWADIQRASQVVRRHLPVTPLISHPTLGAGSCSQLFVKHENVQPTGAFKVRGGLNLVAGLDEPTRARGIIGYSTGNHAQSLAYAAADAGVRCVIVMPAGANPVKAHAVRMLGAVLIEHGANFDEARAHAEFISERDGLRLVSAANEPAILAGVATAYVELVEQQPDLDAVVVPVGGGSGAAAACLVASALAPHLEVFAVQSEAARAAHDSWTSGTCVERPNATRVEGLATGAGFSLTQRVMRERLGGFLLVTDDDITLAQRSLLFDAHTLSEGAGAAALAAVYAHPNTFADKRVAVVCTGANASESEIRRVVS

InterPro domains:
  IPR001926 Tryptophan synthase beta chain-like, PALP domain [PF00291] (30-316)
  IPR036052 Tryptophan synthase beta chain-like, PALP domain superfamily [G3DSA:3.40.50.1100] (28-319)
  IPR036052 Tryptophan synthase beta chain-like, PALP domain superfamily [G3DSA:3.40.50.1100] (64-160)
  IPR036052 Tryptophan synthase beta chain-like, PALP domain superfamily [SSF53686] (15-320)
  IPR050147 Serine/Threonine Dehydratase [PTHR48078] (26-328)

pLDDT: mean 93.69, std 11.5, range [22.86, 98.94]

Secondary structure (DSSP, 8-state):
----TTTTTTTTPPPPPHHHHHHHHHHHHTT-PPPPEEE-HHHHTTTTSEEEEEEGGGSTTSBTTHHHHHHHHHT--HHHHHH-EEEE-SSHHHHHHHHHHHHHT--EEEEE-TT--HHHHHHHHHTTPEEEE--SSHHHHHHHHHHHHHHHT-EE--SSS-HHHHHHHHHHHHHHHHH-TT--EEEEE-SSSHHHHHHHHHHHHH-TT-EEEEEEETT--HHHHHHHHTS--B-----S-GGG--SB--HHHHHHHHHH-SEEEEE-HHHHHHHHHHHHHTS-----HHHHHHHHHHHH-HHHHTTSEEEEEE-B----HHHHHHHH-/----GGGTTTTTPPPPPHHHHHHHHHHHHTT-PPPPEEE-HHHHTTTTSEEEEEEGGGSTTSBTTHHHHHHHHHT--HHHHHH-EEEE-SSHHHHHHHHHHHHHT--EEEEE-TT--HHHHHHHHHTTPEEEE--SSHHHHHHHHHHHHHHHT-EE--SSS-HHHHHHHHHHHHHHHHH-TT--EEEEE-SSSHHHHHHHHHHHHH-TT-EEEEEEETT--HHHHHHHHTS--B-----S-GGG--SB--HHHHHHHHHH-SEEEEE-HHHHHHHHHHHHHTS-----HHHHHHHHHHHH-HHHHTTSEEEEEE-B----HHHHHHHH-

Foldseek 3Di:
DPPPVLAPPLLPFDADAPVLLVVLLVQLVVPDPQFDWDWFPVLCVLLQFGEIEGLQCPTPQRFLLLLLLLQVLVPDDPVQQVLAAEEEDQGDNLLSVLQNCLVVVGAYEYEYAPPRDVVSVVSSVVSPYHYHHHDNDSVGRHVVRVVCCVVRVHHYDDSASDNSSLSRSLSNLVSVCVVPVQFQEEEAEDAQQSNQLSNQNCCVVRNVNYAYEYEAEPQACQLVVCLVVVGKDFDHFDAPQRSNGHGIYRDNNSVSCNVGHPYYYYDHLVLLLQQQLCCCPRVVDAAGSNLRRRSSRCNVCSVVRNPGHYYYYRGGRPHDPVSVVSSVD/DPPPVLFPDLLPFDADAPVLLVVLLVQLVVPDPQFDWDWFVVLCPLLQFGEIEGLQCPTPQRFLLLLLLLQVLVPDDDVQQVQAAEEEDQGDNLLSVLQNCLVVVGAYEYEYAPPRDVVSVVSSVVSPYHYHHHDNDSVGRHVVRVVCCVVRVHHYDDSASDNSSLSRSLSNLVSVCVVPVQFQEEEAEDAQQSNQLSNQNCCVVPNVNYAYEYEAEPQACQLVVCLVVVGKDFDHHDAPQRSNGHGIYRPNNSVSCNVGHPYYYYDHLVLLLQQQLCCCPRVVDAAGSNLRRRSSRCNVCSVVRNPGHYYYYRGGRPHDPVSVVSSVD

Solvent-accessible surface area (backbone atoms only — not comparable to full-atom values): 31970 Å² total; per-residue (Å²): 131,80,72,68,64,78,70,74,77,53,80,72,64,62,78,58,49,71,69,48,28,54,53,21,38,60,53,39,57,77,76,43,72,69,66,52,72,34,74,38,67,80,77,12,64,85,29,54,26,49,34,28,40,36,42,30,20,68,37,86,74,21,22,44,46,37,34,10,24,40,29,36,56,72,65,51,51,69,71,48,45,72,56,11,36,30,34,60,42,75,47,60,61,37,36,12,42,16,45,26,20,49,76,69,73,29,50,31,37,35,20,26,29,48,84,56,61,64,68,46,52,48,52,32,42,74,38,65,22,46,78,42,69,36,40,89,38,66,67,45,9,42,53,48,39,52,51,49,20,66,74,68,59,26,45,72,54,57,87,30,67,32,41,49,31,30,19,13,37,21,36,58,42,50,50,47,44,69,77,44,73,79,43,43,32,37,28,24,34,33,33,50,23,35,59,36,22,16,43,37,55,38,24,64,75,76,33,74,79,39,37,36,30,35,27,32,39,65,40,13,40,7,42,58,51,12,54,76,69,72,45,75,36,76,34,75,60,70,47,87,35,70,63,27,56,25,43,40,39,31,64,44,19,46,56,46,34,67,74,51,53,69,44,74,46,72,36,48,70,66,44,17,42,53,28,28,32,45,34,37,69,73,68,32,36,52,41,11,51,39,13,13,30,16,51,19,41,44,67,75,39,30,79,82,43,46,79,28,39,34,35,25,34,26,39,18,11,80,43,50,70,70,54,51,52,56,43,72,98,132,82,73,67,65,78,68,76,76,54,80,74,63,63,78,58,49,69,68,48,28,54,53,21,39,59,54,40,56,74,78,43,72,70,66,52,72,34,75,38,67,80,76,12,64,86,28,54,24,48,34,28,40,36,40,30,21,68,37,88,76,22,21,44,48,38,34,10,25,39,29,38,56,72,66,52,52,69,71,49,45,73,56,11,36,30,33,60,42,75,47,59,60,37,35,11,41,15,44,27,20,50,76,69,72,30,51,31,36,34,21,26,28,48,85,55,62,62,68,47,54,48,54,32,44,73,38,66,24,45,77,42,69,35,40,90,38,65,69,46,10,43,54,47,40,52,50,48,20,67,75,69,59,26,46,72,53,57,87,30,66,31,42,48,32,32,19,14,36,22,35,60,42,48,50,47,43,71,76,44,71,80,43,42,32,36,28,22,34,32,31,50,22,35,60,36,22,15,41,37,55,38,24,64,74,75,34,73,78,40,36,35,30,35,26,30,38,66,40,14,39,9,43,57,51,12,55,75,70,72,45,76,36,76,35,73,61,70,46,87,35,69,63,25,57,24,44,41,37,30,63,45,18,47,57,46,34,68,74,51,53,67,43,75,45,72,35,50,70,65,44,17,42,53,26,27,32,46,35,38,69,74,67,32,35,50,42,13,51,40,14,13,32,16,50,19,41,45,67,74,40,28,80,82,43,45,79,29,40,32,35,24,36,26,39,19,12,80,45,50,70,69,55,51,50,57,44,74,98

Nearest PDB structures (foldseek):
  8zlv-assembly1_B  TM=9.330E-01  e=1.148E-32  Escherichia coli K-12
  6lut-assembly1_A  TM=9.444E-01  e=1.572E-29  Dictyostelium discoideum
  5cvc-assembly1_A  TM=9.509E-01  e=1.196E-28  Zea mays
  5ybw-assembly1_A  TM=8.969E-01  e=1.099E-29  Anadara broughtonii
  7nbf-assembly2_BBB  TM=9.267E-01  e=5.644E-28  Homo sapiens